Protein AF-0000000085127247 (afdb_homodimer)

pLDDT: mean 85.5, std 17.46, range [18.64, 97.12]

Solvent-accessible surface area (backbone atoms only — not comparable to full-atom values): 29935 Å² total; per-residue (Å²): 136,79,78,70,72,63,56,60,70,33,75,47,56,100,82,68,56,77,74,70,53,93,46,58,59,46,57,40,75,38,57,43,58,79,43,82,44,64,44,71,76,44,63,40,72,33,21,36,39,42,35,21,54,37,44,38,38,37,39,38,41,86,53,26,39,33,55,21,43,30,46,18,22,36,41,37,61,49,62,46,59,30,28,39,36,29,57,38,49,24,30,30,36,40,31,40,32,32,83,79,63,48,80,82,70,86,72,68,69,39,22,27,46,45,47,62,43,56,52,31,48,50,66,64,51,46,75,52,66,82,80,55,51,69,89,38,73,64,22,49,52,52,52,49,48,44,53,50,61,67,65,43,46,78,40,94,41,48,46,63,41,48,80,52,66,49,56,34,53,52,50,50,50,39,70,76,40,58,36,67,77,77,52,65,61,56,51,19,56,74,53,72,42,50,51,67,57,44,53,52,50,42,26,74,56,47,73,33,51,72,67,58,45,50,51,48,50,50,48,54,50,42,52,53,45,43,70,72,64,51,53,64,54,59,48,16,52,63,48,51,38,95,35,44,68,60,37,42,52,51,43,22,71,72,73,71,42,43,67,68,56,53,52,49,71,32,57,52,62,60,72,61,69,73,77,70,126,138,80,78,76,70,68,53,61,66,34,77,48,53,98,80,68,55,78,71,71,51,94,47,56,59,46,57,41,77,41,58,43,60,80,44,81,43,70,43,72,76,45,63,41,72,33,21,36,39,44,34,21,54,37,45,37,39,38,38,39,40,86,51,26,39,33,55,22,43,31,46,18,22,34,40,39,61,49,61,46,56,30,29,41,35,29,58,38,49,24,30,30,36,40,32,39,32,31,85,76,62,48,78,83,70,87,72,67,68,40,22,27,46,45,50,61,44,57,53,32,48,49,65,64,50,46,76,51,67,82,80,54,52,69,90,38,73,65,20,49,52,51,51,50,49,45,54,50,62,67,66,44,47,79,39,94,40,49,48,64,41,46,80,52,67,49,56,34,53,51,51,50,49,38,70,75,39,60,35,66,78,76,52,65,61,58,51,17,56,74,52,72,41,50,51,68,58,45,52,52,50,42,27,73,57,45,74,34,50,73,65,57,43,51,50,50,50,48,48,52,50,42,52,53,44,43,68,71,64,51,53,65,55,59,48,16,51,63,47,54,39,96,36,43,68,58,38,44,52,52,41,22,69,72,72,70,41,44,67,68,57,54,52,50,71,33,57,51,61,60,72,66,72,69,77,71,123

Foldseek 3Di:
DDCLDCCQCPVPPPPDDPLPQPDQKAKAKGKDAFDKHKDAWDFAQFKKKWAWQAFWKWKDFPFFIFIHAFQKIKIAHHPTTMMMMTHTITIDMMMTGHPPLEDDDDDGIFMWGHDPVLRVLSLVLNPPDSNDDCPDPSVVSVSVNRVVVNVTDTDLRIQTAFDDPLSNVLVVVCLVQLQDDDDLCVSCVVSVHHSVVSQVRVCVGGVDGPVLNSLSSLLNQLLRCVSNPDDLQVSCVSNNHPGSVVNQVSNCVNRVHGSVVVNVVRNPPPVPPPPPD/DDCLDPCQCPVPPPPDDPLPQPDQKAKAKGKDAFDKHKDAWDFHQFKKKWAWQAFWKWKDFPFFIFIHAFQKIKIAHHPTTMMMMTHTITIDMMMTGHPPLEDDDDDHIFMWGHDPVLRVLSVVLNPPDSNDDCPDPSVVSVSVNRVVVNVTDTDLRIQTAFDDPLSNVLVVVCLVQLQDDDDLCVSCVVSVHHSVVSQVRVCVGGVDGPVLNSLSSLLNQLLRCVSNPDDLQVSCVSNNHPGSVVNQVSNCVNRVHGSVVVNVVRNPPPVPDPPPD

Nearest PDB structures (foldseek):
  6p7t-assembly1_A  TM=4.214E-01  e=1.821E-11  Vibrio cholerae
  3mkl-assembly2_B  TM=8.102E-01  e=2.144E-05  Escherichia coli K-12
  3mkl-assembly1_A  TM=7.956E-01  e=3.605E-05  Escherichia coli K-12
  2ozj-assembly2_B-3  TM=9.104E-01  e=9.157E-04  Desulfitobacterium hafniense DCB-2
  1sfn-assembly1_A  TM=7.462E-01  e=6.160E-03  Deinococcus radiodurans

Structure (mmCIF, N/CA/C/O backbone):
data_AF-0000000085127247-model_v1
#
loop_
_entity.id
_entity.type
_entity.pdbx_description
1 polymer 'Transcriptional regulator, AraC family'
#
loop_
_atom_site.group_PDB
_atom_site.id
_atom_site.type_symbol
_atom_site.label_atom_id
_atom_site.label_alt_id
_atom_site.label_comp_id
_atom_site.label_asym_id
_atom_site.label_entity_id
_atom_site.label_seq_id
_atom_site.pdbx_PDB_ins_code
_atom_site.Cartn_x
_atom_site.Cartn_y
_atom_site.Cartn_z
_atom_site.occupancy
_atom_site.B_iso_or_equiv
_atom_site.auth_seq_id
_atom_site.auth_comp_id
_atom_site.auth_asym_id
_atom_site.auth_atom_id
_atom_site.pdbx_PDB_model_num
ATOM 1 N N . MET A 1 1 ? -19.25 37.688 -3.561 1 18.72 1 MET A N 1
ATOM 2 C CA . MET A 1 1 ? -19.969 36.719 -2.74 1 18.72 1 MET A CA 1
ATOM 3 C C . MET A 1 1 ? -19.906 35.344 -3.371 1 18.72 1 MET A C 1
ATOM 5 O O . MET A 1 1 ? -20.766 35 -4.188 1 18.72 1 MET A O 1
ATOM 9 N N . ASN A 1 2 ? -18.719 34.938 -3.854 1 20.17 2 ASN A N 1
ATOM 10 C CA . ASN A 1 2 ? -18.344 34 -4.906 1 20.17 2 ASN A CA 1
ATOM 11 C C . ASN A 1 2 ? -18.703 32.562 -4.543 1 20.17 2 ASN A C 1
ATOM 13 O O . ASN A 1 2 ? -18.562 32.156 -3.389 1 20.17 2 ASN A O 1
ATOM 17 N N . ALA A 1 3 ? -19.688 31.984 -5.297 1 23.14 3 ALA A N 1
ATOM 18 C CA . ALA A 1 3 ? -20.422 30.719 -5.312 1 23.14 3 ALA A CA 1
ATOM 19 C C . ALA A 1 3 ? -19.469 29.531 -5.309 1 23.14 3 ALA A C 1
ATOM 21 O O . ALA A 1 3 ? -18.875 29.203 -6.336 1 23.14 3 ALA A O 1
ATOM 22 N N . VAL A 1 4 ? -18.562 29.547 -4.391 1 26.06 4 VAL A N 1
ATOM 23 C CA . VAL A 1 4 ? -17.75 28.359 -4.125 1 26.06 4 VAL A CA 1
ATOM 24 C C . VAL A 1 4 ? -18.609 27.109 -4.223 1 26.06 4 VAL A C 1
ATOM 26 O O . VAL A 1 4 ? -19.531 26.906 -3.426 1 26.06 4 VAL A O 1
ATOM 29 N N . ASP A 1 5 ? -18.797 26.625 -5.453 1 24.94 5 ASP A N 1
ATOM 30 C CA . ASP A 1 5 ? -19.641 25.531 -5.926 1 24.94 5 ASP A CA 1
ATOM 31 C C . ASP A 1 5 ? -19.453 24.281 -5.078 1 24.94 5 ASP A C 1
ATOM 33 O O . ASP A 1 5 ? -18.328 23.953 -4.688 1 24.94 5 ASP A O 1
ATOM 37 N N . SER A 1 6 ? -20.469 23.781 -4.324 1 27.3 6 SER A N 1
ATOM 38 C CA . SER A 1 6 ? -20.938 22.609 -3.6 1 27.3 6 SER A CA 1
ATOM 39 C C . SER A 1 6 ? -20.484 21.312 -4.297 1 27.3 6 SER A C 1
ATOM 41 O O . SER A 1 6 ? -20.891 20.219 -3.896 1 27.3 6 SER A O 1
ATOM 43 N N . ALA A 1 7 ? -19.859 21.5 -5.402 1 30.78 7 ALA A N 1
ATOM 44 C CA . ALA A 1 7 ? -19.766 20.266 -6.18 1 30.78 7 ALA A CA 1
ATOM 45 C C . ALA A 1 7 ? -18.844 19.25 -5.5 1 30.78 7 ALA A C 1
ATOM 47 O O . ALA A 1 7 ? -18.938 18.047 -5.762 1 30.78 7 ALA A O 1
ATOM 48 N N . LEU A 1 8 ? -17.797 19.703 -5.043 1 32.66 8 LEU A N 1
ATOM 49 C CA . LEU A 1 8 ? -16.781 18.766 -4.605 1 32.66 8 LEU A CA 1
ATOM 50 C C . LEU A 1 8 ? -17.266 17.906 -3.439 1 32.66 8 LEU A C 1
ATOM 52 O O . LEU A 1 8 ? -16.938 16.734 -3.332 1 32.66 8 LEU A O 1
ATOM 56 N N . LEU A 1 9 ? -17.797 18.656 -2.293 1 37.88 9 LEU A N 1
ATOM 57 C CA . LEU A 1 9 ? -18.672 17.844 -1.446 1 37.88 9 LEU A CA 1
ATOM 58 C C . LEU A 1 9 ? -19.891 17.359 -2.223 1 37.88 9 LEU A C 1
ATOM 60 O O . LEU A 1 9 ? -20.922 17.047 -1.629 1 37.88 9 LEU A O 1
ATOM 64 N N . LYS A 1 10 ? -19.828 17.734 -3.377 1 36.59 10 LYS A N 1
ATOM 65 C CA . LYS A 1 10 ? -20.906 17.594 -4.348 1 36.59 10 LYS A CA 1
ATOM 66 C C . LYS A 1 10 ? -21.453 16.156 -4.355 1 36.59 10 LYS A C 1
ATOM 68 O O . LYS A 1 10 ? -22.5 15.891 -4.953 1 36.59 10 LYS A O 1
ATOM 73 N N . VAL A 1 11 ? -20.469 15.32 -4.207 1 38.06 11 VAL A N 1
ATOM 74 C CA . VAL A 1 11 ? -21.109 14.023 -4.43 1 38.06 11 VAL A CA 1
ATOM 75 C C . VAL A 1 11 ? -22.109 13.734 -3.305 1 38.06 11 VAL A C 1
ATOM 77 O O . VAL A 1 11 ? -22.734 12.68 -3.285 1 38.06 11 VAL A O 1
ATOM 80 N N . LEU A 1 12 ? -21.688 14.352 -2.145 1 41 12 LEU A N 1
ATOM 81 C CA . LEU A 1 12 ? -22.734 13.969 -1.199 1 41 12 LEU A CA 1
ATOM 82 C C . LEU A 1 12 ? -23.984 14.812 -1.414 1 41 12 LEU A C 1
ATOM 84 O O . LEU A 1 12 ? -23.906 16.031 -1.546 1 41 12 LEU A O 1
ATOM 88 N N . PRO A 1 13 ? -24.922 14.391 -1.908 1 38.97 13 PRO A N 1
ATOM 89 C CA . PRO A 1 13 ? -26.172 15.148 -2 1 38.97 13 PRO A CA 1
ATOM 90 C C . PRO A 1 13 ? -26.375 16.109 -0.825 1 38.97 13 PRO A C 1
ATOM 92 O O . PRO A 1 13 ? -25.797 15.898 0.248 1 38.97 13 PRO A O 1
ATOM 95 N N . GLU A 1 14 ? -26.891 17.375 -0.944 1 46.09 14 GLU A N 1
ATOM 96 C CA . GLU A 1 14 ? -27.297 18.453 -0.035 1 46.09 14 GLU A CA 1
ATOM 97 C C . GLU A 1 14 ? -27.594 17.906 1.359 1 46.09 14 GLU A C 1
ATOM 99 O O . GLU A 1 14 ? -27.312 18.562 2.361 1 46.09 14 GLU A O 1
ATOM 104 N N . ARG A 1 15 ? -28.016 16.609 1.508 1 56.25 15 ARG A N 1
ATOM 105 C CA . ARG A 1 15 ? -28.656 16.109 2.717 1 56.25 15 ARG A CA 1
ATOM 106 C C . ARG A 1 15 ? -27.734 15.188 3.498 1 56.25 15 ARG A C 1
ATOM 108 O O . ARG A 1 15 ? -28.016 14.836 4.645 1 56.25 15 ARG A O 1
ATOM 115 N N . TRP A 1 16 ? -26.453 14.898 3.004 1 67.88 16 TRP A N 1
ATOM 116 C CA . TRP A 1 16 ? -25.688 13.914 3.758 1 67.88 16 TRP A CA 1
ATOM 117 C C . TRP A 1 16 ? -24.656 14.586 4.656 1 67.88 16 TRP A C 1
ATOM 119 O O . TRP A 1 16 ? -23.859 15.406 4.191 1 67.88 16 TRP A O 1
ATOM 129 N N . ASP A 1 17 ? -24.797 14.414 5.984 1 87.94 17 ASP A N 1
ATOM 130 C CA . ASP A 1 17 ? -23.938 14.945 7.031 1 87.94 17 ASP A CA 1
ATOM 131 C C . ASP A 1 17 ? -23.125 13.836 7.691 1 87.94 17 ASP A C 1
ATOM 133 O O . ASP A 1 17 ? -23.672 12.992 8.391 1 87.94 17 ASP A O 1
ATOM 137 N N . PRO A 1 18 ? -21.812 13.828 7.453 1 90.31 18 PRO A N 1
ATOM 138 C CA . PRO A 1 18 ? -20.984 12.781 8.047 1 90.31 18 PRO A CA 1
ATOM 139 C C . PRO A 1 18 ? -21.109 12.719 9.57 1 90.31 18 PRO A C 1
ATOM 141 O O . PRO A 1 18 ? -20.891 11.656 10.164 1 90.31 18 PRO A O 1
ATOM 144 N N . ASP A 1 19 ? -21.469 13.758 10.164 1 93.69 19 ASP A N 1
ATOM 145 C CA . ASP A 1 19 ? -21.578 13.828 11.617 1 93.69 19 ASP A CA 1
ATOM 146 C C . ASP A 1 19 ? -22.719 12.961 12.133 1 93.69 19 ASP A C 1
ATOM 148 O O . ASP A 1 19 ? -22.766 12.625 13.32 1 93.69 19 ASP A O 1
ATOM 152 N N . HIS A 1 20 ? -23.609 12.602 11.242 1 91.62 20 HIS A N 1
ATOM 153 C CA . HIS A 1 20 ? -24.797 11.867 11.68 1 91.62 20 HIS A CA 1
ATOM 154 C C . HIS A 1 20 ? -24.656 10.375 11.383 1 91.62 20 HIS A C 1
ATOM 156 O O . HIS A 1 20 ? -25.516 9.586 11.758 1 91.62 20 HIS A O 1
ATOM 162 N N . VAL A 1 21 ? -23.672 10.016 10.703 1 92.38 21 VAL A N 1
ATOM 163 C CA . VAL A 1 21 ? -23.453 8.602 10.422 1 92.38 21 VAL A CA 1
ATOM 164 C C . VAL A 1 21 ? -23 7.883 11.688 1 92.38 21 VAL A C 1
ATOM 166 O O . VAL A 1 21 ? -22 8.266 12.305 1 92.38 21 VAL A O 1
ATOM 169 N N . ASP A 1 22 ? -23.766 6.875 12.117 1 93.81 22 ASP A N 1
ATOM 170 C CA . ASP A 1 22 ? -23.5 6.172 13.375 1 93.81 22 ASP A CA 1
ATOM 171 C C . ASP A 1 22 ? -22.438 5.086 13.18 1 93.81 22 ASP A C 1
ATOM 173 O O . ASP A 1 22 ? -22.734 3.895 13.281 1 93.81 22 ASP A O 1
ATOM 177 N N . ARG A 1 23 ? -21.281 5.453 12.914 1 95.81 23 ARG A N 1
ATOM 178 C CA . ARG A 1 23 ? -20.094 4.621 12.773 1 95.81 23 ARG A CA 1
ATOM 179 C C . ARG A 1 23 ? -18.875 5.297 13.391 1 95.81 23 ARG A C 1
ATOM 181 O O . ARG A 1 23 ? -18.719 6.52 13.312 1 95.81 23 ARG A O 1
ATOM 188 N N . PRO A 1 24 ? -18.016 4.523 14 1 96.12 24 PRO A N 1
ATOM 189 C CA . PRO A 1 24 ? -16.859 5.125 14.656 1 96.12 24 PRO A CA 1
ATOM 190 C C . PRO A 1 24 ? -15.945 5.867 13.68 1 96.12 24 PRO A C 1
ATOM 192 O O . PRO A 1 24 ? -15.258 6.812 14.07 1 96.12 24 PRO A O 1
ATOM 195 N N . VAL A 1 25 ? -15.938 5.422 12.484 1 96.94 25 VAL A N 1
ATOM 196 C CA . VAL A 1 25 ? -15.078 6.055 11.5 1 96.94 25 VAL A CA 1
ATOM 197 C C . VAL A 1 25 ? -15.664 5.863 10.102 1 96.94 25 VAL A C 1
ATOM 199 O O . VAL A 1 25 ? -16.188 4.797 9.781 1 96.94 25 VAL A O 1
ATOM 202 N N . ILE A 1 26 ? -15.641 6.871 9.258 1 95.5 26 ILE A N 1
ATOM 203 C CA . ILE A 1 26 ? -16.031 6.805 7.855 1 95.5 26 ILE A CA 1
ATOM 204 C C . ILE A 1 26 ? -15.008 7.52 6.988 1 95.5 26 ILE A C 1
ATOM 206 O O . ILE A 1 26 ? -14.32 8.438 7.453 1 95.5 26 ILE A O 1
ATOM 210 N N . VAL A 1 27 ? -14.836 7.098 5.77 1 96.25 27 VAL A N 1
ATOM 211 C CA . VAL A 1 27 ? -13.844 7.625 4.84 1 96.25 27 VAL A CA 1
ATOM 212 C C . VAL A 1 27 ? -14.539 8.125 3.572 1 96.25 27 VAL A C 1
ATOM 214 O O . VAL A 1 27 ? -15.352 7.41 2.98 1 96.25 27 VAL A O 1
ATOM 217 N N . LEU A 1 28 ? -14.227 9.289 3.176 1 92.81 28 LEU A N 1
ATOM 218 C CA . LEU A 1 28 ? -14.75 9.867 1.941 1 92.81 28 LEU A CA 1
ATOM 219 C C . LEU A 1 28 ? -13.617 10.336 1.035 1 92.81 28 LEU A C 1
ATOM 221 O O . LEU A 1 28 ? -12.641 10.922 1.508 1 92.81 28 LEU A O 1
ATOM 225 N N . PRO A 1 29 ? -13.75 10.047 -0.248 1 91 29 PRO A N 1
ATOM 226 C CA . PRO A 1 29 ? -12.758 10.602 -1.176 1 91 29 PRO A CA 1
ATOM 227 C C . PRO A 1 29 ? -12.93 12.102 -1.401 1 91 29 PRO A C 1
ATOM 229 O O . PRO A 1 29 ? -14.039 12.625 -1.249 1 91 29 PRO A O 1
ATOM 232 N N . MET A 1 30 ? -11.891 12.727 -1.652 1 86.25 30 MET A N 1
ATOM 233 C CA . MET A 1 30 ? -11.875 14.148 -1.986 1 86.25 30 MET A CA 1
ATOM 234 C C . MET A 1 30 ? -11.133 14.398 -3.293 1 86.25 30 MET A C 1
ATOM 236 O O . MET A 1 30 ? -10.039 13.859 -3.502 1 86.25 30 MET A O 1
ATOM 240 N N . ARG A 1 31 ? -11.719 15.109 -4.129 1 85.69 31 ARG A N 1
ATOM 241 C CA . ARG A 1 31 ? -11.062 15.5 -5.375 1 85.69 31 ARG A CA 1
ATOM 242 C C . ARG A 1 31 ? -11.445 16.922 -5.762 1 85.69 31 ARG A C 1
ATOM 244 O O . ARG A 1 31 ? -12.602 17.328 -5.613 1 85.69 31 ARG A O 1
ATOM 251 N N . SER A 1 32 ? -10.477 17.625 -6.035 1 78.5 32 SER A N 1
ATOM 252 C CA . SER A 1 32 ? -10.711 18.969 -6.562 1 78.5 32 SER A CA 1
ATOM 253 C C . SER A 1 32 ? -10.156 19.109 -7.977 1 78.5 32 SER A C 1
ATOM 255 O O . SER A 1 32 ? -9.141 18.5 -8.312 1 78.5 32 SER A O 1
ATOM 257 N N . GLY A 1 33 ? -11.023 19.641 -8.812 1 68.12 33 GLY A N 1
ATOM 258 C CA . GLY A 1 33 ? -10.5 19.953 -10.133 1 68.12 33 GLY A CA 1
ATOM 259 C C . GLY A 1 33 ? -9.438 21.047 -10.109 1 68.12 33 GLY A C 1
ATOM 260 O O . GLY A 1 33 ? -9.039 21.5 -9.039 1 68.12 33 GLY A O 1
ATOM 261 N N . PRO A 1 34 ? -9.086 21.281 -11.43 1 64.94 34 PRO A N 1
ATOM 262 C CA . PRO A 1 34 ? -8.117 22.375 -11.531 1 64.94 34 PRO A CA 1
ATOM 263 C C . PRO A 1 34 ? -8.672 23.703 -11.016 1 64.94 34 PRO A C 1
ATOM 265 O O . PRO A 1 34 ? -9.883 23.938 -11.078 1 64.94 34 PRO A O 1
ATOM 268 N N . GLY A 1 35 ? -8.023 24.484 -10.344 1 63.81 35 GLY A N 1
ATOM 269 C CA . GLY A 1 35 ? -8.406 25.766 -9.773 1 63.81 35 GLY A CA 1
ATOM 270 C C . GLY A 1 35 ? -8.375 25.766 -8.258 1 63.81 35 GLY A C 1
ATOM 271 O O . GLY A 1 35 ? -8.039 24.766 -7.633 1 63.81 35 GLY A O 1
ATOM 272 N N . ASP A 1 36 ? -8.68 26.938 -7.734 1 64.81 36 ASP A N 1
ATOM 273 C CA . ASP A 1 36 ? -8.695 27.094 -6.285 1 64.81 36 ASP A CA 1
ATOM 274 C C . ASP A 1 36 ? -10 26.578 -5.691 1 64.81 36 ASP A C 1
ATOM 276 O O . ASP A 1 36 ? -11.086 26.844 -6.219 1 64.81 36 ASP A O 1
ATOM 280 N N . TRP A 1 37 ? -9.789 25.547 -5.004 1 70.19 37 TRP A N 1
ATOM 281 C CA . TRP A 1 37 ? -10.922 25.047 -4.242 1 70.19 37 TRP A CA 1
ATOM 282 C C . TRP A 1 37 ? -10.719 25.266 -2.748 1 70.19 37 TRP A C 1
ATOM 284 O O . TRP A 1 37 ? -9.586 25.312 -2.266 1 70.19 37 TRP A O 1
ATOM 294 N N . GLY A 1 38 ? -11.906 25.688 -2.102 1 77 38 GLY A N 1
ATOM 295 C CA . GLY A 1 38 ? -11.805 25.75 -0.653 1 77 38 GLY A CA 1
ATOM 296 C C . GLY A 1 38 ? -13.148 25.719 0.044 1 77 38 GLY A C 1
ATOM 297 O O . GLY A 1 38 ? -14.195 25.766 -0.61 1 77 38 GLY A O 1
ATOM 298 N N . MET A 1 39 ? -13.062 25.328 1.255 1 81.06 39 MET A N 1
ATOM 299 C CA . MET A 1 39 ? -14.203 25.422 2.158 1 81.06 39 MET A CA 1
ATOM 300 C C . MET A 1 39 ? -13.945 26.438 3.258 1 81.06 39 MET A C 1
ATOM 302 O O . MET A 1 39 ? -12.914 26.391 3.932 1 81.06 39 MET A O 1
ATOM 306 N N . ASN A 1 40 ? -14.938 27.312 3.285 1 88.44 40 ASN A N 1
ATOM 307 C CA . ASN A 1 40 ? -14.812 28.359 4.301 1 88.44 40 ASN A CA 1
ATOM 308 C C . ASN A 1 40 ? -14.867 27.766 5.711 1 88.44 40 ASN A C 1
ATOM 310 O O . ASN A 1 40 ? -15.086 26.578 5.883 1 88.44 40 ASN A O 1
ATOM 314 N N . PHE A 1 41 ? -14.648 28.625 6.613 1 92.19 41 PHE A N 1
ATOM 315 C CA . PHE A 1 41 ? -14.562 28.188 8 1 92.19 41 PHE A CA 1
ATOM 316 C C . PHE A 1 41 ? -15.812 27.438 8.414 1 92.19 41 PHE A C 1
ATOM 318 O O . PHE A 1 41 ? -16.938 27.906 8.203 1 92.19 41 PHE A O 1
ATOM 325 N N . HIS A 1 42 ? -15.695 26.234 8.914 1 92.81 42 HIS A N 1
ATOM 326 C CA . HIS A 1 42 ? -16.734 25.359 9.414 1 92.81 42 HIS A CA 1
ATOM 327 C C . HIS A 1 42 ? -16.188 24.391 10.461 1 92.81 42 HIS A C 1
ATOM 329 O O . HIS A 1 42 ? -14.984 24.375 10.719 1 92.81 42 HIS A O 1
ATOM 335 N N . ALA A 1 43 ? -17.078 23.734 11.148 1 93.31 43 ALA A N 1
ATOM 336 C CA . ALA A 1 43 ? -16.688 22.766 12.164 1 93.31 43 ALA A CA 1
ATOM 337 C C . ALA A 1 43 ? -17.516 21.484 12.047 1 93.31 43 ALA A C 1
ATOM 339 O O . ALA A 1 43 ? -18.594 21.5 11.477 1 93.31 43 ALA A O 1
ATOM 340 N N . HIS A 1 44 ? -16.969 20.453 12.477 1 93.69 44 HIS A N 1
ATOM 341 C CA . HIS A 1 44 ? -17.641 19.172 12.578 1 93.69 44 HIS A CA 1
ATOM 342 C C . HIS A 1 44 ? -17.609 18.625 14.008 1 93.69 44 HIS A C 1
ATOM 344 O O . HIS A 1 44 ? -16.672 18.922 14.766 1 93.69 44 HIS A O 1
ATOM 350 N N . ARG A 1 45 ? -18.703 17.891 14.312 1 95.12 45 ARG A N 1
ATOM 351 C CA . ARG A 1 45 ? -18.688 17.219 15.602 1 95.12 45 ARG A CA 1
ATOM 352 C C . ARG A 1 45 ? -17.594 16.156 15.656 1 95.12 45 ARG A C 1
ATOM 354 O O . ARG A 1 45 ? -16.875 16.047 16.656 1 95.12 45 ARG A O 1
ATOM 361 N N . LYS A 1 46 ? -17.516 15.367 14.633 1 95.5 46 LYS A N 1
ATOM 362 C CA . LYS A 1 46 ? -16.484 14.344 14.531 1 95.5 46 LYS A CA 1
ATOM 363 C C . LYS A 1 46 ? -15.117 14.977 14.242 1 95.5 46 LYS A C 1
ATOM 365 O O . LYS A 1 46 ? -15.039 16.047 13.625 1 95.5 46 LYS A O 1
ATOM 370 N N . SER A 1 47 ? -14.062 14.328 14.766 1 94.56 47 SER A N 1
ATOM 371 C CA . SER A 1 47 ? -12.727 14.703 14.328 1 94.56 47 SER A CA 1
ATOM 372 C C . SER A 1 47 ? -12.492 14.32 12.867 1 94.56 47 SER A C 1
ATOM 374 O O . SER A 1 47 ? -13.203 13.469 12.328 1 94.56 47 SER A O 1
ATOM 376 N N . GLN A 1 48 ? -11.539 15.023 12.312 1 94.19 48 GLN A N 1
ATOM 377 C CA . GLN A 1 48 ? -11.234 14.75 10.914 1 94.19 48 GLN A CA 1
ATOM 378 C C . GLN A 1 48 ? -9.75 14.477 10.719 1 94.19 48 GLN A C 1
ATOM 380 O O . GLN A 1 48 ? -8.906 15.062 11.398 1 94.19 48 GLN A O 1
ATOM 385 N N . LEU A 1 49 ? -9.445 13.547 9.922 1 95.25 49 LEU A N 1
ATOM 386 C CA . LEU A 1 49 ? -8.125 13.391 9.328 1 95.25 49 LEU A CA 1
ATOM 387 C C . LEU A 1 49 ? -8.156 13.688 7.828 1 95.25 49 LEU A C 1
ATOM 389 O O . LEU A 1 49 ? -8.805 12.969 7.062 1 95.25 49 LEU A O 1
ATOM 393 N N . MET A 1 50 ? -7.559 14.758 7.422 1 94.44 50 MET A N 1
ATOM 394 C CA . MET A 1 50 ? -7.473 15.125 6.012 1 94.44 50 MET A CA 1
ATOM 395 C C . MET A 1 50 ? -6.168 14.633 5.398 1 94.44 50 MET A C 1
ATOM 397 O O . MET A 1 50 ? -5.086 15.078 5.789 1 94.44 50 MET A O 1
ATOM 401 N N . VAL A 1 51 ? -6.281 13.758 4.469 1 95.25 51 VAL A N 1
ATOM 402 C CA . VAL A 1 51 ? -5.121 13.109 3.867 1 95.25 51 VAL A CA 1
ATOM 403 C C . VAL A 1 51 ? -4.965 13.562 2.42 1 95.25 51 VAL A C 1
ATOM 405 O O . VAL A 1 51 ? -5.934 13.57 1.656 1 95.25 51 VAL A O 1
ATOM 408 N N . THR A 1 52 ? -3.752 13.898 2.023 1 92.81 52 THR A N 1
ATOM 409 C CA . THR A 1 52 ? -3.498 14.297 0.642 1 92.81 52 THR A CA 1
ATOM 410 C C . THR A 1 52 ? -2.863 13.148 -0.141 1 92.81 52 THR A C 1
ATOM 412 O O . THR A 1 52 ? -1.865 12.57 0.293 1 92.81 52 THR A O 1
ATOM 415 N N . HIS A 1 53 ? -3.504 12.82 -1.192 1 89.81 53 HIS A N 1
ATOM 416 C CA . HIS A 1 53 ? -2.945 11.852 -2.127 1 89.81 53 HIS A CA 1
ATOM 417 C C . HIS A 1 53 ? -2.152 12.539 -3.23 1 89.81 53 HIS A C 1
ATOM 419 O O . HIS A 1 53 ? -1.023 12.148 -3.531 1 89.81 53 HIS A O 1
ATOM 425 N N . ALA A 1 54 ? -2.699 13.5 -3.793 1 86.5 54 ALA A N 1
ATOM 426 C CA . ALA A 1 54 ? -2.059 14.344 -4.797 1 86.5 54 ALA A CA 1
ATOM 427 C C . ALA A 1 54 ? -2.387 15.82 -4.566 1 86.5 54 ALA A C 1
ATOM 429 O O . ALA A 1 54 ? -3.461 16.141 -4.059 1 86.5 54 ALA A O 1
ATOM 430 N N . GLY A 1 55 ? -1.381 16.641 -4.984 1 85.62 55 GLY A N 1
ATOM 431 C CA . GLY A 1 55 ? -1.563 18.078 -4.762 1 85.62 55 GLY A CA 1
ATOM 432 C C . GLY A 1 55 ? -1.186 18.516 -3.361 1 85.62 55 GLY A C 1
ATOM 433 O O . GLY A 1 55 ? -0.358 17.875 -2.707 1 85.62 55 GLY A O 1
ATOM 434 N N . LEU A 1 56 ? -1.715 19.734 -2.998 1 88.06 56 LEU A N 1
ATOM 435 C CA . LEU A 1 56 ? -1.426 20.312 -1.688 1 88.06 56 LEU A CA 1
ATOM 436 C C . LEU A 1 56 ? -2.689 20.875 -1.051 1 88.06 56 LEU A C 1
ATOM 438 O O . LEU A 1 56 ? -3.41 21.656 -1.678 1 88.06 56 LEU A O 1
ATOM 442 N N . ILE A 1 57 ? -2.91 20.438 0.128 1 89 57 ILE A N 1
ATOM 443 C CA . ILE A 1 57 ? -4.051 20.938 0.891 1 89 57 ILE A CA 1
ATOM 444 C C . ILE A 1 57 ? -3.561 21.781 2.061 1 89 57 ILE A C 1
ATOM 446 O O . ILE A 1 57 ? -2.58 21.438 2.723 1 89 57 ILE A O 1
ATOM 450 N N . THR A 1 58 ? -4.203 22.906 2.26 1 88.62 58 THR A N 1
ATOM 451 C CA . THR A 1 58 ? -3.887 23.797 3.377 1 88.62 58 THR A CA 1
ATOM 452 C C . THR A 1 58 ? -5.059 23.875 4.352 1 88.62 58 THR A C 1
ATOM 454 O O . THR A 1 58 ? -6.203 24.062 3.941 1 88.62 58 THR A O 1
ATOM 457 N N . LEU A 1 59 ? -4.68 23.672 5.562 1 91.56 59 LEU A N 1
ATOM 458 C CA . LEU A 1 59 ? -5.66 23.75 6.641 1 91.56 59 LEU A CA 1
ATOM 459 C C . LEU A 1 59 ? -5.352 24.938 7.559 1 91.56 59 LEU A C 1
ATOM 461 O O . LEU A 1 59 ? -4.219 25.094 8.023 1 91.56 59 LEU A O 1
ATOM 465 N N . GLU A 1 60 ? -6.367 25.734 7.773 1 89.25 60 GLU A N 1
ATOM 466 C CA . GLU A 1 60 ? -6.211 26.891 8.664 1 89.25 60 GLU A CA 1
ATOM 467 C C . GLU A 1 60 ? -7.156 26.797 9.852 1 89.25 60 GLU A C 1
ATOM 469 O O . GLU A 1 60 ? -8.344 26.516 9.688 1 89.25 60 GLU A O 1
ATOM 474 N N . THR A 1 61 ? -6.617 26.953 11 1 90.75 61 THR A N 1
ATOM 475 C CA . THR A 1 61 ? -7.371 27.094 12.242 1 90.75 61 THR A CA 1
ATOM 476 C C . THR A 1 61 ? -6.918 28.328 13.008 1 90.75 61 THR A C 1
ATOM 478 O O . THR A 1 61 ? -5.977 29.016 12.594 1 90.75 61 THR A O 1
ATOM 481 N N . ASP A 1 62 ? -7.645 28.625 14.078 1 86.88 62 ASP A N 1
ATOM 482 C CA . ASP A 1 62 ? -7.234 29.75 14.914 1 86.88 62 ASP A CA 1
ATOM 483 C C . ASP A 1 62 ? -5.879 29.484 15.562 1 86.88 62 ASP A C 1
ATOM 485 O O . ASP A 1 62 ? -5.152 30.422 15.898 1 86.88 62 ASP A O 1
ATOM 489 N N . ALA A 1 63 ? -5.539 28.25 15.656 1 87.44 63 ALA A N 1
ATOM 490 C CA . ALA A 1 63 ? -4.32 27.875 16.359 1 87.44 63 ALA A CA 1
ATOM 491 C C . ALA A 1 63 ? -3.127 27.828 15.414 1 87.44 63 ALA A C 1
ATOM 493 O O . ALA A 1 63 ? -1.977 27.797 15.859 1 87.44 63 ALA A O 1
ATOM 494 N N . GLY A 1 64 ? -3.498 27.812 14.109 1 89 64 GLY A N 1
ATOM 495 C CA . GLY A 1 64 ? -2.369 27.75 13.195 1 89 64 GLY A CA 1
ATOM 496 C C . GLY A 1 64 ? -2.734 27.203 11.828 1 89 64 GLY A C 1
ATOM 497 O O . GLY A 1 64 ? -3.914 27.109 11.484 1 89 64 GLY A O 1
ATOM 498 N N . VAL A 1 65 ? -1.641 27.016 11.062 1 88.44 65 VAL A N 1
ATOM 499 C CA . VAL A 1 65 ? -1.799 26.562 9.688 1 88.44 65 VAL A CA 1
ATOM 500 C C . VAL A 1 65 ? -1.045 25.25 9.492 1 88.44 65 VAL A C 1
ATOM 502 O O . VAL A 1 65 ? 0.061 25.078 10.016 1 88.44 65 VAL A O 1
ATOM 505 N N . CYS A 1 66 ? -1.692 24.328 8.789 1 89.06 66 CYS A N 1
ATOM 506 C CA . CYS A 1 66 ? -1.05 23.078 8.398 1 89.06 66 CYS A CA 1
ATOM 507 C C . CYS A 1 66 ? -1.029 22.938 6.879 1 89.06 66 CYS A C 1
ATOM 509 O O . CYS A 1 66 ? -2.037 23.172 6.215 1 89.06 66 CYS A O 1
ATOM 511 N N . VAL A 1 67 ? 0.1 22.641 6.379 1 87 67 VAL A N 1
ATOM 512 C CA . VAL A 1 67 ? 0.236 22.266 4.973 1 87 67 VAL A CA 1
ATOM 513 C C . VAL A 1 67 ? 0.375 20.75 4.844 1 87 67 VAL A C 1
ATOM 515 O O . VAL A 1 67 ? 1.163 20.141 5.559 1 87 67 VAL A O 1
ATOM 518 N N . VAL A 1 68 ? -0.371 20.203 3.938 1 90.12 68 VAL A N 1
ATOM 519 C CA . VAL A 1 68 ? -0.481 18.75 3.836 1 90.12 68 VAL A CA 1
ATOM 520 C C . VAL A 1 68 ? -0.098 18.312 2.428 1 90.12 68 VAL A C 1
ATOM 522 O O . VAL A 1 68 ? -0.966 18.125 1.571 1 90.12 68 VAL A O 1
ATOM 525 N N . PRO A 1 69 ? 1.189 18.109 2.238 1 88.56 69 PRO A N 1
ATOM 526 C CA . PRO A 1 69 ? 1.612 17.547 0.951 1 88.56 69 PRO A CA 1
ATOM 527 C C . PRO A 1 69 ? 1.228 16.078 0.789 1 88.56 69 PRO A C 1
ATOM 529 O O . PRO A 1 69 ? 0.64 15.492 1.697 1 88.56 69 PRO A O 1
ATOM 532 N N . PRO A 1 70 ? 1.516 15.523 -0.402 1 88.44 70 PRO A N 1
ATOM 533 C CA . PRO A 1 70 ? 1.198 14.102 -0.586 1 88.44 70 PRO A CA 1
ATOM 534 C C . PRO A 1 70 ? 1.831 13.211 0.482 1 88.44 70 PRO A C 1
ATOM 536 O O . PRO A 1 70 ? 2.957 13.469 0.916 1 88.44 70 PRO A O 1
ATOM 539 N N . ARG A 1 71 ? 1.021 12.211 0.937 1 89.5 71 ARG A N 1
ATOM 540 C CA . ARG A 1 71 ? 1.421 11.227 1.941 1 89.5 71 ARG A CA 1
ATOM 541 C C . ARG A 1 71 ? 1.526 11.875 3.32 1 89.5 71 ARG A C 1
ATOM 543 O O . ARG A 1 71 ? 2.371 11.484 4.129 1 89.5 71 ARG A O 1
ATOM 550 N N . SER A 1 72 ? 0.866 12.898 3.482 1 92.44 72 SER A N 1
ATOM 551 C CA . SER A 1 72 ? 0.697 13.523 4.789 1 92.44 72 SER A CA 1
ATOM 552 C C . SER A 1 72 ? -0.777 13.734 5.113 1 92.44 72 SER A C 1
ATOM 554 O O . SER A 1 72 ? -1.636 13.617 4.238 1 92.44 72 SER A O 1
ATOM 556 N N . ALA A 1 73 ? -0.963 13.992 6.391 1 94.5 73 ALA A N 1
ATOM 557 C CA . ALA A 1 73 ? -2.33 14.227 6.848 1 94.5 73 ALA A CA 1
ATOM 558 C C . ALA A 1 73 ? -2.363 15.289 7.945 1 94.5 73 ALA A C 1
ATOM 560 O O . ALA A 1 73 ? -1.339 15.586 8.562 1 94.5 73 ALA A O 1
ATOM 561 N N . ALA A 1 74 ? -3.486 15.891 8.094 1 93.5 74 ALA A N 1
ATOM 562 C CA . ALA A 1 74 ? -3.734 16.812 9.203 1 93.5 74 ALA A CA 1
ATOM 563 C C . ALA A 1 74 ? -4.895 16.328 10.07 1 93.5 74 ALA A C 1
ATOM 565 O O . ALA A 1 74 ? -5.977 16.031 9.555 1 93.5 74 ALA A O 1
ATOM 566 N N . TRP A 1 75 ? -4.621 16.234 11.281 1 93.88 75 TRP A N 1
ATOM 567 C CA . TRP A 1 75 ? -5.664 15.898 12.25 1 93.88 75 TRP A CA 1
ATOM 568 C C . TRP A 1 75 ? -6.391 17.156 12.727 1 93.88 75 TRP A C 1
ATOM 570 O O . TRP A 1 75 ? -5.758 18.125 13.133 1 93.88 75 TRP A O 1
ATOM 580 N N . ILE A 1 76 ? -7.668 17.141 12.727 1 92.19 76 ILE A N 1
ATOM 581 C CA . ILE A 1 76 ? -8.523 18.234 13.188 1 92.19 76 ILE A CA 1
ATOM 582 C C . ILE A 1 76 ? -9.438 17.719 14.297 1 92.19 76 ILE A C 1
ATOM 584 O O . ILE A 1 76 ? -10.406 17.016 14.039 1 92.19 76 ILE A O 1
ATOM 588 N N . PRO A 1 77 ? -9.227 18.156 15.547 1 92.25 77 PRO A N 1
ATOM 589 C CA . PRO A 1 77 ? -10.102 17.719 16.625 1 92.25 77 PRO A CA 1
ATOM 590 C C . PRO A 1 77 ? -11.555 18.141 16.422 1 92.25 77 PRO A C 1
ATOM 592 O O . PRO A 1 77 ? -11.82 19.188 15.812 1 92.2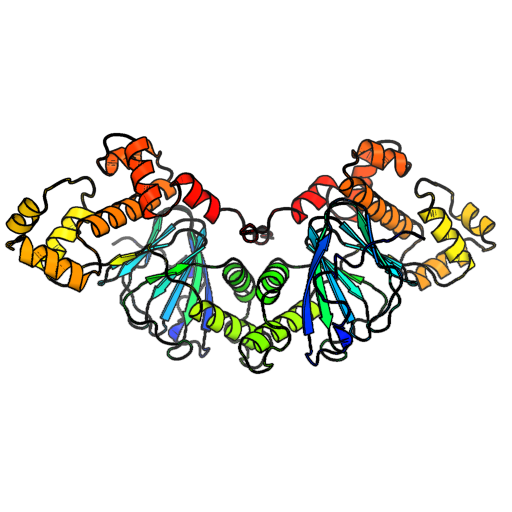5 77 PRO A O 1
ATOM 595 N N . GLY A 1 78 ? -12.484 17.281 16.906 1 92.88 78 GLY A N 1
ATOM 596 C CA . GLY A 1 78 ? -13.898 17.625 16.828 1 92.88 78 GLY A CA 1
ATOM 597 C C . GLY A 1 78 ? -14.211 18.984 17.422 1 92.88 78 GLY A C 1
ATOM 598 O O . GLY A 1 78 ? -13.656 19.359 18.453 1 92.88 78 GLY A O 1
ATOM 599 N N . GLY A 1 79 ? -15.117 19.734 16.672 1 91.88 79 GLY A N 1
ATOM 600 C CA . GLY A 1 79 ? -15.562 21.031 17.156 1 91.88 79 GLY A CA 1
ATOM 601 C C . GLY A 1 79 ? -14.633 22.172 16.75 1 91.88 79 GLY A C 1
ATOM 602 O O . GLY A 1 79 ? -14.953 23.344 16.969 1 91.88 79 GLY A O 1
ATOM 603 N N . THR A 1 80 ? -13.539 21.906 16.156 1 91.88 80 THR A N 1
ATOM 604 C CA . THR A 1 80 ? -12.57 22.922 15.773 1 91.88 80 THR A CA 1
ATOM 605 C C . THR A 1 80 ? -13.008 23.656 14.508 1 91.88 80 THR A C 1
ATOM 607 O O . THR A 1 80 ? -13.281 23.016 13.484 1 91.88 80 THR A O 1
ATOM 610 N N . LEU A 1 81 ? -13.094 24.984 14.641 1 93.5 81 LEU A N 1
ATOM 611 C CA . LEU A 1 81 ? -13.344 25.797 13.453 1 93.5 81 LEU A CA 1
ATOM 612 C C . LEU A 1 81 ? -12.141 25.781 12.523 1 93.5 81 LEU A C 1
ATOM 614 O O . LEU A 1 81 ? -11.008 26.016 12.961 1 93.5 81 LEU A O 1
ATOM 618 N N . HIS A 1 82 ? -12.367 25.406 11.211 1 92.75 82 HIS A N 1
ATOM 619 C CA . HIS A 1 82 ? -11.234 25.312 10.289 1 92.75 82 HIS A CA 1
ATOM 620 C C . HIS A 1 82 ? -11.648 25.656 8.867 1 92.75 82 HIS A C 1
ATOM 622 O O . HIS A 1 82 ? -12.844 25.688 8.547 1 92.75 82 HIS A O 1
ATOM 628 N N . ARG A 1 83 ? -10.711 26.047 8.102 1 92.44 83 ARG A N 1
ATOM 629 C CA . ARG A 1 83 ? -10.844 26.297 6.676 1 92.44 83 ARG A CA 1
ATOM 630 C C . ARG A 1 83 ? -9.844 25.484 5.871 1 92.44 83 ARG A C 1
ATOM 632 O O . ARG A 1 83 ? -8.695 25.297 6.293 1 92.44 83 ARG A O 1
ATOM 639 N N . VAL A 1 84 ? -10.352 24.922 4.766 1 90.56 84 VAL A N 1
ATOM 640 C CA . VAL A 1 84 ? -9.508 24.109 3.906 1 90.56 84 VAL A CA 1
ATOM 641 C C . VAL A 1 84 ? -9.422 24.734 2.516 1 90.56 84 VAL A C 1
ATOM 643 O O . VAL A 1 84 ? -10.414 25.234 1.993 1 90.56 84 VAL A O 1
ATOM 646 N N . SER A 1 85 ? -8.266 24.719 2.002 1 87.31 85 SER A N 1
ATOM 647 C CA . SER A 1 85 ? -8.062 25.172 0.628 1 87.31 85 SER A CA 1
ATOM 648 C C . SER A 1 85 ? -7.02 24.312 -0.087 1 87.31 85 SER A C 1
ATOM 650 O O . SER A 1 85 ? -6.262 23.594 0.556 1 87.31 85 SER A O 1
ATOM 652 N N . CYS A 1 86 ? -7.137 24.219 -1.374 1 84.81 86 CYS A N 1
ATOM 653 C CA . CYS A 1 86 ? -6.117 23.531 -2.166 1 84.81 86 CYS A CA 1
ATOM 654 C C . CYS A 1 86 ? -5.723 24.359 -3.381 1 84.81 86 CYS A C 1
ATOM 656 O O . CYS A 1 86 ? -6.516 25.172 -3.865 1 84.81 86 CYS A O 1
ATOM 658 N N . SER A 1 87 ? -4.465 24.266 -3.646 1 73.12 87 SER A N 1
ATOM 659 C CA . SER A 1 87 ? -3.957 24.906 -4.852 1 73.12 87 SER A CA 1
ATOM 660 C C . SER A 1 87 ? -3.846 23.922 -6.008 1 73.12 87 SER A C 1
ATOM 662 O O . SER A 1 87 ? -3.086 22.953 -5.93 1 73.12 87 SER A O 1
ATOM 664 N N . GLY A 1 88 ? -4.609 24.188 -7.031 1 72.88 88 GLY A N 1
ATOM 665 C CA . GLY A 1 88 ? -4.59 23.297 -8.172 1 72.88 88 GLY A CA 1
ATOM 666 C C . GLY A 1 88 ? -5.359 22 -7.934 1 72.88 88 GLY A C 1
ATOM 667 O O . GLY A 1 88 ? -6.23 21.953 -7.062 1 72.88 88 GLY A O 1
ATOM 668 N N . ALA A 1 89 ? -5.066 21.016 -8.805 1 79.56 89 ALA A N 1
ATOM 669 C CA . ALA A 1 89 ? -5.742 19.719 -8.68 1 79.56 89 ALA A CA 1
ATOM 670 C C . ALA A 1 89 ? -5.215 18.938 -7.484 1 79.56 89 ALA A C 1
ATOM 672 O O . ALA A 1 89 ? -4.004 18.797 -7.309 1 79.56 89 ALA A O 1
ATOM 673 N N . ALA A 1 90 ? -6.09 18.703 -6.566 1 86.38 90 ALA A N 1
ATOM 674 C CA . ALA A 1 90 ? -5.727 17.922 -5.379 1 86.38 90 ALA A CA 1
ATOM 675 C C . ALA A 1 90 ? -6.691 16.766 -5.16 1 86.38 90 ALA A C 1
ATOM 677 O O . ALA A 1 90 ? -7.844 16.812 -5.598 1 86.38 90 ALA A O 1
ATOM 678 N N . SER A 1 91 ? -6.203 15.711 -4.664 1 90.38 91 SER A N 1
ATOM 679 C CA . SER A 1 91 ? -7.016 14.547 -4.309 1 90.38 91 SER A CA 1
ATOM 680 C C . SER A 1 91 ? -6.551 13.93 -2.994 1 90.38 91 SER A C 1
ATOM 682 O O . SER A 1 91 ? -5.406 14.125 -2.58 1 90.38 91 SER A O 1
ATOM 684 N N . GLY A 1 92 ? -7.477 13.25 -2.363 1 93 92 GLY A N 1
ATOM 685 C CA . GLY A 1 92 ? -7.18 12.555 -1.125 1 93 92 GLY A CA 1
ATOM 686 C C . GLY A 1 92 ? -8.414 11.992 -0.442 1 93 92 GLY A C 1
ATOM 687 O O . GLY A 1 92 ? -9.352 11.562 -1.108 1 93 92 GLY A O 1
ATOM 688 N N . TYR A 1 93 ? -8.289 11.953 0.865 1 94.62 93 TYR A N 1
ATOM 689 C CA . TYR A 1 93 ? -9.375 11.406 1.666 1 94.62 93 TYR A CA 1
ATOM 690 C C . TYR A 1 93 ? -9.656 12.289 2.877 1 94.62 93 TYR A C 1
ATOM 692 O O . TYR A 1 93 ? -8.758 12.953 3.395 1 94.62 93 TYR A O 1
ATOM 700 N N . VAL A 1 94 ? -10.859 12.352 3.25 1 95.06 94 VAL A N 1
ATOM 701 C CA . VAL A 1 94 ? -11.227 12.867 4.562 1 95.06 94 VAL A CA 1
ATOM 702 C C . VAL A 1 94 ? -11.797 11.742 5.426 1 95.06 94 VAL A C 1
ATOM 704 O O . VAL A 1 94 ? -12.742 11.062 5.023 1 95.06 94 VAL A O 1
ATOM 707 N N . VAL A 1 95 ? -11.227 11.562 6.531 1 96.25 95 VAL A N 1
ATOM 708 C CA . VAL A 1 95 ? -11.664 10.555 7.492 1 96.25 95 VAL A CA 1
ATOM 709 C C . VAL A 1 95 ? -12.375 11.234 8.664 1 96.25 95 VAL A C 1
ATOM 711 O O . VAL A 1 95 ? -11.82 12.125 9.305 1 96.25 95 VAL A O 1
ATOM 714 N N . PHE A 1 96 ? -13.594 10.867 8.859 1 96.25 96 PHE A N 1
ATOM 715 C CA . PHE A 1 96 ? -14.336 11.352 10.016 1 96.25 96 PHE A CA 1
ATOM 716 C C . PHE A 1 96 ? -14.305 10.328 11.148 1 96.25 96 PHE A C 1
ATOM 718 O O . PHE A 1 96 ? -14.641 9.156 10.945 1 96.25 96 PHE A O 1
ATOM 725 N N . VAL A 1 97 ? -13.938 10.766 12.312 1 96.31 97 VAL A N 1
ATOM 726 C CA . VAL A 1 97 ? -13.719 9.852 13.438 1 96.31 97 VAL A CA 1
ATOM 727 C C . VAL A 1 97 ? -14.594 10.273 14.617 1 96.31 97 VAL A C 1
ATOM 729 O O . VAL A 1 97 ? -14.508 11.406 15.086 1 96.31 97 VAL A O 1
ATOM 732 N N . GLU A 1 98 ? -15.406 9.344 15.047 1 95.88 98 GLU A N 1
ATOM 733 C CA . GLU A 1 98 ? -16.25 9.578 16.203 1 95.88 98 GLU A CA 1
ATOM 734 C C . GLU A 1 98 ? -15.414 9.82 17.469 1 95.88 98 GLU A C 1
ATOM 736 O O . GLU A 1 98 ? -14.367 9.195 17.641 1 95.88 98 GLU A O 1
ATOM 741 N N . ALA A 1 99 ? -15.961 10.719 18.312 1 91.25 99 ALA A N 1
ATOM 742 C CA . ALA A 1 99 ? -15.289 10.961 19.594 1 91.25 99 ALA A CA 1
ATOM 743 C C . ALA A 1 99 ? -15.117 9.664 20.375 1 91.25 99 ALA A C 1
ATOM 745 O O . ALA A 1 99 ? -16.031 8.852 20.469 1 91.25 99 ALA A O 1
ATOM 746 N N . GLY A 1 100 ? -13.914 9.414 20.859 1 90.75 100 GLY A N 1
ATOM 747 C CA . GLY A 1 100 ? -13.664 8.242 21.672 1 90.75 100 GLY A CA 1
ATOM 748 C C . GLY A 1 100 ? -13.148 7.059 20.875 1 90.75 100 GLY A C 1
ATOM 749 O O . GLY A 1 100 ? -12.664 6.082 21.453 1 90.75 100 GLY A O 1
ATOM 750 N N . ALA A 1 101 ? -13.312 7.113 19.578 1 92.44 101 ALA A N 1
ATOM 751 C CA . ALA A 1 101 ? -12.836 6.004 18.766 1 92.44 101 ALA A CA 1
ATOM 752 C C . ALA A 1 101 ? -11.312 5.938 18.766 1 92.44 101 ALA A C 1
ATOM 754 O O . ALA A 1 101 ? -10.727 4.871 18.562 1 92.44 101 ALA A O 1
ATOM 755 N N . VAL A 1 102 ? -10.656 7.066 18.922 1 88.38 102 VAL A N 1
ATOM 756 C CA . VAL A 1 102 ? -9.211 7.137 19.109 1 88.38 102 VAL A CA 1
ATOM 757 C C . VAL A 1 102 ? -8.891 7.98 20.344 1 88.38 102 VAL A C 1
ATOM 759 O O . VAL A 1 102 ? -9.703 8.812 20.766 1 88.38 102 VAL A O 1
ATOM 762 N N . ARG A 1 103 ? -7.746 7.645 20.781 1 84.75 103 ARG A N 1
ATOM 763 C CA . ARG A 1 103 ? -7.324 8.477 21.906 1 84.75 103 ARG A CA 1
ATOM 764 C C . ARG A 1 103 ? -7.09 9.922 21.469 1 84.75 103 ARG A C 1
ATOM 766 O O . ARG A 1 103 ? -6.5 10.156 20.406 1 84.75 103 ARG A O 1
ATOM 773 N N . PRO A 1 104 ? -7.586 10.758 22.281 1 73.44 104 PRO A N 1
ATOM 774 C CA . PRO A 1 104 ? -7.418 12.164 21.922 1 73.44 104 PRO A CA 1
ATOM 775 C C . PRO A 1 104 ? -5.949 12.578 21.828 1 73.44 104 PRO A C 1
ATOM 777 O O . PRO A 1 104 ? -5.121 12.117 22.609 1 73.44 104 PRO A O 1
ATOM 780 N N . VAL A 1 105 ? -5.594 13.102 20.703 1 68 105 VAL A N 1
ATOM 781 C CA . VAL A 1 105 ? -4.281 13.727 20.594 1 68 105 VAL A CA 1
ATOM 782 C C . VAL A 1 105 ? -4.359 15.18 21.047 1 68 105 VAL A C 1
ATOM 784 O O . VAL A 1 105 ? -5.145 15.969 20.5 1 68 105 VAL A O 1
ATOM 787 N N . PRO A 1 106 ? -3.639 15.383 22.172 1 62.75 106 PRO A N 1
ATOM 788 C CA . PRO A 1 106 ? -3.727 16.75 22.672 1 62.75 106 PRO A CA 1
ATOM 789 C C . PRO A 1 106 ? -3.152 17.781 21.703 1 62.75 106 PRO A C 1
ATOM 791 O O . PRO A 1 106 ? -2.215 17.469 20.953 1 62.75 106 PRO A O 1
ATOM 794 N N . GLY A 1 107 ? -3.85 18.953 21.641 1 64.88 107 GLY A N 1
ATOM 795 C CA . GLY A 1 107 ? -3.297 20.094 20.906 1 64.88 107 GLY A CA 1
ATOM 796 C C . GLY A 1 107 ? -4.066 20.422 19.641 1 64.88 107 GLY A C 1
ATOM 797 O O . GLY A 1 107 ? -5.043 19.75 19.312 1 64.88 107 GLY A O 1
ATOM 798 N N . PRO A 1 108 ? -3.625 21.469 19.141 1 69.81 108 PRO A N 1
ATOM 799 C CA . PRO A 1 108 ? -4.262 21.922 17.906 1 69.81 108 PRO A CA 1
ATOM 800 C C . PRO A 1 108 ? -4.043 20.969 16.734 1 69.81 108 PRO A C 1
ATOM 802 O O . PRO A 1 108 ? -3.447 19.906 16.906 1 69.81 108 PRO A O 1
ATOM 805 N N . CYS A 1 109 ? -4.465 21.406 15.578 1 76.5 109 CYS A N 1
ATOM 806 C CA . CYS A 1 109 ? -4.246 20.656 14.352 1 76.5 109 CYS A CA 1
ATOM 807 C C . CYS A 1 109 ? -2.775 20.297 14.188 1 76.5 109 CYS A C 1
ATOM 809 O O . CYS A 1 109 ? -1.896 21.094 14.508 1 76.5 109 CYS A O 1
ATOM 811 N N . HIS A 1 110 ? -2.545 19.062 13.906 1 83.38 110 HIS A N 1
ATOM 812 C CA . HIS A 1 110 ? -1.167 18.641 13.688 1 83.38 110 HIS A CA 1
ATOM 813 C C . HIS A 1 110 ? -1.051 17.766 12.438 1 83.38 110 HIS A C 1
ATOM 815 O O . HIS A 1 110 ? -2 17.062 12.078 1 83.38 110 HIS A O 1
ATOM 821 N N . ALA A 1 111 ? 0.031 17.906 11.844 1 89.12 111 ALA A N 1
ATOM 822 C CA . ALA A 1 111 ? 0.323 17.109 10.656 1 89.12 111 ALA A CA 1
ATOM 823 C C . ALA A 1 111 ? 0.838 15.727 11.031 1 89.12 111 ALA A C 1
ATOM 825 O O . ALA A 1 111 ? 1.572 15.578 12.016 1 89.12 111 ALA A O 1
ATOM 826 N N . LEU A 1 112 ? 0.412 14.758 10.273 1 92 112 LEU A N 1
ATOM 827 C CA . LEU A 1 112 ? 0.818 13.367 10.492 1 92 112 LEU A CA 1
ATOM 828 C C . LEU A 1 112 ? 1.413 12.773 9.227 1 92 112 LEU A C 1
ATOM 830 O O . LEU A 1 112 ? 1.014 13.133 8.117 1 92 112 LEU A O 1
ATOM 834 N N . ALA A 1 113 ? 2.338 11.898 9.516 1 91.38 113 ALA A N 1
ATOM 835 C CA . ALA A 1 113 ? 2.857 11.117 8.398 1 91.38 113 ALA A CA 1
ATOM 836 C C . ALA A 1 113 ? 1.887 10.008 8.008 1 91.38 113 ALA A C 1
ATOM 838 O O . ALA A 1 113 ? 1.303 9.352 8.875 1 91.38 113 ALA A O 1
ATOM 839 N N . VAL A 1 114 ? 1.745 9.867 6.746 1 94.56 114 VAL A N 1
ATOM 840 C CA . VAL A 1 114 ? 0.928 8.773 6.227 1 94.56 114 VAL A CA 1
ATOM 841 C C . VAL A 1 114 ? 1.829 7.668 5.691 1 94.56 114 VAL A C 1
ATOM 843 O O . VAL A 1 114 ? 2.467 7.828 4.645 1 94.56 114 VAL A O 1
ATOM 846 N N . SER A 1 115 ? 1.847 6.559 6.406 1 92.88 115 SER A N 1
ATOM 847 C CA . SER A 1 115 ? 2.656 5.426 5.969 1 92.88 115 SER A CA 1
ATOM 848 C C . SER A 1 115 ? 2.105 4.812 4.684 1 92.88 115 SER A C 1
ATOM 850 O O . SER A 1 115 ? 0.935 5.008 4.352 1 92.88 115 SER A O 1
ATOM 852 N N . PRO A 1 116 ? 2.982 4.031 4.004 1 91.25 116 PRO A N 1
ATOM 853 C CA . PRO A 1 116 ? 2.475 3.324 2.824 1 91.25 116 PRO A CA 1
ATOM 854 C C . PRO A 1 116 ? 1.291 2.416 3.146 1 91.25 116 PRO A C 1
ATOM 856 O O . PRO A 1 116 ? 0.349 2.32 2.355 1 91.25 116 PRO A O 1
ATOM 859 N N . PHE A 1 117 ? 1.342 1.842 4.281 1 95.12 117 PHE A N 1
ATOM 860 C CA . PHE A 1 117 ? 0.245 0.96 4.664 1 95.12 117 PHE A CA 1
ATOM 861 C C . PHE A 1 117 ? -1.032 1.756 4.902 1 95.12 117 PHE A C 1
ATOM 863 O O . PHE A 1 117 ? -2.107 1.366 4.438 1 95.12 117 PHE A O 1
ATOM 870 N N . LEU A 1 118 ? -0.927 2.809 5.609 1 95.94 118 LEU A N 1
ATOM 871 C CA . LEU A 1 118 ? -2.1 3.641 5.859 1 95.94 118 LEU A CA 1
ATOM 872 C C . LEU A 1 118 ? -2.688 4.156 4.551 1 95.94 118 LEU A C 1
ATOM 874 O O . LEU A 1 118 ? -3.91 4.18 4.383 1 95.94 118 LEU A O 1
ATOM 878 N N . SER A 1 119 ? -1.872 4.551 3.66 1 95 119 SER A N 1
ATOM 879 C CA . SER A 1 119 ? -2.326 5.016 2.355 1 95 119 SER A CA 1
ATOM 880 C C . SER A 1 119 ? -3.09 3.926 1.613 1 95 119 SER A C 1
ATOM 882 O O . SER A 1 119 ? -4.188 4.164 1.105 1 95 119 SER A O 1
ATOM 884 N N . ALA A 1 120 ? -2.535 2.711 1.583 1 94.88 120 ALA A N 1
ATOM 885 C CA . ALA A 1 120 ? -3.186 1.587 0.914 1 94.88 120 ALA A CA 1
ATOM 886 C C . ALA A 1 120 ? -4.504 1.23 1.597 1 94.88 120 ALA A C 1
ATOM 888 O O . ALA A 1 120 ? -5.469 0.849 0.933 1 94.88 120 ALA A O 1
ATOM 889 N N . LEU A 1 121 ? -4.473 1.298 2.893 1 96.81 121 LEU A N 1
ATOM 890 C CA . LEU A 1 121 ? -5.672 1.014 3.668 1 96.81 121 LEU A CA 1
ATOM 891 C C . LEU A 1 121 ? -6.789 1.99 3.316 1 96.81 121 LEU A C 1
ATOM 893 O O . LEU A 1 121 ? -7.938 1.582 3.115 1 96.81 121 LEU A O 1
ATOM 897 N N . LEU A 1 122 ? -6.441 3.236 3.184 1 96.25 122 LEU A N 1
ATOM 898 C CA . LEU A 1 122 ? -7.426 4.246 2.818 1 96.25 122 LEU A CA 1
ATOM 899 C C . LEU A 1 122 ? -7.984 3.982 1.424 1 96.25 122 LEU A C 1
ATOM 901 O O . LEU A 1 122 ? -9.188 4.113 1.197 1 96.25 122 LEU A O 1
ATOM 905 N N . ASP A 1 123 ? -7.168 3.598 0.525 1 94.5 123 ASP A N 1
ATOM 906 C CA . ASP A 1 123 ? -7.605 3.244 -0.82 1 94.5 123 ASP A CA 1
ATOM 907 C C . ASP A 1 123 ? -8.562 2.051 -0.79 1 94.5 123 ASP A C 1
ATOM 909 O O . ASP A 1 123 ? -9.531 2.006 -1.551 1 94.5 123 ASP A O 1
ATOM 913 N N . ARG A 1 124 ? -8.281 1.112 0.053 1 95.31 124 ARG A N 1
ATOM 914 C CA . ARG A 1 124 ? -9.07 -0.111 0.16 1 95.31 124 ARG A CA 1
ATOM 915 C C . ARG A 1 124 ? -10.438 0.171 0.77 1 95.31 124 ARG A C 1
ATOM 917 O O . ARG A 1 124 ? -11.445 -0.412 0.354 1 95.31 124 ARG A O 1
ATOM 924 N N . VAL A 1 125 ? -10.516 1.078 1.751 1 94.81 125 VAL A N 1
ATOM 925 C CA . VAL A 1 125 ? -11.734 1.205 2.535 1 94.81 125 VAL A CA 1
ATOM 926 C C . VAL A 1 125 ? -12.625 2.295 1.935 1 94.81 125 VAL A C 1
ATOM 928 O O . VAL A 1 125 ? -13.805 2.4 2.275 1 94.81 125 VAL A O 1
ATOM 931 N N . GLN A 1 126 ? -12.094 3.148 1.051 1 87.56 126 GLN A N 1
ATOM 932 C CA . GLN A 1 126 ? -12.859 4.266 0.514 1 87.56 126 GLN A CA 1
ATOM 933 C C . GLN A 1 126 ? -14.078 3.775 -0.266 1 87.56 126 GLN A C 1
ATOM 935 O O . GLN A 1 126 ? -15.07 4.488 -0.387 1 87.56 126 GLN A O 1
ATOM 940 N N . GLY A 1 127 ? -14.039 2.57 -0.713 1 82.75 127 GLY A N 1
ATOM 941 C CA . GLY A 1 127 ? -15.141 2.023 -1.483 1 82.75 127 GLY A CA 1
ATOM 942 C C . GLY A 1 127 ? -16.156 1.276 -0.632 1 82.75 127 GLY A C 1
ATOM 943 O O . GLY A 1 127 ? -17.203 0.858 -1.127 1 82.75 127 GLY A O 1
ATOM 944 N N . LEU A 1 128 ? -15.914 1.119 0.585 1 90.12 128 LEU A N 1
ATOM 945 C CA . LEU A 1 128 ? -16.812 0.383 1.464 1 90.12 128 LEU A CA 1
ATOM 946 C C . LEU A 1 128 ? -18.062 1.206 1.777 1 90.12 128 LEU A C 1
ATOM 948 O O . LEU A 1 128 ? -18 2.438 1.808 1 90.12 128 LEU A O 1
ATOM 952 N N . PRO A 1 129 ? -19.172 0.511 2.033 1 90.19 129 PRO A N 1
ATOM 953 C CA . PRO A 1 129 ? -20.375 1.233 2.439 1 90.19 129 PRO A CA 1
ATOM 954 C C . PRO A 1 129 ? -20.203 1.989 3.756 1 90.19 129 PRO A C 1
ATOM 956 O O . PRO A 1 129 ? -19.5 1.512 4.656 1 90.19 129 PRO A O 1
ATOM 959 N N . GLN A 1 130 ? -20.875 3.123 3.877 1 87.94 130 GLN A N 1
ATOM 960 C CA . GLN A 1 130 ? -20.75 3.947 5.074 1 87.94 130 GLN A CA 1
ATOM 961 C C . GLN A 1 130 ? -21.484 3.311 6.254 1 87.94 130 GLN A C 1
ATOM 963 O O . GLN A 1 130 ? -21.188 3.619 7.41 1 87.94 130 GLN A O 1
ATOM 968 N N . ASP A 1 131 ? -22.406 2.502 5.918 1 92.06 131 ASP A N 1
ATOM 969 C CA . ASP A 1 131 ? -23.156 1.831 6.969 1 92.06 131 ASP A CA 1
ATOM 970 C C . ASP A 1 131 ? -22.656 0.407 7.188 1 92.06 131 ASP A C 1
ATOM 972 O O . ASP A 1 131 ? -23.438 -0.505 7.449 1 92.06 131 ASP A O 1
ATOM 976 N N . TYR A 1 132 ? -21.375 0.266 7.078 1 94.12 132 TYR A N 1
ATOM 977 C CA . TYR A 1 132 ? -20.781 -1.051 7.277 1 94.12 132 TYR A CA 1
ATOM 978 C C . TYR A 1 132 ? -21.172 -1.624 8.633 1 94.12 132 TYR A C 1
ATOM 980 O O . TYR A 1 132 ? -21.469 -0.877 9.57 1 94.12 132 TYR A O 1
ATOM 988 N N . GLU A 1 133 ? -21.156 -2.975 8.727 1 94.81 133 GLU A N 1
ATOM 989 C CA . GLU A 1 133 ? -21.406 -3.654 9.992 1 94.81 133 GLU A CA 1
ATOM 990 C C . GLU A 1 133 ? -20.141 -3.725 10.844 1 94.81 133 GLU A C 1
ATOM 992 O O . GLU A 1 133 ? -19.141 -4.309 10.43 1 94.81 133 GLU A O 1
ATOM 997 N N . PRO A 1 134 ? -20.172 -3.256 12.062 1 91.81 134 PRO A N 1
ATOM 998 C CA . PRO A 1 134 ? -18.953 -3.154 12.883 1 91.81 134 PRO A CA 1
ATOM 999 C C . PRO A 1 134 ? -18.312 -4.512 13.156 1 91.81 134 PRO A C 1
ATOM 1001 O O . PRO A 1 134 ? -17.078 -4.609 13.25 1 91.81 134 PRO A O 1
ATOM 1004 N N . ASP A 1 135 ? -19.062 -5.578 13.195 1 91.25 135 ASP A N 1
ATOM 1005 C CA . ASP A 1 135 ? -18.516 -6.891 13.547 1 91.25 135 ASP A CA 1
ATOM 1006 C C . ASP A 1 135 ? -18.219 -7.715 12.297 1 91.25 135 ASP A C 1
ATOM 1008 O O . ASP A 1 135 ? -18 -8.922 12.383 1 91.25 135 ASP A O 1
ATOM 1012 N N . SER A 1 136 ? -18.219 -7.07 11.195 1 92.56 136 SER A N 1
ATOM 1013 C CA . SER A 1 136 ? -17.922 -7.707 9.914 1 92.56 136 SER A CA 1
ATOM 1014 C C . SER A 1 136 ? -16.469 -7.531 9.523 1 92.56 136 SER A C 1
ATOM 1016 O O . SER A 1 136 ? -15.688 -6.926 10.266 1 92.56 136 SER A O 1
ATOM 1018 N N . GLY A 1 137 ? -16.125 -8.125 8.422 1 92.88 137 GLY A N 1
ATOM 1019 C CA . GLY A 1 137 ? -14.797 -7.883 7.859 1 92.88 137 GLY A CA 1
ATOM 1020 C C . GLY A 1 137 ? -14.523 -6.422 7.57 1 92.88 137 GLY A C 1
ATOM 1021 O O . GLY A 1 137 ? -13.43 -5.922 7.836 1 92.88 137 GLY A O 1
ATOM 1022 N N . ASP A 1 138 ? -15.555 -5.773 7.105 1 94.62 138 ASP A N 1
ATOM 1023 C CA . ASP A 1 138 ? -15.43 -4.34 6.855 1 94.62 138 ASP A CA 1
ATOM 1024 C C . ASP A 1 138 ? -15.195 -3.578 8.156 1 94.62 138 ASP A C 1
ATOM 1026 O O . ASP A 1 138 ? -14.383 -2.652 8.203 1 94.62 138 ASP A O 1
ATOM 1030 N N . GLY A 1 139 ? -15.953 -4.004 9.188 1 95.19 139 GLY A N 1
ATOM 1031 C CA . GLY A 1 139 ? -15.742 -3.391 10.492 1 95.19 139 GLY A CA 1
ATOM 1032 C C . GLY A 1 139 ? -14.336 -3.586 11.023 1 95.19 139 GLY A C 1
ATOM 1033 O O . GLY A 1 139 ? -13.758 -2.674 11.617 1 95.19 139 GLY A O 1
ATOM 1034 N N . ARG A 1 140 ? -13.781 -4.727 10.812 1 95.19 140 ARG A N 1
ATOM 1035 C CA . ARG A 1 140 ? -12.414 -5.027 11.227 1 95.19 140 ARG A CA 1
ATOM 1036 C C . ARG A 1 140 ? -11.414 -4.125 10.508 1 95.19 140 ARG A C 1
ATOM 1038 O O . ARG A 1 140 ? -10.477 -3.613 11.133 1 95.19 140 ARG A O 1
ATOM 1045 N N . LEU A 1 141 ? -11.617 -3.936 9.219 1 96 141 LEU A N 1
ATOM 1046 C CA . LEU A 1 141 ? -10.781 -3.039 8.438 1 96 141 LEU A CA 1
ATOM 1047 C C . LEU A 1 141 ? -10.812 -1.625 9.008 1 96 141 LEU A C 1
ATOM 1049 O O . LEU A 1 141 ? -9.766 -0.976 9.125 1 96 141 LEU A O 1
ATOM 1053 N N . MET A 1 142 ? -11.984 -1.219 9.367 1 96.56 142 MET A N 1
ATOM 1054 C CA . MET A 1 142 ? -12.148 0.131 9.898 1 96.56 142 MET A CA 1
ATOM 1055 C C . MET A 1 142 ? -11.484 0.263 11.258 1 96.56 142 MET A C 1
ATOM 1057 O O . MET A 1 142 ? -10.945 1.319 11.594 1 96.56 142 MET A O 1
ATOM 1061 N N . GLN A 1 143 ? -11.531 -0.777 12.039 1 95.94 143 GLN A N 1
ATOM 1062 C CA . GLN A 1 143 ? -10.82 -0.756 13.32 1 95.94 143 GLN A CA 1
ATOM 1063 C C . GLN A 1 143 ? -9.312 -0.67 13.109 1 95.94 143 GLN A C 1
ATOM 1065 O O . GLN A 1 143 ? -8.617 0.021 13.852 1 95.94 143 GLN A O 1
ATOM 1070 N N . VAL A 1 144 ? -8.797 -1.378 12.133 1 97 144 VAL A N 1
ATOM 1071 C CA . VAL A 1 144 ? -7.379 -1.282 11.789 1 97 144 VAL A CA 1
ATOM 1072 C C . VAL A 1 144 ? -7.039 0.152 11.391 1 97 144 VAL A C 1
ATOM 1074 O O . VAL A 1 144 ? -5.98 0.669 11.75 1 97 144 VAL A O 1
ATOM 1077 N N . LEU A 1 145 ? -7.922 0.779 10.617 1 96.75 145 LEU A N 1
ATOM 1078 C CA . LEU A 1 145 ? -7.73 2.176 10.242 1 96.75 145 LEU A CA 1
ATOM 1079 C C . LEU A 1 145 ? -7.566 3.053 11.477 1 96.75 145 LEU A C 1
ATOM 1081 O O . LEU A 1 145 ? -6.633 3.859 11.555 1 96.75 145 LEU A O 1
ATOM 1085 N N . LEU A 1 146 ? -8.406 2.877 12.438 1 96.31 146 LEU A N 1
ATOM 1086 C CA . LEU A 1 146 ? -8.336 3.646 13.672 1 96.31 146 LEU A CA 1
ATOM 1087 C C . LEU A 1 146 ? -7.02 3.385 14.398 1 96.31 146 LEU A C 1
ATOM 1089 O O . LEU A 1 146 ? -6.387 4.316 14.898 1 96.31 146 LEU A O 1
ATOM 1093 N N . ASP A 1 147 ? -6.609 2.115 14.422 1 94.94 147 ASP A N 1
ATOM 1094 C CA . ASP A 1 147 ? -5.34 1.763 15.055 1 94.94 147 ASP A CA 1
ATOM 1095 C C . ASP A 1 147 ? -4.172 2.48 14.375 1 94.94 147 ASP A C 1
ATOM 1097 O O . ASP A 1 147 ? -3.275 2.992 15.047 1 94.94 147 ASP A O 1
ATOM 1101 N N . GLU A 1 148 ? -4.191 2.5 13.07 1 95.12 148 GLU A N 1
ATOM 1102 C CA . GLU A 1 148 ? -3.098 3.092 12.305 1 95.12 148 GLU A CA 1
ATOM 1103 C C . GLU A 1 148 ? -3.07 4.609 12.461 1 95.12 148 GLU A C 1
ATOM 1105 O O . GLU A 1 148 ? -1.997 5.215 12.508 1 95.12 148 GLU A O 1
ATOM 1110 N N . ILE A 1 149 ? -4.25 5.238 12.477 1 94.56 149 ILE A N 1
ATOM 1111 C CA . ILE A 1 149 ? -4.332 6.676 12.703 1 94.56 149 ILE A CA 1
ATOM 1112 C C . ILE A 1 149 ? -3.746 7.016 14.078 1 94.56 149 ILE A C 1
ATOM 1114 O O . ILE A 1 149 ? -2.973 7.965 14.211 1 94.56 149 ILE A O 1
ATOM 1118 N N . GLN A 1 150 ? -4.059 6.211 15 1 92.69 150 GLN A N 1
ATOM 1119 C CA . GLN A 1 150 ? -3.578 6.418 16.359 1 92.69 150 GLN A CA 1
ATOM 1120 C C . GLN A 1 150 ? -2.062 6.262 16.438 1 92.69 150 GLN A C 1
ATOM 1122 O O . GLN A 1 150 ? -1.404 6.93 17.234 1 92.69 150 GLN A O 1
ATOM 1127 N N . ALA A 1 151 ? -1.53 5.422 15.609 1 91.44 151 ALA A N 1
ATOM 1128 C CA . ALA A 1 151 ? -0.104 5.109 15.648 1 91.44 151 ALA A CA 1
ATOM 1129 C C . ALA A 1 151 ? 0.692 6.07 14.773 1 91.44 151 ALA A C 1
ATOM 1131 O O . ALA A 1 151 ? 1.925 6.09 14.82 1 91.44 151 ALA A O 1
ATOM 1132 N N . ALA A 1 152 ? 0.054 6.883 13.922 1 92.5 152 ALA A N 1
ATOM 1133 C CA . ALA A 1 152 ? 0.731 7.77 12.977 1 92.5 152 ALA A CA 1
ATOM 1134 C C . ALA A 1 152 ? 1.61 8.781 13.703 1 92.5 152 ALA A C 1
ATOM 1136 O O . ALA A 1 152 ? 1.224 9.312 14.75 1 92.5 152 ALA A O 1
ATOM 1137 N N . GLN A 1 153 ? 2.715 9.047 13.117 1 89.44 153 GLN A N 1
ATOM 1138 C CA . GLN A 1 153 ? 3.691 9.922 13.75 1 89.44 153 GLN A CA 1
ATOM 1139 C C . GLN A 1 153 ? 3.494 11.367 13.312 1 89.44 153 GLN A C 1
ATOM 1141 O O . GLN A 1 153 ? 3.205 11.641 12.141 1 89.44 153 GLN A O 1
ATOM 1146 N N . PRO A 1 154 ? 3.703 12.312 14.227 1 87.69 154 PRO A N 1
ATOM 1147 C CA . PRO A 1 154 ? 3.611 13.727 13.859 1 87.69 154 PRO A CA 1
ATOM 1148 C C . PRO A 1 154 ? 4.691 14.148 12.867 1 87.69 154 PRO A C 1
ATOM 1150 O O . PRO A 1 154 ? 5.797 13.594 12.883 1 87.69 154 PRO A O 1
ATOM 1153 N N . GLU A 1 155 ? 4.289 15.016 12.023 1 86.06 155 GLU A N 1
ATOM 1154 C CA . GLU A 1 155 ? 5.223 15.641 11.086 1 86.06 155 GLU A CA 1
ATOM 1155 C C . GLU A 1 155 ? 5.344 17.141 11.344 1 86.06 155 GLU A C 1
ATOM 1157 O O . GLU A 1 155 ? 4.391 17.781 11.789 1 86.06 155 GLU A O 1
ATOM 1162 N N . GLY A 1 156 ? 6.465 17.688 11.141 1 80.19 156 GLY A N 1
ATOM 1163 C CA . GLY A 1 156 ? 6.738 19.094 11.383 1 80.19 156 GLY A CA 1
ATOM 1164 C C . GLY A 1 156 ? 6.223 20 10.281 1 80.19 156 GLY A C 1
ATOM 1165 O O . GLY A 1 156 ? 6.926 20.906 9.844 1 80.19 156 GLY A O 1
ATOM 1166 N N . LEU A 1 157 ? 5.051 19.812 9.805 1 87.19 157 LEU A N 1
ATOM 1167 C CA . LEU A 1 157 ? 4.48 20.625 8.734 1 87.19 157 LEU A CA 1
ATOM 1168 C C . LEU A 1 157 ? 3.285 21.422 9.227 1 87.19 157 LEU A C 1
ATOM 1170 O O . LEU A 1 157 ? 2.258 21.5 8.555 1 87.19 157 LEU A O 1
ATOM 1174 N N . HIS A 1 158 ? 3.447 21.859 10.398 1 88.75 158 HIS A N 1
ATOM 1175 C CA . HIS A 1 158 ? 2.471 22.703 11.078 1 88.75 158 HIS A CA 1
ATOM 1176 C C . HIS A 1 158 ? 3.113 24 11.586 1 88.75 158 HIS A C 1
ATOM 1178 O O . HIS A 1 158 ? 4.238 23.984 12.086 1 88.75 158 HIS A O 1
ATOM 1184 N N . LEU A 1 159 ? 2.42 25.109 11.359 1 91.19 159 LEU A N 1
ATOM 1185 C CA . LEU A 1 159 ? 2.848 26.422 11.844 1 91.19 159 LEU A CA 1
ATOM 1186 C C . LEU A 1 159 ? 1.926 26.906 12.953 1 91.19 159 LEU A C 1
ATOM 1188 O O . LEU A 1 159 ? 0.855 27.453 12.68 1 91.19 159 LEU A O 1
ATOM 1192 N N . PRO A 1 160 ? 2.4 26.797 14.164 1 91.81 160 PRO A N 1
ATOM 1193 C CA . PRO A 1 160 ? 1.554 27.266 15.266 1 91.81 160 PRO A CA 1
ATOM 1194 C C . PRO A 1 160 ? 1.474 28.781 15.344 1 91.81 160 PRO A C 1
ATOM 1196 O O . PRO A 1 160 ? 2.471 29.469 15.102 1 91.81 160 PRO A O 1
ATOM 1199 N N . LEU A 1 161 ? 0.399 29.281 15.617 1 92 161 LEU A N 1
ATOM 1200 C CA . LEU A 1 161 ? 0.22 30.719 15.836 1 92 161 LEU A CA 1
ATOM 1201 C C . LEU A 1 161 ? 0.052 31.031 17.312 1 92 161 LEU A C 1
ATOM 1203 O O . LEU A 1 161 ? -0.599 30.266 18.047 1 92 161 LEU A O 1
ATOM 1207 N N . PRO A 1 162 ? 0.671 32.125 17.766 1 93.5 162 PRO A N 1
ATOM 1208 C CA . PRO A 1 162 ? 0.532 32.5 19.172 1 93.5 162 PRO A CA 1
ATOM 1209 C C . PRO A 1 162 ? -0.854 33.031 19.5 1 93.5 162 PRO A C 1
ATOM 1211 O O . PRO A 1 162 ? -1.578 33.469 18.609 1 93.5 162 PRO A O 1
ATOM 1214 N N . HIS A 1 163 ? -1.107 33.031 20.812 1 92.19 163 HIS A N 1
ATOM 1215 C CA . HIS A 1 163 ? -2.389 33.531 21.281 1 92.19 163 HIS A CA 1
ATOM 1216 C C . HIS A 1 163 ? -2.281 35 21.656 1 92.19 163 HIS A C 1
ATOM 1218 O O . HIS A 1 163 ? -3.25 35.75 21.531 1 92.19 163 HIS A O 1
ATOM 1224 N N . ASP A 1 164 ? -1.141 35.406 22.141 1 95.94 164 ASP A N 1
ATOM 1225 C CA . ASP A 1 164 ? -0.935 36.781 22.531 1 95.94 164 ASP A CA 1
ATOM 1226 C C . ASP A 1 164 ? -1.153 37.719 21.344 1 95.94 164 ASP A C 1
ATOM 1228 O O . ASP A 1 164 ? -0.593 37.5 20.266 1 95.94 164 ASP A O 1
ATOM 1232 N N . ARG A 1 165 ? -1.901 38.75 21.562 1 95 165 ARG A N 1
ATOM 1233 C CA . ARG A 1 165 ? -2.312 39.625 20.5 1 95 165 ARG A CA 1
ATOM 1234 C C . ARG A 1 165 ? -1.105 40.312 19.859 1 95 165 ARG A C 1
ATOM 1236 O O . ARG A 1 165 ? -1.078 40.531 18.641 1 95 165 ARG A O 1
ATOM 1243 N N . ARG A 1 166 ? -0.242 40.719 20.656 1 95.94 166 ARG A N 1
ATOM 1244 C CA . ARG A 1 166 ? 0.951 41.375 20.141 1 95.94 166 ARG A CA 1
ATOM 1245 C C . ARG A 1 166 ? 1.783 40.438 19.297 1 95.94 166 ARG A C 1
ATOM 1247 O O . ARG A 1 166 ? 2.215 40.781 18.188 1 95.94 166 ARG A O 1
ATOM 1254 N N . LEU A 1 167 ? 1.948 39.25 19.766 1 96.12 167 LEU A N 1
ATOM 1255 C CA . LEU A 1 167 ? 2.684 38.25 19.016 1 96.12 167 LEU A CA 1
ATOM 1256 C C . LEU A 1 167 ? 1.952 37.906 17.719 1 96.12 167 LEU A C 1
ATOM 1258 O O . LEU A 1 167 ? 2.584 37.656 16.688 1 96.12 167 LEU A O 1
ATOM 1262 N N . ARG A 1 168 ? 0.669 37.812 17.766 1 94.94 168 ARG A N 1
ATOM 1263 C CA . ARG A 1 168 ? -0.138 37.531 16.594 1 94.94 168 ARG A CA 1
ATOM 1264 C C . ARG A 1 168 ? 0.05 38.594 15.516 1 94.94 168 ARG A C 1
ATOM 1266 O O . ARG A 1 168 ? 0.088 38.281 14.328 1 94.94 168 ARG A O 1
ATOM 1273 N N . ARG A 1 169 ? 0.117 39.781 15.906 1 93.56 169 ARG A N 1
ATOM 1274 C CA . ARG A 1 169 ? 0.385 40.875 14.953 1 93.56 169 ARG A CA 1
ATOM 1275 C C . ARG A 1 169 ? 1.706 40.625 14.227 1 93.56 169 ARG A C 1
ATOM 1277 O O . ARG A 1 169 ? 1.793 40.812 13.008 1 93.56 169 ARG A O 1
ATOM 1284 N N . MET A 1 170 ? 2.637 40.281 14.977 1 94.38 170 MET A N 1
ATOM 1285 C CA . MET A 1 170 ? 3.955 40 14.414 1 94.38 170 MET A CA 1
ATOM 1286 C C . MET A 1 170 ? 3.893 38.844 13.438 1 94.38 170 MET A C 1
ATOM 1288 O O . MET A 1 170 ? 4.371 38.938 12.305 1 94.38 170 MET A O 1
ATOM 1292 N N . THR A 1 171 ? 3.275 37.781 13.875 1 94.12 171 THR A N 1
ATOM 1293 C CA . THR A 1 171 ? 3.236 36.594 13.039 1 94.12 171 THR A CA 1
ATOM 1294 C C . THR A 1 171 ? 2.395 36.812 11.789 1 94.12 171 THR A C 1
ATOM 1296 O O . THR A 1 171 ? 2.719 36.312 10.711 1 94.12 171 THR A O 1
ATOM 1299 N N . ASN A 1 172 ? 1.374 37.531 11.914 1 91.56 172 ASN A N 1
ATOM 1300 C CA . ASN A 1 172 ? 0.574 37.875 10.75 1 91.56 172 ASN A CA 1
ATOM 1301 C C . ASN A 1 172 ? 1.395 38.656 9.727 1 91.56 172 ASN A C 1
ATOM 1303 O O . ASN A 1 172 ? 1.313 38.406 8.523 1 91.56 172 ASN A O 1
ATOM 1307 N N . ALA A 1 173 ? 2.094 39.562 10.211 1 91.75 173 ALA A N 1
ATOM 1308 C CA . ALA A 1 173 ? 2.947 40.375 9.344 1 91.75 173 ALA A CA 1
ATOM 1309 C C . ALA A 1 173 ? 3.967 39.5 8.617 1 91.75 173 ALA A C 1
ATOM 1311 O O . ALA A 1 173 ? 4.203 39.656 7.418 1 91.75 173 ALA A O 1
ATOM 1312 N N . LEU A 1 174 ? 4.551 38.625 9.312 1 92.5 174 LEU A N 1
ATOM 1313 C CA . LEU A 1 174 ? 5.559 37.75 8.742 1 92.5 174 LEU A CA 1
ATOM 1314 C C . LEU A 1 174 ? 4.934 36.812 7.723 1 92.5 174 LEU A C 1
ATOM 1316 O O . LEU A 1 174 ? 5.566 36.469 6.719 1 92.5 174 LEU A O 1
ATOM 1320 N N . CYS A 1 175 ? 3.742 36.344 7.969 1 91.44 175 CYS A N 1
ATOM 1321 C CA . CYS A 1 175 ? 3.041 35.469 7.023 1 91.44 175 CYS A CA 1
ATOM 1322 C C . CYS A 1 175 ? 2.719 36.219 5.738 1 91.44 175 CYS A C 1
ATOM 1324 O O . CYS A 1 175 ? 2.789 35.656 4.648 1 91.44 175 CYS A O 1
ATOM 1326 N N . GLU A 1 176 ? 2.408 37.438 5.883 1 89.81 176 GLU A N 1
ATOM 1327 C CA . GLU A 1 176 ? 2.084 38.25 4.73 1 89.81 176 GLU A CA 1
ATOM 1328 C C . GLU A 1 176 ? 3.332 38.594 3.918 1 89.81 176 GLU A C 1
ATOM 1330 O O . GLU A 1 176 ? 3.268 38.75 2.695 1 89.81 176 GLU A O 1
ATOM 1335 N N . GLN A 1 177 ? 4.371 38.75 4.652 1 93.5 177 GLN A N 1
ATOM 1336 C CA . GLN A 1 177 ? 5.648 39.094 4.039 1 93.5 177 GLN A CA 1
ATOM 1337 C C . GLN A 1 177 ? 6.773 38.219 4.574 1 93.5 177 GLN A C 1
ATOM 1339 O O . GLN A 1 177 ? 7.625 38.688 5.332 1 93.5 177 GLN A O 1
ATOM 1344 N N . PRO A 1 178 ? 6.863 37.094 4.043 1 93.31 178 PRO A N 1
ATOM 1345 C CA . PRO A 1 178 ? 7.816 36.125 4.609 1 93.31 178 PRO A CA 1
ATOM 1346 C C . PRO A 1 178 ? 9.273 36.5 4.328 1 93.31 178 PRO A C 1
ATOM 1348 O O . PRO A 1 178 ? 10.188 35.969 4.965 1 93.31 178 PRO A O 1
ATOM 1351 N N . GLN A 1 179 ? 9.484 37.375 3.439 1 93.81 179 GLN A N 1
ATOM 1352 C CA . GLN A 1 179 ? 10.836 37.781 3.059 1 93.81 179 GLN A CA 1
ATOM 1353 C C . GLN A 1 179 ? 11.422 38.781 4.047 1 93.81 179 GLN A C 1
ATOM 1355 O O . GLN A 1 179 ? 12.609 39.094 4.004 1 93.81 179 GLN A O 1
ATOM 1360 N N . LEU A 1 180 ? 10.641 39.281 4.902 1 89.88 180 LEU A N 1
ATOM 1361 C CA . LEU A 1 180 ? 11.102 40.312 5.844 1 89.88 180 LEU A CA 1
ATOM 1362 C C . LEU A 1 180 ? 12.219 39.75 6.727 1 89.88 180 LEU A C 1
ATOM 1364 O O . LEU A 1 180 ? 12.109 38.656 7.277 1 89.88 180 LEU A O 1
ATOM 1368 N N . GLN A 1 181 ? 13.32 40.469 6.883 1 86.31 181 GLN A N 1
ATOM 1369 C CA . GLN A 1 181 ? 14.477 40.062 7.664 1 86.31 181 GLN A CA 1
ATOM 1370 C C . GLN A 1 181 ? 14.68 40.969 8.875 1 86.31 181 GLN A C 1
ATOM 1372 O O . GLN A 1 181 ? 15.789 41.094 9.391 1 86.31 181 GLN A O 1
ATOM 1377 N N . ALA A 1 182 ? 13.719 41.375 9.477 1 83.94 182 ALA A N 1
ATOM 1378 C CA . ALA A 1 182 ? 13.859 42.25 10.625 1 83.94 182 ALA A CA 1
ATOM 1379 C C . ALA A 1 182 ? 14.5 41.531 11.805 1 83.94 182 ALA A C 1
ATOM 1381 O O . ALA A 1 182 ? 14.297 40.312 11.984 1 83.94 182 ALA A O 1
ATOM 1382 N N . ARG A 1 183 ? 15.312 42.281 12.641 1 86.81 183 ARG A N 1
ATOM 1383 C CA . ARG A 1 183 ? 15.922 41.75 13.859 1 86.81 183 ARG A CA 1
ATOM 1384 C C . ARG A 1 183 ? 14.883 41.562 14.961 1 86.81 183 ARG A C 1
ATOM 1386 O O . ARG A 1 183 ? 13.867 42.281 14.984 1 86.81 183 ARG A O 1
ATOM 1393 N N . LEU A 1 184 ? 15.148 40.719 15.758 1 89.81 184 LEU A N 1
ATOM 1394 C CA . LEU A 1 184 ? 14.242 40.406 16.859 1 89.81 184 LEU A CA 1
ATOM 1395 C C . LEU A 1 184 ? 13.961 41.656 17.688 1 89.81 184 LEU A C 1
ATOM 1397 O O . LEU A 1 184 ? 12.82 41.906 18.094 1 89.81 184 LEU A O 1
ATOM 1401 N N . ALA A 1 185 ? 14.992 42.438 17.906 1 92.44 185 ALA A N 1
ATOM 1402 C CA . ALA A 1 185 ? 14.844 43.656 18.688 1 92.44 185 ALA A CA 1
ATOM 1403 C C . ALA A 1 185 ? 13.883 44.625 18 1 92.44 185 ALA A C 1
ATOM 1405 O O . ALA A 1 185 ? 13.078 45.312 18.672 1 92.44 185 ALA A O 1
ATOM 1406 N N . ASP A 1 186 ? 14.008 44.719 16.75 1 93.12 186 ASP A N 1
ATOM 1407 C CA . ASP A 1 186 ? 13.133 45.562 15.977 1 93.12 186 ASP A CA 1
ATOM 1408 C C . ASP A 1 186 ? 11.68 45.094 16.062 1 93.12 186 ASP A C 1
ATOM 1410 O O . ASP A 1 186 ? 10.766 45.906 16.203 1 93.12 186 ASP A O 1
ATOM 1414 N N . TRP A 1 187 ? 11.453 43.844 15.945 1 91.44 187 TRP A N 1
ATOM 1415 C CA . TRP A 1 187 ? 10.109 43.281 16.062 1 91.44 187 TRP A CA 1
ATOM 1416 C C . TRP A 1 187 ? 9.523 43.562 17.438 1 91.44 187 TRP A C 1
ATOM 1418 O O . TRP A 1 187 ? 8.359 43.969 17.562 1 91.44 187 TRP A O 1
ATOM 1428 N N . ALA A 1 188 ? 10.32 43.281 18.469 1 95.19 188 ALA A N 1
ATOM 1429 C CA . ALA A 1 188 ? 9.867 43.531 19.828 1 95.19 188 ALA A CA 1
ATOM 1430 C C . ALA A 1 188 ? 9.375 44.969 20 1 95.19 188 ALA A C 1
ATOM 1432 O O . ALA A 1 188 ? 8.305 45.188 20.562 1 95.19 188 ALA A O 1
ATOM 1433 N N . GLN A 1 189 ? 10.172 45.844 19.5 1 94.5 189 GLN A N 1
ATOM 1434 C CA . GLN A 1 189 ? 9.812 47.281 19.578 1 94.5 189 GLN A CA 1
ATOM 1435 C C . GLN A 1 189 ? 8.508 47.531 18.844 1 94.5 189 GLN A C 1
ATOM 1437 O O . GLN A 1 189 ? 7.641 48.25 19.344 1 94.5 189 GLN A O 1
ATOM 1442 N N . ARG A 1 190 ? 8.328 46.969 17.75 1 93.06 190 ARG A N 1
ATOM 1443 C CA . ARG A 1 190 ? 7.168 47.188 16.891 1 93.06 190 ARG A CA 1
ATOM 1444 C C . ARG A 1 190 ? 5.887 46.719 17.562 1 93.06 190 ARG A C 1
ATOM 1446 O O . ARG A 1 190 ? 4.816 47.281 17.359 1 93.06 190 ARG A O 1
ATOM 1453 N N . ILE A 1 191 ? 6.027 45.719 18.375 1 94.25 191 ILE A N 1
ATOM 1454 C CA . ILE A 1 191 ? 4.812 45.156 18.953 1 94.25 191 ILE A CA 1
ATOM 1455 C C . ILE A 1 191 ? 4.715 45.562 20.422 1 94.25 191 ILE A C 1
ATOM 1457 O O . ILE A 1 191 ? 3.855 45.062 21.141 1 94.25 191 ILE A O 1
ATOM 1461 N N . GLY A 1 192 ? 5.676 46.312 20.891 1 95.31 192 GLY A N 1
ATOM 1462 C CA . GLY A 1 192 ? 5.605 46.906 22.219 1 95.31 192 GLY A CA 1
ATOM 1463 C C . GLY A 1 192 ? 6.02 45.938 23.312 1 95.31 192 GLY A C 1
ATOM 1464 O O . GLY A 1 192 ? 5.395 45.875 24.375 1 95.31 192 GLY A O 1
ATOM 1465 N N . MET A 1 193 ? 7.012 45.156 23.047 1 96.12 193 MET A N 1
ATOM 1466 C CA . MET A 1 193 ? 7.547 44.219 24.031 1 96.12 193 MET A CA 1
ATOM 1467 C C . MET A 1 193 ? 9.062 44.375 24.156 1 96.12 193 MET A C 1
ATOM 1469 O O . MET A 1 193 ? 9.703 44.938 23.297 1 96.12 193 MET A O 1
ATOM 1473 N N . SER A 1 194 ? 9.555 43.906 25.297 1 96.25 194 SER A N 1
ATOM 1474 C CA . SER A 1 194 ? 11 43.688 25.344 1 96.25 194 SER A CA 1
ATOM 1475 C C . SER A 1 194 ? 11.406 42.438 24.578 1 96.25 194 SER A C 1
ATOM 1477 O O . SER A 1 194 ? 10.602 41.531 24.422 1 96.25 194 SER A O 1
ATOM 1479 N N . GLU A 1 195 ? 12.594 42.469 24.109 1 95.62 195 GLU A N 1
ATOM 1480 C CA . GLU A 1 195 ? 13.094 41.312 23.391 1 95.62 195 GLU A CA 1
ATOM 1481 C C . GLU A 1 195 ? 13.031 40.062 24.25 1 95.62 195 GLU A C 1
ATOM 1483 O O . GLU A 1 195 ? 12.672 38.969 23.781 1 95.62 195 GLU A O 1
ATOM 1488 N N . ARG A 1 196 ? 13.367 40.188 25.5 1 96.19 196 ARG A N 1
ATOM 1489 C CA . ARG A 1 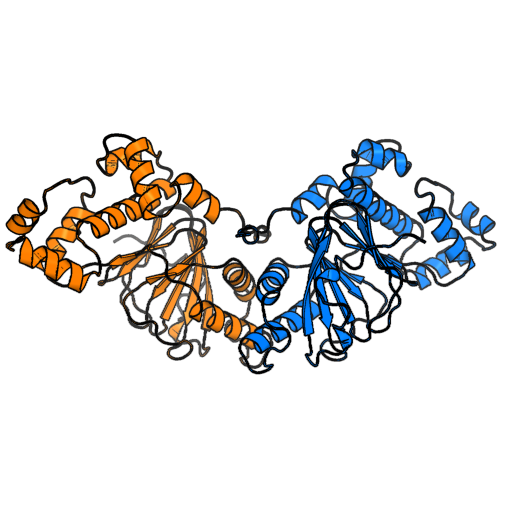196 ? 13.359 39.062 26.422 1 96.19 196 ARG A CA 1
ATOM 1490 C C . ARG A 1 196 ? 11.945 38.531 26.609 1 96.19 196 ARG A C 1
ATOM 1492 O O . ARG A 1 196 ? 11.734 37.312 26.531 1 96.19 196 ARG A O 1
ATOM 1499 N N . SER A 1 197 ? 11.008 39.406 26.828 1 96.38 197 SER A N 1
ATOM 1500 C CA . SER A 1 197 ? 9.617 39 27.016 1 96.38 197 SER A CA 1
ATOM 1501 C C . SER A 1 197 ? 9.047 38.375 25.75 1 96.38 197 SER A C 1
ATOM 1503 O O . SER A 1 197 ? 8.312 37.375 25.828 1 96.38 197 SER A O 1
ATOM 1505 N N . MET A 1 198 ? 9.344 38.938 24.625 1 96.56 198 MET A N 1
ATOM 1506 C CA . MET A 1 198 ? 8.859 38.406 23.344 1 96.56 198 MET A CA 1
ATOM 1507 C C . MET A 1 198 ? 9.359 37 23.109 1 96.56 198 MET A C 1
ATOM 1509 O O . MET A 1 198 ? 8.578 36.094 22.797 1 96.56 198 MET A O 1
ATOM 1513 N N . THR A 1 199 ? 10.633 36.812 23.297 1 96.19 199 THR A N 1
ATOM 1514 C CA . THR A 1 199 ? 11.258 35.531 23.047 1 96.19 199 THR A CA 1
ATOM 1515 C C . THR A 1 199 ? 10.695 34.469 23.984 1 96.19 199 THR A C 1
ATOM 1517 O O . THR A 1 199 ? 10.383 33.344 23.562 1 96.19 199 THR A O 1
ATOM 1520 N N . ARG A 1 200 ? 10.562 34.812 25.203 1 96.81 200 ARG A N 1
ATOM 1521 C CA . ARG A 1 200 ? 10.062 33.875 26.203 1 96.81 200 ARG A CA 1
ATOM 1522 C C . ARG A 1 200 ? 8.609 33.5 25.922 1 96.81 200 ARG A C 1
ATOM 1524 O O . ARG A 1 200 ? 8.266 32.312 25.906 1 96.81 200 ARG A O 1
ATOM 1531 N N . LEU A 1 201 ? 7.805 34.438 25.688 1 96.88 201 LEU A N 1
ATOM 1532 C CA . LEU A 1 201 ? 6.379 34.219 25.469 1 96.88 201 LEU A CA 1
ATOM 1533 C C . LEU A 1 201 ? 6.141 33.469 24.156 1 96.88 201 LEU A C 1
ATOM 1535 O O . LEU A 1 201 ? 5.254 32.625 24.078 1 96.88 201 LEU A O 1
ATOM 1539 N N . PHE A 1 202 ? 6.914 33.844 23.188 1 97.12 202 PHE A N 1
ATOM 1540 C CA . PHE A 1 202 ? 6.781 33.188 21.891 1 97.12 202 PHE A CA 1
ATOM 1541 C C . PHE A 1 202 ? 7.066 31.703 22 1 97.12 202 PHE A C 1
ATOM 1543 O O . PHE A 1 202 ? 6.297 30.875 21.5 1 97.12 202 PHE A O 1
ATOM 1550 N N . LEU A 1 203 ? 8.102 31.344 22.625 1 96.69 203 LEU A N 1
ATOM 1551 C CA . LEU A 1 203 ? 8.469 29.953 22.844 1 96.69 203 LEU A CA 1
ATOM 1552 C C . LEU A 1 203 ? 7.41 29.219 23.656 1 96.69 203 LEU A C 1
ATOM 1554 O O . LEU A 1 203 ? 7.035 28.094 23.344 1 96.69 203 LEU A O 1
ATOM 1558 N N . ALA A 1 204 ? 6.914 29.828 24.656 1 96 204 ALA A N 1
ATOM 1559 C CA . ALA A 1 204 ? 5.91 29.234 25.531 1 96 204 ALA A CA 1
ATOM 1560 C C . ALA A 1 204 ? 4.621 28.922 24.781 1 96 204 ALA A C 1
ATOM 1562 O O . ALA A 1 204 ? 3.986 27.891 25 1 96 204 ALA A O 1
ATOM 1563 N N . GLU A 1 205 ? 4.297 29.797 23.812 1 93.81 205 GLU A N 1
ATOM 1564 C CA . GLU A 1 205 ? 2.992 29.688 23.172 1 93.81 205 GLU A CA 1
ATOM 1565 C C . GLU A 1 205 ? 3.074 28.828 21.906 1 93.81 205 GLU A C 1
ATOM 1567 O O . GLU A 1 205 ? 2.096 28.188 21.516 1 93.81 205 GLU A O 1
ATOM 1572 N N . THR A 1 206 ? 4.234 28.859 21.266 1 92.38 206 THR A N 1
ATOM 1573 C CA . THR A 1 206 ? 4.297 28.188 19.969 1 92.38 206 THR A CA 1
ATOM 1574 C C . THR A 1 206 ? 5.172 26.938 20.062 1 92.38 206 THR A C 1
ATOM 1576 O O . THR A 1 206 ? 5.125 26.078 19.172 1 92.38 206 THR A O 1
ATOM 1579 N N . GLY A 1 207 ? 5.988 26.859 21.047 1 92.12 207 GLY A N 1
ATOM 1580 C CA . GLY A 1 207 ? 6.934 25.766 21.188 1 92.12 207 GLY A CA 1
ATOM 1581 C C . GLY A 1 207 ? 8.172 25.922 20.328 1 92.12 207 GLY A C 1
ATOM 1582 O O . GLY A 1 207 ? 9.062 25.078 20.344 1 92.12 207 GLY A O 1
ATOM 1583 N N . LEU A 1 208 ? 8.234 27.047 19.625 1 93.88 208 LEU A N 1
ATOM 1584 C CA . LEU A 1 208 ? 9.352 27.328 18.75 1 93.88 208 LEU A CA 1
ATOM 1585 C C . LEU A 1 208 ? 9.961 28.688 19.062 1 93.88 208 LEU A C 1
ATOM 1587 O O . LEU A 1 208 ? 9.266 29.594 19.531 1 93.88 208 LEU A O 1
ATOM 1591 N N . THR A 1 209 ? 11.312 28.766 18.859 1 95.44 209 THR A N 1
ATOM 1592 C CA . THR A 1 209 ? 11.891 30.109 18.859 1 95.44 209 THR A CA 1
ATOM 1593 C C . THR A 1 209 ? 11.414 30.891 17.625 1 95.44 209 THR A C 1
ATOM 1595 O O . THR A 1 209 ? 10.914 30.297 16.672 1 95.44 209 THR A O 1
ATOM 1598 N N . VAL A 1 210 ? 11.594 32.188 17.656 1 94.5 210 VAL A N 1
ATOM 1599 C CA . VAL A 1 210 ? 11.172 33.031 16.547 1 94.5 210 VAL A CA 1
ATOM 1600 C C . VAL A 1 210 ? 11.891 32.562 15.266 1 94.5 210 VAL A C 1
ATOM 1602 O O . VAL A 1 210 ? 11.273 32.469 14.203 1 94.5 210 VAL A O 1
ATOM 1605 N N . ASN A 1 211 ? 13.117 32.25 15.383 1 92.88 211 ASN A N 1
ATOM 1606 C CA . ASN A 1 211 ? 13.891 31.828 14.219 1 92.88 211 ASN A CA 1
ATOM 1607 C C . ASN A 1 211 ? 13.406 30.484 13.688 1 92.88 211 ASN A C 1
ATOM 1609 O O . ASN A 1 211 ? 13.289 30.297 12.469 1 92.88 211 ASN A O 1
ATOM 1613 N N . GLN A 1 212 ? 13.195 29.594 14.57 1 93.38 212 GLN A N 1
ATOM 1614 C CA . GLN A 1 212 ? 12.656 28.297 14.164 1 93.38 212 GLN A CA 1
ATOM 1615 C C . GLN A 1 212 ? 11.305 28.438 13.477 1 93.38 212 GLN A C 1
ATOM 1617 O O . GLN A 1 212 ? 11.031 27.781 12.469 1 93.38 212 GLN A O 1
ATOM 1622 N N . TRP A 1 213 ? 10.531 29.25 14.055 1 94.56 213 TRP A N 1
ATOM 1623 C CA . TRP A 1 213 ? 9.203 29.531 13.516 1 94.56 213 TRP A CA 1
ATOM 1624 C C . TRP A 1 213 ? 9.289 30.109 12.117 1 94.56 213 TRP A C 1
ATOM 1626 O O . TRP A 1 213 ? 8.57 29.688 11.211 1 94.56 213 TRP A O 1
ATOM 1636 N N . ARG A 1 214 ? 10.117 31.031 11.961 1 93.56 214 ARG A N 1
ATOM 1637 C CA . ARG A 1 214 ? 10.312 31.672 10.664 1 93.56 214 ARG A CA 1
ATOM 1638 C C . ARG A 1 214 ? 10.766 30.656 9.617 1 93.56 214 ARG A C 1
ATOM 1640 O O . ARG A 1 214 ? 10.32 30.688 8.469 1 93.56 214 ARG A O 1
ATOM 1647 N N . ARG A 1 215 ? 11.648 29.844 10 1 93.25 215 ARG A N 1
ATOM 1648 C CA . ARG A 1 215 ? 12.094 28.797 9.086 1 93.25 215 ARG A CA 1
ATOM 1649 C C . ARG A 1 215 ? 10.938 27.891 8.672 1 93.25 215 ARG A C 1
ATOM 1651 O O . ARG A 1 215 ? 10.805 27.531 7.5 1 93.25 215 ARG A O 1
ATOM 1658 N N . GLN A 1 216 ? 10.188 27.578 9.648 1 93.12 216 GLN A N 1
ATOM 1659 C CA . GLN A 1 216 ? 9.023 26.75 9.375 1 93.12 216 GLN A CA 1
ATOM 1660 C C . GLN A 1 216 ? 8.062 27.438 8.414 1 93.12 216 GLN A C 1
ATOM 1662 O O . GLN A 1 216 ? 7.523 26.812 7.5 1 93.12 216 GLN A O 1
ATOM 1667 N N . LEU A 1 217 ? 7.852 28.625 8.625 1 94.06 217 LEU A N 1
ATOM 1668 C CA . LEU A 1 217 ? 7.039 29.438 7.727 1 94.06 217 LEU A CA 1
ATOM 1669 C C . LEU A 1 217 ? 7.582 29.375 6.301 1 94.06 217 LEU A C 1
ATOM 1671 O O . LEU A 1 217 ? 6.824 29.172 5.352 1 94.06 217 LEU A O 1
ATOM 1675 N N . HIS A 1 218 ? 8.844 29.516 6.195 1 95.12 218 HIS A N 1
ATOM 1676 C CA . HIS A 1 218 ? 9.469 29.5 4.879 1 95.12 218 HIS A CA 1
ATOM 1677 C C . HIS A 1 218 ? 9.312 28.141 4.211 1 95.12 218 HIS A C 1
ATOM 1679 O O . HIS A 1 218 ? 9.062 28.062 3.004 1 95.12 218 HIS A O 1
ATOM 1685 N N . VAL A 1 219 ? 9.445 27.156 4.992 1 93.12 219 VAL A N 1
ATOM 1686 C CA . VAL A 1 219 ? 9.281 25.812 4.461 1 93.12 219 VAL A CA 1
ATOM 1687 C C . VAL A 1 219 ? 7.863 25.625 3.918 1 93.12 219 VAL A C 1
ATOM 1689 O O . VAL A 1 219 ? 7.68 25.188 2.783 1 93.12 219 VAL A O 1
ATOM 1692 N N . LEU A 1 220 ? 6.934 25.938 4.68 1 91.12 220 LEU A N 1
ATOM 1693 C CA . LEU A 1 220 ? 5.539 25.766 4.293 1 91.12 220 LEU A CA 1
ATOM 1694 C C . LEU A 1 220 ? 5.199 26.609 3.072 1 91.12 220 LEU A C 1
ATOM 1696 O O . LEU A 1 220 ? 4.547 26.141 2.143 1 91.12 220 LEU A O 1
ATOM 1700 N N . THR A 1 221 ? 5.656 27.797 3.094 1 91.75 221 THR A N 1
ATOM 1701 C CA . THR A 1 221 ? 5.426 28.703 1.97 1 91.75 221 THR A CA 1
ATOM 1702 C C . THR A 1 221 ? 6.09 28.172 0.704 1 91.75 221 THR A C 1
ATOM 1704 O O . THR A 1 221 ? 5.5 28.219 -0.378 1 91.75 221 THR A O 1
ATOM 1707 N N . ALA A 1 222 ? 7.238 27.688 0.87 1 93.06 222 ALA A N 1
ATOM 1708 C CA . ALA A 1 222 ? 7.969 27.125 -0.26 1 93.06 222 ALA A CA 1
ATOM 1709 C C . ALA A 1 222 ? 7.215 25.938 -0.859 1 93.06 222 ALA A C 1
ATOM 1711 O O . ALA A 1 222 ? 7.07 25.844 -2.08 1 93.06 222 ALA A O 1
ATOM 1712 N N . LEU A 1 223 ? 6.766 25.109 0.006 1 88.44 223 LEU A N 1
ATOM 1713 C CA . LEU A 1 223 ? 6.043 23.922 -0.458 1 88.44 223 LEU A CA 1
ATOM 1714 C C . LEU A 1 223 ? 4.789 24.328 -1.232 1 88.44 223 LEU A C 1
ATOM 1716 O O . LEU A 1 223 ? 4.473 23.734 -2.26 1 88.44 223 LEU A O 1
ATOM 1720 N N . GLN A 1 224 ? 4.164 25.281 -0.754 1 86.5 224 GLN A N 1
ATOM 1721 C CA . GLN A 1 224 ? 2.979 25.797 -1.438 1 86.5 224 GLN A CA 1
ATOM 1722 C C . GLN A 1 224 ? 3.332 26.328 -2.822 1 86.5 224 GLN A C 1
ATOM 1724 O O . GLN A 1 224 ? 2.707 25.969 -3.816 1 86.5 224 GLN A O 1
ATOM 1729 N N . LYS A 1 225 ? 4.285 27.109 -2.904 1 89.19 225 LYS A N 1
ATOM 1730 C CA . LYS A 1 225 ? 4.68 27.75 -4.156 1 89.19 225 LYS A CA 1
ATOM 1731 C C . LYS A 1 225 ? 5.219 26.719 -5.152 1 89.19 225 LYS A C 1
ATOM 1733 O O . LYS A 1 225 ? 4.918 26.797 -6.344 1 89.19 225 LYS A O 1
ATOM 1738 N N . LEU A 1 226 ? 5.945 25.812 -4.648 1 88.44 226 LEU A N 1
ATOM 1739 C CA . LEU A 1 226 ? 6.484 24.766 -5.512 1 88.44 226 LEU A CA 1
ATOM 1740 C C . LEU A 1 226 ? 5.367 23.906 -6.078 1 88.44 226 LEU A C 1
ATOM 1742 O O . LEU A 1 226 ? 5.43 23.484 -7.238 1 88.44 226 LEU A O 1
ATOM 1746 N N . SER A 1 227 ? 4.414 23.625 -5.273 1 82.56 227 SER A N 1
ATOM 1747 C CA . SER A 1 227 ? 3.279 22.812 -5.707 1 82.56 227 SER A CA 1
ATOM 1748 C C . SER A 1 227 ? 2.48 23.516 -6.797 1 82.56 227 SER A C 1
ATOM 1750 O O . SER A 1 227 ? 1.802 22.859 -7.594 1 82.56 227 SER A O 1
ATOM 1752 N N . GLU A 1 228 ? 2.559 24.766 -6.781 1 81.75 228 GLU A N 1
ATOM 1753 C CA . GLU A 1 228 ? 1.897 25.578 -7.801 1 81.75 228 GLU A CA 1
ATOM 1754 C C . GLU A 1 228 ? 2.725 25.641 -9.086 1 81.75 228 GLU A C 1
ATOM 1756 O O . GLU A 1 228 ? 2.318 26.266 -10.062 1 81.75 228 GLU A O 1
ATOM 1761 N N . GLY A 1 229 ? 3.916 25.031 -9 1 85 229 GLY A N 1
ATOM 1762 C CA . GLY A 1 229 ? 4.723 24.906 -10.203 1 85 229 GLY A CA 1
ATOM 1763 C C . GLY A 1 229 ? 5.801 25.969 -10.312 1 85 229 GLY A C 1
ATOM 1764 O O . GLY A 1 229 ? 6.469 26.078 -11.344 1 85 229 GLY A O 1
ATOM 1765 N N . LEU A 1 230 ? 6 26.766 -9.336 1 90.12 230 LEU A N 1
ATOM 1766 C CA . LEU A 1 230 ? 7.012 27.812 -9.391 1 90.12 230 LEU A CA 1
ATOM 1767 C C . LEU A 1 230 ? 8.414 27.219 -9.352 1 90.12 230 LEU A C 1
ATOM 1769 O O . LEU A 1 230 ? 8.633 26.172 -8.727 1 90.12 230 LEU A O 1
ATOM 1773 N N . ARG A 1 231 ? 9.352 27.906 -9.992 1 94.06 231 ARG A N 1
ATOM 1774 C CA . ARG A 1 231 ? 10.75 27.484 -10 1 94.06 231 ARG A CA 1
ATOM 1775 C C . ARG A 1 231 ? 11.414 27.75 -8.648 1 94.06 231 ARG A C 1
ATOM 1777 O O . ARG A 1 231 ? 11.031 28.688 -7.945 1 94.06 231 ARG A O 1
ATOM 1784 N N . ILE A 1 232 ? 12.391 27.062 -8.32 1 95.25 232 ILE A N 1
ATOM 1785 C CA . ILE A 1 232 ? 13.102 27.141 -7.051 1 95.25 232 ILE A CA 1
ATOM 1786 C C . ILE A 1 232 ? 13.648 28.547 -6.852 1 95.25 232 ILE A C 1
ATOM 1788 O O . ILE A 1 232 ? 13.602 29.094 -5.746 1 95.25 232 ILE A O 1
ATOM 1792 N N . GLN A 1 233 ? 14.18 29.141 -7.914 1 95.62 233 GLN A N 1
ATOM 1793 C CA . GLN A 1 233 ? 14.742 30.484 -7.824 1 95.62 233 GLN A CA 1
ATOM 1794 C C . GLN A 1 233 ? 13.664 31.5 -7.461 1 95.62 233 GLN A C 1
ATOM 1796 O O . GLN A 1 233 ? 13.906 32.406 -6.656 1 95.62 233 GLN A O 1
ATOM 1801 N N . THR A 1 234 ? 12.57 31.422 -8.07 1 96.38 234 THR A N 1
ATOM 1802 C CA . THR A 1 234 ? 11.453 32.312 -7.789 1 96.38 234 THR A CA 1
ATOM 1803 C C . THR A 1 234 ? 11.031 32.188 -6.324 1 96.38 234 THR A C 1
ATOM 1805 O O . THR A 1 234 ? 10.75 33.219 -5.676 1 96.38 234 THR A O 1
ATOM 1808 N N . VAL A 1 235 ? 10.992 31 -5.852 1 96.12 235 VAL A N 1
ATOM 1809 C CA . VAL A 1 235 ? 10.633 30.75 -4.465 1 96.12 235 VAL A CA 1
ATOM 1810 C C . VAL A 1 235 ? 11.672 31.359 -3.533 1 96.12 235 VAL A C 1
ATOM 1812 O O . VAL A 1 235 ? 11.328 32.031 -2.557 1 96.12 235 VAL A O 1
ATOM 1815 N N . ALA A 1 236 ? 12.914 31.141 -3.852 1 96.88 236 ALA A N 1
ATOM 1816 C CA . ALA A 1 236 ? 14 31.703 -3.061 1 96.88 236 ALA A CA 1
ATOM 1817 C C . ALA A 1 236 ? 13.875 33.219 -2.975 1 96.88 236 ALA A C 1
ATOM 1819 O O . ALA A 1 236 ? 13.969 33.812 -1.888 1 96.88 236 ALA A O 1
ATOM 1820 N N . ASP A 1 237 ? 13.594 33.844 -4.094 1 95.81 237 ASP A N 1
ATOM 1821 C CA . ASP A 1 237 ? 13.445 35.281 -4.168 1 95.81 237 ASP A CA 1
ATOM 1822 C C . ASP A 1 237 ? 12.25 35.75 -3.33 1 95.81 237 ASP A C 1
ATOM 1824 O O . ASP A 1 237 ? 12.359 36.719 -2.59 1 95.81 237 ASP A O 1
ATOM 1828 N N . ALA A 1 238 ? 11.227 35.062 -3.447 1 94.62 238 ALA A N 1
ATOM 1829 C CA . ALA A 1 238 ? 9.992 35.438 -2.748 1 94.62 238 ALA A CA 1
ATOM 1830 C C . ALA A 1 238 ? 10.18 35.344 -1.236 1 94.62 238 ALA A C 1
ATOM 1832 O O . ALA A 1 238 ? 9.508 36.062 -0.481 1 94.62 238 ALA A O 1
ATOM 1833 N N . LEU A 1 239 ? 11.039 34.531 -0.835 1 96 239 LEU A N 1
ATOM 1834 C CA . LEU A 1 239 ? 11.258 34.312 0.592 1 96 239 LEU A CA 1
ATOM 1835 C C . LEU A 1 239 ? 12.43 35.156 1.093 1 96 239 LEU A C 1
ATOM 1837 O O . LEU A 1 239 ? 12.734 35.125 2.289 1 96 239 LEU A O 1
ATOM 1841 N N . GLY A 1 240 ? 13.109 35.812 0.216 1 95.25 240 GLY A N 1
ATOM 1842 C CA . GLY A 1 240 ? 14.117 36.781 0.593 1 95.25 240 GLY A CA 1
ATOM 1843 C C . GLY A 1 240 ? 15.516 36.188 0.678 1 95.25 240 GLY A C 1
ATOM 1844 O O . GLY A 1 240 ? 16.375 36.75 1.354 1 95.25 240 GLY A O 1
ATOM 1845 N N . TYR A 1 241 ? 15.711 35.125 0.048 1 95.81 241 TYR A N 1
ATOM 1846 C CA . TYR A 1 241 ? 17.047 34.562 0.047 1 95.81 241 TYR A CA 1
ATOM 1847 C C . TYR A 1 241 ? 17.891 35.156 -1.068 1 95.81 241 TYR A C 1
ATOM 1849 O O . TYR A 1 241 ? 17.375 35.5 -2.131 1 95.81 241 TYR A O 1
ATOM 1857 N N . GLU A 1 242 ? 19.203 35.094 -0.83 1 93.62 242 GLU A N 1
ATOM 1858 C CA . GLU A 1 242 ? 20.125 35.719 -1.777 1 93.62 242 GLU A CA 1
ATOM 1859 C C . GLU A 1 242 ? 20.297 34.844 -3.02 1 93.62 242 GLU A C 1
ATOM 1861 O O . GLU A 1 242 ? 20.656 35.344 -4.086 1 93.62 242 GLU A O 1
ATOM 1866 N N . SER A 1 243 ? 20.125 33.531 -2.816 1 95.38 243 SER A N 1
ATOM 1867 C CA . SER A 1 243 ? 20.297 32.625 -3.924 1 95.38 243 SER A CA 1
ATOM 1868 C C . SER A 1 243 ? 19.5 31.328 -3.705 1 95.38 243 SER A C 1
ATOM 1870 O O . SER A 1 243 ? 19.094 31.031 -2.578 1 95.38 243 SER A O 1
ATOM 1872 N N . ALA A 1 244 ? 19.328 30.641 -4.82 1 95.44 244 ALA A N 1
ATOM 1873 C CA . ALA A 1 244 ? 18.641 29.359 -4.762 1 95.44 244 ALA A CA 1
ATOM 1874 C C . ALA A 1 244 ? 19.406 28.359 -3.896 1 95.44 244 ALA A C 1
ATOM 1876 O O . ALA A 1 244 ? 18.828 27.656 -3.07 1 95.44 244 ALA A O 1
ATOM 1877 N N . PRO A 1 245 ? 20.688 28.312 -4.02 1 95.19 245 PRO A N 1
ATOM 1878 C CA . PRO A 1 245 ? 21.438 27.391 -3.16 1 95.19 245 PRO A CA 1
ATOM 1879 C C . PRO A 1 245 ? 21.266 27.703 -1.674 1 95.19 245 PRO A C 1
ATOM 1881 O O . PRO A 1 245 ? 21.172 26.781 -0.857 1 95.19 245 PRO A O 1
ATOM 1884 N N . ALA A 1 246 ? 21.234 28.953 -1.338 1 95.12 246 ALA A N 1
ATOM 1885 C CA . ALA A 1 246 ? 21.031 29.344 0.057 1 95.12 246 ALA A CA 1
ATOM 1886 C C . ALA A 1 246 ? 19.688 28.844 0.577 1 95.12 246 ALA A C 1
ATOM 1888 O O . ALA A 1 246 ? 19.594 28.328 1.696 1 95.12 246 ALA A O 1
ATOM 1889 N N . PHE A 1 247 ? 18.734 29.016 -0.224 1 96.19 247 PHE A N 1
ATOM 1890 C CA . PHE A 1 247 ? 17.406 28.531 0.125 1 96.19 247 PHE A CA 1
ATOM 1891 C C . PHE A 1 247 ? 17.391 27.016 0.28 1 96.19 247 PHE A C 1
ATOM 1893 O O . PHE A 1 247 ? 16.844 26.484 1.252 1 96.19 247 PHE A O 1
ATOM 1900 N N . VAL A 1 248 ? 17.953 26.312 -0.641 1 96 248 VAL A N 1
ATOM 1901 C CA . VAL A 1 248 ? 17.969 24.859 -0.636 1 96 248 VAL A CA 1
ATOM 1902 C C . VAL A 1 248 ? 18.688 24.344 0.614 1 96 248 VAL A C 1
ATOM 1904 O O . VAL A 1 248 ? 18.266 23.375 1.233 1 96 248 VAL A O 1
ATOM 1907 N N . THR A 1 249 ? 19.719 24.984 0.956 1 95.44 249 THR A N 1
ATOM 1908 C CA . THR A 1 249 ? 20.469 24.625 2.158 1 95.44 249 THR A CA 1
ATOM 1909 C C . THR A 1 249 ? 19.594 24.75 3.398 1 95.44 249 THR A C 1
ATOM 1911 O O . THR A 1 249 ? 19.547 23.844 4.23 1 95.44 249 THR A O 1
ATOM 1914 N N . MET A 1 250 ? 18.906 25.812 3.512 1 93.94 250 MET A N 1
ATOM 1915 C CA . MET A 1 250 ? 18 26.016 4.637 1 93.94 250 MET A CA 1
ATOM 1916 C C . MET A 1 250 ? 16.922 24.938 4.672 1 93.94 250 MET A C 1
ATOM 1918 O O . MET A 1 250 ? 16.625 24.375 5.73 1 93.94 250 MET A O 1
ATOM 1922 N N . PHE A 1 251 ? 16.344 24.734 3.52 1 94.69 251 PHE A N 1
ATOM 1923 C CA . PHE A 1 251 ? 15.273 23.734 3.408 1 94.69 251 PHE A CA 1
ATOM 1924 C C . PHE A 1 251 ? 15.758 22.359 3.855 1 94.69 251 PHE A C 1
ATOM 1926 O O . PHE A 1 251 ? 15.094 21.688 4.641 1 94.69 251 PHE A O 1
ATOM 1933 N N . ARG A 1 252 ? 16.859 22 3.455 1 93.31 252 ARG A N 1
ATOM 1934 C CA . ARG A 1 252 ? 17.453 20.703 3.814 1 93.31 252 ARG A CA 1
ATOM 1935 C C . ARG A 1 252 ? 17.688 20.625 5.32 1 93.31 252 ARG A C 1
ATOM 1937 O O . ARG A 1 252 ? 17.469 19.578 5.926 1 93.31 252 ARG A O 1
ATOM 1944 N N . LYS A 1 253 ? 18.141 21.609 5.812 1 90.56 253 LYS A N 1
ATOM 1945 C CA . LYS A 1 253 ? 18.375 21.641 7.25 1 90.56 253 LYS A CA 1
ATOM 1946 C C . LYS A 1 253 ? 17.078 21.484 8.031 1 90.56 253 LYS A C 1
ATOM 1948 O O . LYS A 1 253 ? 17.047 20.812 9.07 1 90.56 253 LYS A O 1
ATOM 1953 N N . ALA A 1 254 ? 16.125 22.016 7.508 1 87.69 254 ALA A N 1
ATOM 1954 C CA . ALA A 1 254 ? 14.836 22.062 8.211 1 87.69 254 ALA A CA 1
ATOM 1955 C C . ALA A 1 254 ? 14.102 20.734 8.062 1 87.69 254 ALA A C 1
ATOM 1957 O O . ALA A 1 254 ? 13.492 20.234 9.023 1 87.69 254 ALA A O 1
ATOM 1958 N N . VAL A 1 255 ? 14.125 20.156 6.887 1 87 255 VAL A N 1
ATOM 1959 C CA . VAL A 1 255 ? 13.242 19.016 6.621 1 87 255 VAL A CA 1
ATOM 1960 C C . VAL A 1 255 ? 14.07 17.766 6.336 1 87 255 VAL A C 1
ATOM 1962 O O . VAL A 1 255 ? 13.539 16.656 6.305 1 87 255 VAL A O 1
ATOM 1965 N N . GLY A 1 256 ? 15.305 17.875 6.043 1 87.56 256 GLY A N 1
ATOM 1966 C CA . GLY A 1 256 ? 16.203 16.75 5.906 1 87.56 256 GLY A CA 1
ATOM 1967 C C . GLY A 1 256 ? 16.516 16.406 4.461 1 87.56 256 GLY A C 1
ATOM 1968 O O . GLY A 1 256 ? 17.406 15.594 4.188 1 87.56 256 GLY A O 1
ATOM 1969 N N . THR A 1 257 ? 15.812 16.969 3.592 1 89.38 257 THR A N 1
ATOM 1970 C CA . THR A 1 257 ? 16.047 16.734 2.172 1 89.38 257 THR A CA 1
ATOM 1971 C C . THR A 1 257 ? 15.766 17.984 1.357 1 89.38 257 THR A C 1
ATOM 1973 O O . THR A 1 257 ? 15.25 18.984 1.889 1 89.38 257 THR A O 1
ATOM 1976 N N . SER A 1 258 ? 16.188 17.938 0.061 1 91.38 258 SER A N 1
ATOM 1977 C CA . SER A 1 258 ? 15.93 19.094 -0.806 1 91.38 258 SER A CA 1
ATOM 1978 C C . SER A 1 258 ? 14.453 19.203 -1.142 1 91.38 258 SER A C 1
ATOM 1980 O O . SER A 1 258 ? 13.711 18.219 -1.057 1 91.38 258 SER A O 1
ATOM 1982 N N . PRO A 1 259 ? 14.031 20.391 -1.548 1 88.44 259 PRO A N 1
ATOM 1983 C CA . PRO A 1 259 ? 12.617 20.594 -1.858 1 88.44 259 PRO A CA 1
ATOM 1984 C C . PRO A 1 259 ? 12.117 19.656 -2.963 1 88.44 259 PRO A C 1
ATOM 1986 O O . PRO A 1 259 ? 11.078 19.016 -2.812 1 88.44 259 PRO A O 1
ATOM 1989 N N . ARG A 1 260 ? 12.82 19.562 -3.973 1 83.19 260 ARG A N 1
ATOM 1990 C CA . ARG A 1 260 ? 12.414 18.734 -5.094 1 83.19 260 ARG A CA 1
ATOM 1991 C C . ARG A 1 260 ? 12.344 17.266 -4.684 1 83.19 260 ARG A C 1
ATOM 1993 O O . ARG A 1 260 ? 11.391 16.562 -5.027 1 83.19 260 ARG A O 1
ATOM 2000 N N . ARG A 1 261 ? 13.266 16.844 -4.035 1 85.44 261 ARG A N 1
ATOM 2001 C CA . ARG A 1 261 ? 13.297 15.469 -3.566 1 85.44 261 ARG A CA 1
ATOM 2002 C C . ARG A 1 261 ? 12.156 15.195 -2.59 1 85.44 261 ARG A C 1
ATOM 2004 O O . ARG A 1 261 ? 11.555 14.117 -2.615 1 85.44 261 ARG A O 1
ATOM 2011 N N . PHE A 1 262 ? 11.953 16.156 -1.76 1 85.94 262 PHE A N 1
ATOM 2012 C CA . PHE A 1 262 ? 10.883 16.047 -0.778 1 85.94 262 PHE A CA 1
ATOM 2013 C C . PHE A 1 262 ? 9.547 15.797 -1.463 1 85.94 262 PHE A C 1
ATOM 2015 O O . PHE A 1 262 ? 8.812 14.867 -1.096 1 85.94 262 PHE A O 1
ATOM 2022 N N . LEU A 1 263 ? 9.297 16.531 -2.465 1 82.44 263 LEU A N 1
ATOM 2023 C CA . LEU A 1 263 ? 8.023 16.406 -3.174 1 82.44 263 LEU A CA 1
ATOM 2024 C C . LEU A 1 263 ? 8.008 15.18 -4.066 1 82.44 263 LEU A C 1
ATOM 2026 O O . LEU A 1 263 ? 6.988 14.5 -4.18 1 82.44 263 LEU A O 1
ATOM 2030 N N . ALA A 1 264 ? 9.117 14.82 -4.621 1 80.19 264 ALA A N 1
ATOM 2031 C CA . ALA A 1 264 ? 9.227 13.648 -5.492 1 80.19 264 ALA A CA 1
ATOM 2032 C C . ALA A 1 264 ? 8.969 12.359 -4.715 1 80.19 264 ALA A C 1
ATOM 2034 O O . ALA A 1 264 ? 8.281 11.461 -5.203 1 80.19 264 ALA A O 1
ATOM 2035 N N . LEU A 1 265 ? 9.461 12.297 -3.584 1 77.19 265 LEU A N 1
ATOM 2036 C CA . LEU A 1 265 ? 9.328 11.109 -2.74 1 77.19 265 LEU A CA 1
ATOM 2037 C C . LEU A 1 265 ? 7.879 10.906 -2.314 1 77.19 265 LEU A C 1
ATOM 2039 O O . LEU A 1 265 ? 7.449 9.781 -2.062 1 77.19 265 LEU A O 1
ATOM 2043 N N . ARG A 1 266 ? 7.199 11.961 -2.352 1 79.81 266 ARG A N 1
ATOM 2044 C CA . ARG A 1 266 ? 5.832 11.898 -1.843 1 79.81 266 ARG A CA 1
ATOM 2045 C C . ARG A 1 266 ? 4.828 11.75 -2.982 1 79.81 266 ARG A C 1
ATOM 2047 O O . ARG A 1 26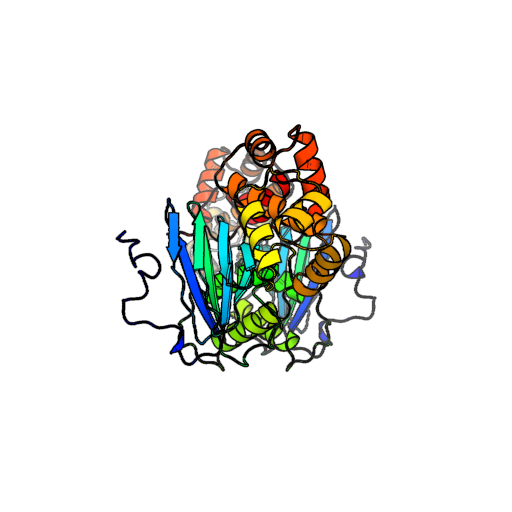6 ? 3.674 11.383 -2.758 1 79.81 266 ARG A O 1
ATOM 2054 N N . SER A 1 267 ? 5.219 12.109 -4.176 1 70.31 267 SER A N 1
ATOM 2055 C CA . SER A 1 267 ? 4.328 12.039 -5.332 1 70.31 267 SER A CA 1
ATOM 2056 C C . SER A 1 267 ? 4.484 10.711 -6.066 1 70.31 267 SER A C 1
ATOM 2058 O O . SER A 1 267 ? 3.762 10.43 -7.023 1 70.31 267 SER A O 1
ATOM 2060 N N . ALA A 1 268 ? 5.379 10 -5.738 1 59.66 268 ALA A N 1
ATOM 2061 C CA . ALA A 1 268 ? 5.578 8.742 -6.441 1 59.66 268 ALA A CA 1
ATOM 2062 C C . ALA A 1 268 ? 4.352 7.84 -6.32 1 59.66 268 ALA A C 1
ATOM 2064 O O . ALA A 1 268 ? 3.76 7.727 -5.242 1 59.66 268 ALA A O 1
ATOM 2065 N N . PRO A 1 269 ? 3.658 7.656 -7.605 1 53.34 269 PRO A N 1
ATOM 2066 C CA . PRO A 1 269 ? 2.449 6.832 -7.578 1 53.34 269 PRO A CA 1
ATOM 2067 C C . PRO A 1 269 ? 2.6 5.594 -6.699 1 53.34 269 PRO A C 1
ATOM 2069 O O . PRO A 1 269 ? 3.684 5.012 -6.625 1 53.34 269 PRO A O 1
ATOM 2072 N N . VAL A 1 270 ? 1.749 5.586 -5.691 1 48.25 270 VAL A N 1
ATOM 2073 C CA . VAL A 1 270 ? 1.613 4.23 -5.172 1 48.25 270 VAL A CA 1
ATOM 2074 C C . VAL A 1 270 ? 1.158 3.291 -6.289 1 48.25 270 VAL A C 1
ATOM 2076 O O . VAL A 1 270 ? 0.357 3.676 -7.145 1 48.25 270 VAL A O 1
ATOM 2079 N N . ALA A 1 271 ? 1.901 2.541 -6.879 1 41 271 ALA A N 1
ATOM 2080 C CA . ALA A 1 271 ? 1.622 1.769 -8.086 1 41 271 ALA A CA 1
ATOM 2081 C C . ALA A 1 271 ? 0.132 1.466 -8.211 1 41 271 ALA A C 1
ATOM 2083 O O . ALA A 1 271 ? -0.33 1.01 -9.266 1 41 271 ALA A O 1
ATOM 2084 N N . GLY A 1 272 ? -0.776 1.349 -7.23 1 38.38 272 GLY A N 1
ATOM 2085 C CA . GLY A 1 272 ? -2.049 0.668 -7.414 1 38.38 272 GLY A CA 1
ATOM 2086 C C . GLY A 1 272 ? -3.123 1.562 -8.008 1 38.38 272 GLY A C 1
ATOM 2087 O O . GLY A 1 272 ? -4.25 1.119 -8.227 1 38.38 272 GLY A O 1
ATOM 2088 N N . GLY A 1 273 ? -3.164 2.887 -7.805 1 35.88 273 GLY A N 1
ATOM 2089 C CA . GLY A 1 273 ? -4.5 3.465 -7.836 1 35.88 273 GLY A CA 1
ATOM 2090 C C . GLY A 1 273 ? -5.078 3.557 -9.234 1 35.88 273 GLY A C 1
ATOM 2091 O O . GLY A 1 273 ? -6.188 4.066 -9.422 1 35.88 273 GLY A O 1
ATOM 2092 N N . GLY A 1 274 ? -4.297 3.729 -10.266 1 30.48 274 GLY A N 1
ATOM 2093 C CA . GLY A 1 274 ? -4.953 4.375 -11.391 1 30.48 274 GLY A CA 1
ATOM 2094 C C . GLY A 1 274 ? -5.898 3.453 -12.141 1 30.48 274 GLY A C 1
ATOM 2095 O O . GLY A 1 274 ? -6.234 3.709 -13.297 1 30.48 274 GLY A O 1
ATOM 2096 N N . ALA A 1 275 ? -6.152 2.203 -11.844 1 29.23 275 ALA A N 1
ATOM 2097 C CA . ALA A 1 275 ? -7.07 1.701 -12.859 1 29.23 275 ALA A CA 1
ATOM 2098 C C . ALA A 1 275 ? -8.406 2.441 -12.805 1 29.23 275 ALA A C 1
ATOM 2100 O O . ALA A 1 275 ? -9.227 2.195 -11.922 1 29.23 275 ALA A O 1
ATOM 2101 N N . GLY A 1 276 ? -8.5 3.725 -12.875 1 23.47 276 GLY A N 1
ATOM 2102 C CA . GLY A 1 276 ? -9.789 4.25 -13.297 1 23.47 276 GLY A CA 1
ATOM 2103 C C . GLY A 1 276 ? -10.359 3.537 -14.508 1 23.47 276 GLY A C 1
ATOM 2104 O O . GLY A 1 276 ? -9.719 3.475 -15.555 1 23.47 276 GLY A O 1
ATOM 2105 N N . LEU A 1 277 ? -11.102 2.414 -14.398 1 21.89 277 LEU A N 1
ATOM 2106 C CA . LEU A 1 277 ? -12.109 2.273 -15.445 1 21.89 277 LEU A CA 1
ATOM 2107 C C . LEU A 1 277 ? -12.953 3.539 -15.562 1 21.89 277 LEU A C 1
ATOM 2109 O O . LEU A 1 277 ? -13.227 4.203 -14.555 1 21.89 277 LEU A O 1
ATOM 2113 N N . MET B 1 1 ? 26.312 -33.781 -4.293 1 18.64 1 MET B N 1
ATOM 2114 C CA . MET B 1 1 ? 25.484 -33.844 -3.094 1 18.64 1 MET B CA 1
ATOM 2115 C C . MET B 1 1 ? 25.328 -32.438 -2.484 1 18.64 1 MET B C 1
ATOM 2117 O O . MET B 1 1 ? 26.203 -31.984 -1.759 1 18.64 1 MET B O 1
ATOM 2121 N N . ASN B 1 2 ? 24.938 -31.453 -3.215 1 19.94 2 ASN B N 1
ATOM 2122 C CA . ASN B 1 2 ? 25.203 -30.016 -3.314 1 19.94 2 ASN B CA 1
ATOM 2123 C C . ASN B 1 2 ? 24.516 -29.234 -2.199 1 19.94 2 ASN B C 1
ATOM 2125 O O . ASN B 1 2 ? 23.375 -29.531 -1.852 1 19.94 2 ASN B O 1
ATOM 2129 N N . ALA B 1 3 ? 25.406 -28.594 -1.248 1 22.67 3 ALA B N 1
ATOM 2130 C CA . ALA B 1 3 ? 25.219 -27.828 -0.021 1 22.67 3 ALA B CA 1
ATOM 2131 C C . ALA B 1 3 ? 24.266 -26.656 -0.249 1 22.67 3 ALA B C 1
ATOM 2133 O O . ALA B 1 3 ? 24.688 -25.578 -0.667 1 22.67 3 ALA B O 1
ATOM 2134 N N . VAL B 1 4 ? 23.328 -26.875 -1.07 1 26.38 4 VAL B N 1
ATOM 2135 C CA . VAL B 1 4 ? 22.297 -25.844 -1.119 1 26.38 4 VAL B CA 1
ATOM 2136 C C . VAL B 1 4 ? 21.969 -25.375 0.295 1 26.38 4 VAL B C 1
ATOM 2138 O O . VAL B 1 4 ? 21.453 -26.141 1.111 1 26.38 4 VAL B O 1
ATOM 2141 N N . ASP B 1 5 ? 22.703 -24.469 0.834 1 25.47 5 ASP B N 1
ATOM 2142 C CA . ASP B 1 5 ? 22.875 -23.906 2.168 1 25.47 5 ASP B CA 1
ATOM 2143 C C . ASP B 1 5 ? 21.562 -23.359 2.707 1 25.47 5 ASP B C 1
ATOM 2145 O O . ASP B 1 5 ? 20.75 -22.812 1.952 1 25.47 5 ASP B O 1
ATOM 2149 N N . SER B 1 6 ? 21.016 -23.891 3.85 1 28.28 6 SER B N 1
ATOM 2150 C CA . SER B 1 6 ? 20.078 -23.625 4.934 1 28.28 6 SER B CA 1
ATOM 2151 C C . SER B 1 6 ? 19.984 -22.141 5.25 1 28.28 6 SER B C 1
ATOM 2153 O O . SER B 1 6 ? 19.344 -21.75 6.227 1 28.28 6 SER B O 1
ATOM 2155 N N . ALA B 1 7 ? 20.797 -21.438 4.574 1 29.47 7 ALA B N 1
ATOM 2156 C CA . ALA B 1 7 ? 20.922 -20.078 5.105 1 29.47 7 ALA B CA 1
ATOM 2157 C C . ALA B 1 7 ? 19.625 -19.297 4.949 1 29.47 7 ALA B C 1
ATOM 2159 O O . ALA B 1 7 ? 19.391 -18.328 5.672 1 29.47 7 ALA B O 1
ATOM 2160 N N . LEU B 1 8 ? 19.016 -19.375 3.838 1 34.03 8 LEU B N 1
ATOM 2161 C CA . LEU B 1 8 ? 17.938 -18.438 3.543 1 34.03 8 LEU B CA 1
ATOM 2162 C C . LEU B 1 8 ? 16.812 -18.594 4.547 1 34.03 8 LEU B C 1
ATOM 2164 O O . LEU B 1 8 ? 16.141 -17.609 4.895 1 34.03 8 LEU B O 1
ATOM 2168 N N . LEU B 1 9 ? 16.297 -19.953 4.766 1 34.94 9 LEU B N 1
ATOM 2169 C CA . LEU B 1 9 ? 15.578 -20.016 6.031 1 34.94 9 LEU B CA 1
ATOM 2170 C C . LEU B 1 9 ? 16.5 -19.688 7.199 1 34.94 9 LEU B C 1
ATOM 2172 O O . LEU B 1 9 ? 16.359 -20.25 8.289 1 34.94 9 LEU B O 1
ATOM 2176 N N . LYS B 1 10 ? 17.656 -19.328 6.789 1 37.38 10 LYS B N 1
ATOM 2177 C CA . LYS B 1 10 ? 18.766 -19.094 7.707 1 37.38 10 LYS B CA 1
ATOM 2178 C C . LYS B 1 10 ? 18.297 -18.375 8.969 1 37.38 10 LYS B C 1
ATOM 2180 O O . LYS B 1 10 ? 19.031 -18.312 9.961 1 37.38 10 LYS B O 1
ATOM 2185 N N . VAL B 1 11 ? 17.469 -17.438 8.672 1 37.72 11 VAL B N 1
ATOM 2186 C CA . VAL B 1 11 ? 17.344 -16.719 9.938 1 37.72 11 VAL B CA 1
ATOM 2187 C C . VAL B 1 11 ? 16.641 -17.609 10.961 1 37.72 11 VAL B C 1
ATOM 2189 O O . VAL B 1 11 ? 16.406 -17.188 12.094 1 37.72 11 VAL B O 1
ATOM 2192 N N . LEU B 1 12 ? 15.766 -18.531 10.273 1 41.34 12 LEU B N 1
ATOM 2193 C CA . LEU B 1 12 ? 15.203 -19.234 11.422 1 41.34 12 LEU B CA 1
ATOM 2194 C C . LEU B 1 12 ? 16.188 -20.281 11.945 1 41.34 12 LEU B C 1
ATOM 2196 O O . LEU B 1 12 ? 16.75 -21.047 11.164 1 41.34 12 LEU B O 1
ATOM 2200 N N . PRO B 1 13 ? 16.781 -20.109 12.922 1 38.53 13 PRO B N 1
ATOM 2201 C CA . PRO B 1 13 ? 17.609 -21.156 13.516 1 38.53 13 PRO B CA 1
ATOM 2202 C C . PRO B 1 13 ? 17.062 -22.562 13.258 1 38.53 13 PRO B C 1
ATOM 2204 O O . PRO B 1 13 ? 15.859 -22.719 13.023 1 38.53 13 PRO B O 1
ATOM 2207 N N . GLU B 1 14 ? 17.812 -23.609 12.945 1 46.47 14 GLU B N 1
ATOM 2208 C CA . GLU B 1 14 ? 17.609 -25.047 12.797 1 46.47 14 GLU B CA 1
ATOM 2209 C C . GLU B 1 14 ? 16.328 -25.5 13.5 1 46.47 14 GLU B C 1
ATOM 2211 O O . GLU B 1 14 ? 15.641 -26.406 13.023 1 46.47 14 GLU B O 1
ATOM 2216 N N . ARG B 1 15 ? 15.852 -24.828 14.547 1 55.56 15 ARG B N 1
ATOM 2217 C CA . ARG B 1 15 ? 14.883 -25.359 15.5 1 55.56 15 ARG B CA 1
ATOM 2218 C C . ARG B 1 15 ? 13.516 -24.719 15.305 1 55.56 15 ARG B C 1
ATOM 2220 O O . ARG B 1 15 ? 12.516 -25.203 15.844 1 55.56 15 ARG B O 1
ATOM 2227 N N . TRP B 1 16 ? 13.352 -23.719 14.367 1 68.75 16 TRP B N 1
ATOM 2228 C CA . TRP B 1 16 ? 12.039 -23.094 14.344 1 68.75 16 TRP B CA 1
ATOM 2229 C C . TRP B 1 16 ? 11.188 -23.625 13.203 1 68.75 16 TRP B C 1
ATOM 2231 O O . TRP B 1 16 ? 11.633 -23.656 12.047 1 68.75 16 TRP B O 1
ATOM 2241 N N . ASP B 1 17 ? 10.055 -24.297 13.562 1 88.06 17 ASP B N 1
ATOM 2242 C CA . ASP B 1 17 ? 9.094 -24.891 12.648 1 88.06 17 ASP B CA 1
ATOM 2243 C C . ASP B 1 17 ? 7.789 -24.094 12.625 1 88.06 17 ASP B C 1
ATOM 2245 O O . ASP B 1 17 ? 7.051 -24.078 13.617 1 88.06 17 ASP B O 1
ATOM 2249 N N . PRO B 1 18 ? 7.512 -23.422 11.531 1 90.44 18 PRO B N 1
ATOM 2250 C CA . PRO B 1 18 ? 6.281 -22.625 11.453 1 90.44 18 PRO B CA 1
ATOM 2251 C C . PRO B 1 18 ? 5.031 -23.453 11.742 1 90.44 18 PRO B C 1
ATOM 2253 O O . PRO B 1 18 ? 4.016 -22.906 12.188 1 90.44 18 PRO B O 1
ATOM 2256 N N . ASP B 1 19 ? 5.094 -24.688 11.531 1 93.75 19 ASP B N 1
ATOM 2257 C CA . ASP B 1 19 ? 3.943 -25.562 11.711 1 93.75 19 ASP B CA 1
ATOM 2258 C C . ASP B 1 19 ? 3.568 -25.688 13.188 1 93.75 19 ASP B C 1
ATOM 2260 O O . ASP B 1 19 ? 2.455 -26.094 13.516 1 93.75 19 ASP B O 1
ATOM 2264 N N . HIS B 1 20 ? 4.48 -25.312 14.047 1 91.81 20 HIS B N 1
ATOM 2265 C CA . HIS B 1 20 ? 4.242 -25.5 15.477 1 91.81 20 HIS B CA 1
ATOM 2266 C C . HIS B 1 20 ? 3.828 -24.188 16.141 1 91.81 20 HIS B C 1
ATOM 2268 O O . HIS B 1 20 ? 3.506 -24.156 17.328 1 91.81 20 HIS B O 1
ATOM 2274 N N . VAL B 1 21 ? 3.893 -23.156 15.453 1 92.31 21 VAL B N 1
ATOM 2275 C CA . VAL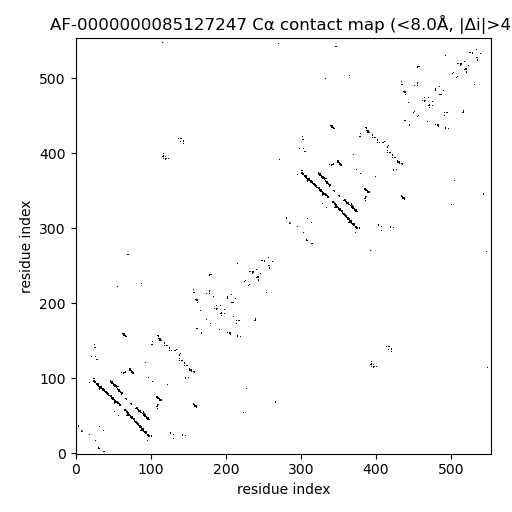 B 1 21 ? 3.467 -21.875 16.016 1 92.31 21 VAL B CA 1
ATOM 2276 C C . VAL B 1 21 ? 1.946 -21.844 16.141 1 92.31 21 VAL B C 1
ATOM 2278 O O . VAL B 1 21 ? 1.229 -22.031 15.156 1 92.31 21 VAL B O 1
ATOM 2281 N N . ASP B 1 22 ? 1.448 -21.641 17.375 1 93.81 22 ASP B N 1
ATOM 2282 C CA . ASP B 1 22 ? 0.015 -21.688 17.641 1 93.81 22 ASP B CA 1
ATOM 2283 C C . ASP B 1 22 ? -0.652 -20.359 17.328 1 93.81 22 ASP B C 1
ATOM 2285 O O . ASP B 1 22 ? -1.119 -19.656 18.219 1 93.81 22 ASP B O 1
ATOM 2289 N N . ARG B 1 23 ? -0.694 -20.016 16.109 1 95.75 23 ARG B N 1
ATOM 2290 C CA . ARG B 1 23 ? -1.349 -18.828 15.555 1 95.75 23 ARG B CA 1
ATOM 2291 C C . ARG B 1 23 ? -2.029 -19.156 14.227 1 95.75 23 ARG B C 1
ATOM 2293 O O . ARG B 1 23 ? -1.513 -19.953 13.438 1 95.75 23 ARG B O 1
ATOM 2300 N N . PRO B 1 24 ? -3.15 -18.562 14 1 96.06 24 PRO B N 1
ATOM 2301 C CA . PRO B 1 24 ? -3.873 -18.875 12.766 1 96.06 24 PRO B CA 1
ATOM 2302 C C . PRO B 1 24 ? -3.08 -18.516 11.508 1 96.06 24 PRO B C 1
ATOM 2304 O O . PRO B 1 24 ? -3.27 -19.141 10.461 1 96.06 24 PRO B O 1
ATOM 2307 N N . VAL B 1 25 ? -2.273 -17.531 11.625 1 96.94 25 VAL B N 1
ATOM 2308 C CA . VAL B 1 25 ? -1.497 -17.109 10.469 1 96.94 25 VAL B CA 1
ATOM 2309 C C . VAL B 1 25 ? -0.195 -16.453 10.93 1 96.94 25 VAL B C 1
ATOM 2311 O O . VAL B 1 25 ? -0.177 -15.719 11.914 1 96.94 25 VAL B O 1
ATOM 2314 N N . ILE B 1 26 ? 0.919 -16.734 10.281 1 95.5 26 ILE B N 1
ATOM 2315 C CA . ILE B 1 26 ? 2.209 -16.094 10.516 1 95.5 26 ILE B CA 1
ATOM 2316 C C . ILE B 1 26 ? 2.857 -15.734 9.188 1 95.5 26 ILE B C 1
ATOM 2318 O O . ILE B 1 26 ? 2.596 -16.375 8.164 1 95.5 26 ILE B O 1
ATOM 2322 N N . VAL B 1 27 ? 3.637 -14.695 9.164 1 96.25 27 VAL B N 1
ATOM 2323 C CA . VAL B 1 27 ? 4.273 -14.172 7.957 1 96.25 27 VAL B CA 1
ATOM 2324 C C . VAL B 1 27 ? 5.789 -14.141 8.148 1 96.25 27 VAL B C 1
ATOM 2326 O O . VAL B 1 27 ? 6.285 -13.633 9.156 1 96.25 27 VAL B O 1
ATOM 2329 N N . LEU B 1 28 ? 6.496 -14.648 7.207 1 92.81 28 LEU B N 1
ATOM 2330 C CA . LEU B 1 28 ? 7.953 -14.617 7.219 1 92.81 28 LEU B CA 1
ATOM 2331 C C . LEU B 1 28 ? 8.492 -14.008 5.93 1 92.81 28 LEU B C 1
ATOM 2333 O O . LEU B 1 28 ? 7.988 -14.297 4.844 1 92.81 28 LEU B O 1
ATOM 2337 N N . PRO B 1 29 ? 9.492 -13.156 6.078 1 91 29 PRO B N 1
ATOM 2338 C CA . PRO B 1 29 ? 10.141 -12.656 4.863 1 91 29 PRO B CA 1
ATOM 2339 C C . PRO B 1 29 ? 11.016 -13.703 4.18 1 91 29 PRO B C 1
ATOM 2341 O O . PRO B 1 29 ? 11.508 -14.625 4.836 1 91 29 PRO B O 1
ATOM 2344 N N . MET B 1 30 ? 11.102 -13.602 2.924 1 86.31 30 MET B N 1
ATOM 2345 C CA . MET B 1 30 ? 11.969 -14.461 2.115 1 86.31 30 MET B CA 1
ATOM 2346 C C . MET B 1 30 ? 12.891 -13.625 1.237 1 86.31 30 MET B C 1
ATOM 2348 O O . MET B 1 30 ? 12.453 -12.664 0.598 1 86.31 30 MET B O 1
ATOM 2352 N N . ARG B 1 31 ? 14.094 -13.938 1.281 1 85.88 31 ARG B N 1
ATOM 2353 C CA . ARG B 1 31 ? 15.062 -13.289 0.403 1 85.88 31 ARG B CA 1
ATOM 2354 C C . ARG B 1 31 ? 16.109 -14.281 -0.084 1 85.88 31 ARG B C 1
ATOM 2356 O O . ARG B 1 31 ? 16.578 -15.125 0.685 1 85.88 31 ARG B O 1
ATOM 2363 N N . SER B 1 32 ? 16.266 -14.266 -1.298 1 78.88 32 SER B N 1
ATOM 2364 C CA . SER B 1 32 ? 17.344 -15.062 -1.88 1 78.88 32 SER B CA 1
ATOM 2365 C C . SER B 1 32 ? 18.391 -14.18 -2.553 1 78.88 32 SER B C 1
ATOM 2367 O O . SER B 1 32 ? 18.047 -13.133 -3.113 1 78.88 32 SER B O 1
ATOM 2369 N N . GLY B 1 33 ? 19.609 -14.469 -2.184 1 68 33 GLY B N 1
ATOM 2370 C CA . GLY B 1 33 ? 20.656 -13.781 -2.918 1 68 33 GLY B CA 1
ATOM 2371 C C . GLY B 1 33 ? 20.703 -14.148 -4.387 1 68 33 GLY B C 1
ATOM 2372 O O . GLY B 1 33 ? 19.844 -14.891 -4.871 1 68 33 GLY B O 1
ATOM 2373 N N . PRO B 1 34 ? 21.781 -13.477 -4.949 1 65.25 34 PRO B N 1
ATOM 2374 C CA . PRO B 1 34 ? 21.953 -13.828 -6.359 1 65.25 34 PRO B CA 1
ATOM 2375 C C . PRO B 1 34 ? 22.281 -15.312 -6.562 1 65.25 34 PRO B C 1
ATOM 2377 O O . PRO B 1 34 ? 22.844 -15.953 -5.676 1 65.25 34 PRO B O 1
ATOM 2380 N N . GLY B 1 35 ? 21.812 -15.969 -7.477 1 64.5 35 GLY B N 1
ATOM 2381 C CA . GLY B 1 35 ? 22 -17.375 -7.797 1 64.5 35 GLY B CA 1
ATOM 2382 C C . GLY B 1 35 ? 20.719 -18.188 -7.68 1 64.5 35 GLY B C 1
ATOM 2383 O O . GLY B 1 35 ? 19.656 -17.641 -7.375 1 64.5 35 GLY B O 1
ATOM 2384 N N . ASP B 1 36 ? 20.875 -19.453 -7.996 1 65.12 36 ASP B N 1
ATOM 2385 C CA . ASP B 1 36 ? 19.75 -20.359 -7.93 1 65.12 36 ASP B CA 1
ATOM 2386 C C . ASP B 1 36 ? 19.5 -20.828 -6.496 1 65.12 36 ASP B C 1
ATOM 2388 O O . ASP B 1 36 ? 20.438 -21.188 -5.781 1 65.12 36 ASP B O 1
ATOM 2392 N N . TRP B 1 37 ? 18.422 -20.375 -6.07 1 70.06 37 TRP B N 1
ATOM 2393 C CA . TRP B 1 37 ? 17.984 -20.875 -4.77 1 70.06 37 TRP B CA 1
ATOM 2394 C C . TRP B 1 37 ? 16.75 -21.766 -4.914 1 70.06 37 TRP B C 1
ATOM 2396 O O . TRP B 1 37 ? 15.953 -21.594 -5.844 1 70.06 37 TRP B O 1
ATOM 2406 N N . GLY B 1 38 ? 16.812 -22.906 -4.082 1 77.06 38 GLY B N 1
ATOM 2407 C CA . GLY B 1 38 ? 15.586 -23.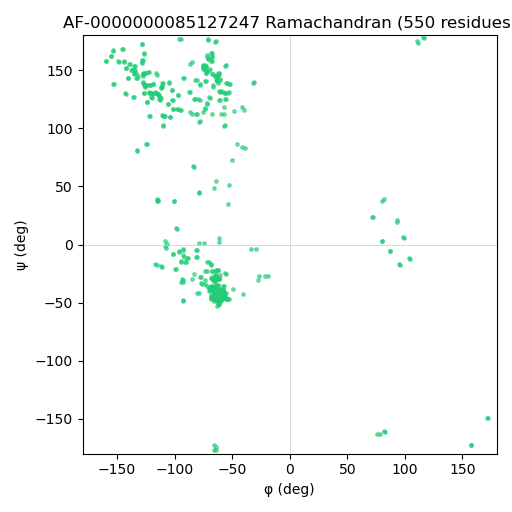688 -4.066 1 77.06 38 GLY B CA 1
ATOM 2408 C C . GLY B 1 38 ? 15.477 -24.594 -2.854 1 77.06 38 GLY B C 1
ATOM 2409 O O . GLY B 1 38 ? 16.422 -24.703 -2.062 1 77.06 38 GLY B O 1
ATOM 2410 N N . MET B 1 39 ? 14.273 -24.922 -2.588 1 81 39 MET B N 1
ATOM 2411 C CA . MET B 1 39 ? 13.961 -25.953 -1.594 1 81 39 MET B CA 1
ATOM 2412 C C . MET B 1 39 ? 13.375 -27.203 -2.258 1 81 39 MET B C 1
ATOM 2414 O O . MET B 1 39 ? 12.43 -27.094 -3.035 1 81 39 MET B O 1
ATOM 2418 N N . ASN B 1 40 ? 14.078 -28.266 -1.896 1 88.5 40 ASN B N 1
ATOM 2419 C CA . ASN B 1 40 ? 13.609 -29.516 -2.463 1 88.5 40 ASN B CA 1
ATOM 2420 C C . ASN B 1 40 ? 12.203 -29.875 -1.978 1 88.5 40 ASN B C 1
ATOM 2422 O O . ASN B 1 40 ? 11.648 -29.172 -1.135 1 88.5 40 ASN B O 1
ATOM 2426 N N . PHE B 1 41 ? 11.727 -30.906 -2.525 1 92.25 41 PHE B N 1
ATOM 2427 C CA . PHE B 1 41 ? 10.352 -31.297 -2.234 1 92.25 41 PHE B CA 1
ATOM 2428 C C . PHE B 1 41 ? 10.148 -31.469 -0.734 1 92.25 41 PHE B C 1
ATOM 2430 O O . PHE B 1 41 ? 10.922 -32.156 -0.073 1 92.25 41 PHE B O 1
ATOM 2437 N N . HIS B 1 42 ? 9.195 -30.812 -0.146 1 92.94 42 HIS B N 1
ATOM 2438 C CA . HIS B 1 42 ? 8.789 -30.859 1.252 1 92.94 42 HIS B CA 1
ATOM 2439 C C . HIS B 1 42 ? 7.32 -30.484 1.41 1 92.94 42 HIS B C 1
ATOM 2441 O O . HIS B 1 42 ? 6.66 -30.125 0.435 1 92.94 42 HIS B O 1
ATOM 2447 N N . ALA B 1 43 ? 6.781 -30.75 2.58 1 93.56 43 ALA B N 1
ATOM 2448 C CA . ALA B 1 43 ? 5.391 -30.406 2.869 1 93.56 43 ALA B CA 1
ATOM 2449 C C . ALA B 1 43 ? 5.258 -29.75 4.234 1 93.56 43 ALA B C 1
ATOM 2451 O O . ALA B 1 43 ? 6.133 -29.891 5.09 1 93.56 43 ALA B O 1
ATOM 2452 N N . HIS B 1 44 ? 4.285 -28.984 4.379 1 93.75 44 HIS B N 1
ATOM 2453 C CA . HIS B 1 44 ? 3.916 -28.375 5.648 1 93.75 44 HIS B CA 1
ATOM 2454 C C . HIS B 1 44 ? 2.49 -28.734 6.043 1 93.75 44 HIS B C 1
ATOM 2456 O O . HIS B 1 44 ? 1.645 -28.984 5.18 1 93.75 44 HIS B O 1
ATOM 2462 N N . ARG B 1 45 ? 2.322 -28.812 7.391 1 95.19 45 ARG B N 1
ATOM 2463 C CA . ARG B 1 45 ? 0.959 -29.016 7.875 1 95.19 45 ARG B CA 1
ATOM 2464 C C . ARG B 1 45 ? 0.08 -27.812 7.531 1 95.19 45 ARG B C 1
ATOM 2466 O O . ARG B 1 45 ? -1.058 -27.984 7.09 1 95.19 45 ARG B O 1
ATOM 2473 N N . LYS B 1 46 ? 0.578 -26.641 7.793 1 95.56 46 LYS B N 1
ATOM 2474 C CA . LYS B 1 46 ? -0.132 -25.406 7.461 1 95.56 46 LYS B CA 1
ATOM 2475 C C . LYS B 1 46 ? -0.123 -25.156 5.957 1 95.56 46 LYS B C 1
ATOM 2477 O O . LYS B 1 46 ? 0.802 -25.578 5.258 1 95.56 46 LYS B O 1
ATOM 2482 N N . SER B 1 47 ? -1.203 -24.531 5.473 1 94.56 47 SER B N 1
ATOM 2483 C CA . SER B 1 47 ? -1.163 -24.016 4.105 1 94.56 47 SER B CA 1
ATOM 2484 C C . SER B 1 47 ? -0.183 -22.859 3.98 1 94.56 47 SER B C 1
ATOM 2486 O O . SER B 1 47 ? 0.18 -22.234 4.977 1 94.56 47 SER B O 1
ATOM 2488 N N . GLN B 1 48 ? 0.224 -22.688 2.742 1 94.25 48 GLN B N 1
ATOM 2489 C CA . GLN B 1 48 ? 1.173 -21.609 2.506 1 94.25 48 GLN B CA 1
ATOM 2490 C C . GLN B 1 48 ? 0.687 -20.688 1.39 1 94.25 48 GLN B C 1
ATOM 2492 O O . GLN B 1 48 ? 0.055 -21.141 0.433 1 94.25 48 GLN B O 1
ATOM 2497 N N . LEU B 1 49 ? 0.872 -19.453 1.556 1 95.31 49 LEU B N 1
ATOM 2498 C CA . LEU B 1 49 ? 0.828 -18.469 0.475 1 95.31 49 LEU B CA 1
ATOM 2499 C C . LEU B 1 49 ? 2.217 -17.906 0.202 1 95.31 49 LEU B C 1
ATOM 2501 O O . LEU B 1 49 ? 2.791 -17.219 1.055 1 95.31 49 LEU B O 1
ATOM 2505 N N . MET B 1 50 ? 2.781 -18.203 -0.902 1 94.44 50 MET B N 1
ATOM 2506 C CA . MET B 1 50 ? 4.082 -17.688 -1.308 1 94.44 50 MET B CA 1
ATOM 2507 C C . MET B 1 50 ? 3.922 -16.453 -2.193 1 94.44 50 MET B C 1
ATOM 2509 O O . MET B 1 50 ? 3.389 -16.547 -3.301 1 94.44 50 MET B O 1
ATOM 2513 N N . VAL B 1 51 ? 4.379 -15.359 -1.722 1 95.25 51 VAL B N 1
ATOM 2514 C CA . VAL B 1 51 ? 4.195 -14.086 -2.402 1 95.25 51 VAL B CA 1
ATOM 2515 C C . VAL B 1 51 ? 5.539 -13.578 -2.918 1 95.25 51 VAL B C 1
ATOM 2517 O O . VAL B 1 51 ? 6.531 -13.57 -2.184 1 95.25 51 VAL B O 1
ATOM 2520 N N . THR B 1 52 ? 5.578 -13.102 -4.145 1 92.88 52 THR B N 1
ATOM 2521 C CA . THR B 1 52 ? 6.805 -12.547 -4.703 1 92.88 52 THR B CA 1
ATOM 2522 C C . THR B 1 52 ? 6.762 -11.023 -4.684 1 92.88 52 THR B C 1
ATOM 2524 O O . THR B 1 52 ? 5.801 -10.414 -5.16 1 92.88 52 THR B O 1
ATOM 2527 N N . HIS B 1 53 ? 7.723 -10.484 -4.082 1 90.06 53 HIS B N 1
ATOM 2528 C CA . HIS B 1 53 ? 7.906 -9.039 -4.109 1 90.06 53 HIS B CA 1
ATOM 2529 C C . HIS B 1 53 ? 8.828 -8.617 -5.25 1 90.06 53 HIS B C 1
ATOM 2531 O O . HIS B 1 53 ? 8.508 -7.699 -6.008 1 90.06 53 HIS B O 1
ATOM 2537 N N . ALA B 1 54 ? 9.898 -9.234 -5.371 1 86.69 54 ALA B N 1
ATOM 2538 C CA . ALA B 1 54 ? 10.852 -9.055 -6.461 1 86.69 54 ALA B CA 1
ATOM 2539 C C . ALA B 1 54 ? 11.375 -10.398 -6.961 1 86.69 54 ALA B C 1
ATOM 2541 O O . ALA B 1 54 ? 11.477 -11.359 -6.191 1 86.69 54 ALA B O 1
ATOM 2542 N N . GLY B 1 55 ? 11.703 -10.367 -8.281 1 85.81 55 GLY B N 1
ATOM 2543 C CA . GLY B 1 55 ? 12.172 -11.609 -8.883 1 85.81 55 GLY B CA 1
ATOM 2544 C C . GLY B 1 55 ? 11.047 -12.539 -9.297 1 85.81 55 GLY B C 1
ATOM 2545 O O . GLY B 1 55 ? 9.938 -12.078 -9.586 1 85.81 55 GLY B O 1
ATOM 2546 N N . LEU B 1 56 ? 11.438 -13.836 -9.469 1 88.19 56 LEU B N 1
ATOM 2547 C CA . LEU B 1 56 ? 10.469 -14.844 -9.898 1 88.19 56 LEU B CA 1
ATOM 2548 C C . LEU B 1 56 ? 10.625 -16.125 -9.086 1 88.19 56 LEU B C 1
ATOM 2550 O O . LEU B 1 56 ? 11.727 -16.656 -8.977 1 88.19 56 LEU B O 1
ATOM 2554 N N . ILE B 1 57 ? 9.547 -16.531 -8.555 1 89.12 57 ILE B N 1
ATOM 2555 C CA . ILE B 1 57 ? 9.523 -17.781 -7.793 1 89.12 57 ILE B CA 1
ATOM 2556 C C . ILE B 1 57 ? 8.719 -18.828 -8.547 1 89.12 57 ILE B C 1
ATOM 2558 O O . ILE B 1 57 ? 7.664 -18.531 -9.117 1 89.12 57 ILE B O 1
ATOM 2562 N N . THR B 1 58 ? 9.242 -20.031 -8.586 1 88.75 58 THR B N 1
ATOM 2563 C CA . THR B 1 58 ? 8.562 -21.156 -9.227 1 88.75 58 THR B CA 1
ATOM 2564 C C . THR B 1 58 ? 8.195 -22.219 -8.195 1 88.75 58 THR B C 1
ATOM 2566 O O . THR B 1 58 ? 9.031 -22.609 -7.379 1 88.75 58 THR B O 1
ATOM 2569 N N . LEU B 1 59 ? 6.969 -22.578 -8.297 1 91.56 59 LEU B N 1
ATOM 2570 C CA . LEU B 1 59 ? 6.453 -23.625 -7.422 1 91.56 59 LEU B CA 1
ATOM 2571 C C . LEU B 1 59 ? 6.059 -24.859 -8.227 1 91.56 59 LEU B C 1
ATOM 2573 O O . LEU B 1 59 ? 5.328 -24.766 -9.211 1 91.56 59 LEU B O 1
ATOM 2577 N N . GLU B 1 60 ? 6.562 -25.984 -7.785 1 89.38 60 GLU B N 1
ATOM 2578 C CA . GLU B 1 60 ? 6.23 -27.25 -8.445 1 89.38 60 GLU B CA 1
ATOM 2579 C C . GLU B 1 60 ? 5.535 -28.203 -7.492 1 89.38 60 GLU B C 1
ATOM 2581 O O . GLU B 1 60 ? 5.98 -28.391 -6.355 1 89.38 60 GLU B O 1
ATOM 2586 N N . THR B 1 61 ? 4.457 -28.703 -7.922 1 90.75 61 THR B N 1
ATOM 2587 C CA . THR B 1 61 ? 3.748 -29.781 -7.25 1 90.75 61 THR B CA 1
ATOM 2588 C C . THR B 1 61 ? 3.449 -30.922 -8.219 1 90.75 61 THR B C 1
ATOM 2590 O O . THR B 1 61 ? 3.738 -30.812 -9.414 1 90.75 61 THR B O 1
ATOM 2593 N N . ASP B 1 62 ? 2.934 -32.031 -7.664 1 86.81 62 ASP B N 1
ATOM 2594 C CA . ASP B 1 62 ? 2.549 -33.125 -8.531 1 86.81 62 ASP B CA 1
ATOM 2595 C C . ASP B 1 62 ? 1.408 -32.719 -9.461 1 86.81 62 ASP B C 1
ATOM 2597 O O . ASP B 1 62 ? 1.257 -33.281 -10.547 1 86.81 62 ASP B O 1
ATOM 2601 N N . ALA B 1 63 ? 0.695 -31.734 -9.07 1 87.5 63 ALA B N 1
ATOM 2602 C CA . ALA B 1 63 ? -0.492 -31.328 -9.82 1 87.5 63 ALA B CA 1
ATOM 2603 C C . ALA B 1 63 ? -0.144 -30.297 -10.883 1 87.5 63 ALA B C 1
ATOM 2605 O O . ALA B 1 63 ? -0.939 -30.031 -11.789 1 87.5 63 ALA B O 1
ATOM 2606 N N . GLY B 1 64 ? 1.088 -29.734 -10.695 1 89.06 64 GLY B N 1
ATOM 2607 C CA . GLY B 1 64 ? 1.426 -28.734 -11.703 1 89.06 64 GLY B CA 1
ATOM 2608 C C . GLY B 1 64 ? 2.475 -27.75 -11.234 1 89.06 64 GLY B C 1
ATOM 2609 O O . GLY B 1 64 ? 3.141 -27.969 -10.219 1 89.06 64 GLY B O 1
ATOM 2610 N N . VAL B 1 65 ? 2.646 -26.75 -12.109 1 88.62 6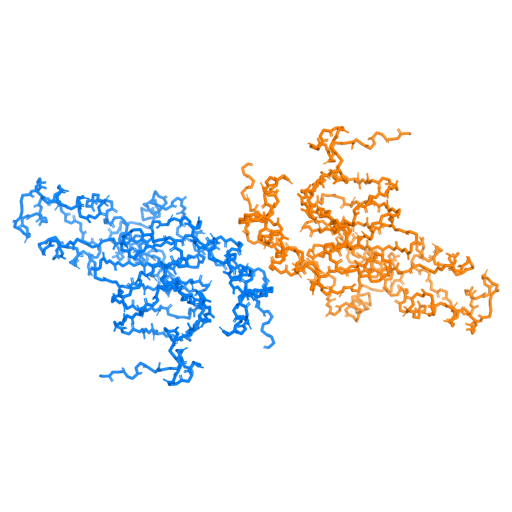5 VAL B N 1
ATOM 2611 C CA . VAL B 1 65 ? 3.664 -25.734 -11.867 1 88.62 65 VAL B CA 1
ATOM 2612 C C . VAL B 1 65 ? 3.016 -24.359 -11.805 1 88.62 65 VAL B C 1
ATOM 2614 O O . VAL B 1 65 ? 2.113 -24.062 -12.594 1 88.62 65 VAL B O 1
ATOM 2617 N N . CYS B 1 66 ? 3.463 -23.578 -10.844 1 89.06 66 CYS B N 1
ATOM 2618 C CA . CYS B 1 66 ? 3.043 -22.172 -10.75 1 89.06 66 CYS B CA 1
ATOM 2619 C C . CYS B 1 66 ? 4.242 -21.234 -10.828 1 89.06 66 CYS B C 1
ATOM 2621 O O . CYS B 1 66 ? 5.262 -21.469 -10.18 1 89.06 66 CYS B O 1
ATOM 2623 N N . VAL B 1 67 ? 4.133 -20.281 -11.664 1 87.12 67 VAL B N 1
ATOM 2624 C CA . VAL B 1 67 ? 5.109 -19.203 -11.719 1 87.12 67 VAL B CA 1
ATOM 2625 C C . VAL B 1 67 ? 4.547 -17.969 -11.031 1 87.12 67 VAL B C 1
ATOM 2627 O O . VAL B 1 67 ? 3.414 -17.547 -11.305 1 87.12 67 VAL B O 1
ATOM 2630 N N . VAL B 1 68 ? 5.34 -17.375 -10.203 1 90.25 68 VAL B N 1
ATOM 2631 C CA . VAL B 1 68 ? 4.867 -16.297 -9.336 1 90.25 68 VAL B CA 1
ATOM 2632 C C . VAL B 1 68 ? 5.727 -15.062 -9.547 1 90.25 68 VAL B C 1
ATOM 2634 O O . VAL B 1 68 ? 6.684 -14.828 -8.805 1 90.25 68 VAL B O 1
ATOM 2637 N N . PRO B 1 69 ? 5.344 -14.273 -10.539 1 88.62 69 PRO B N 1
ATOM 2638 C CA . PRO B 1 69 ? 6.039 -13 -10.711 1 88.62 69 PRO B CA 1
ATOM 2639 C C . PRO B 1 69 ? 5.707 -11.992 -9.609 1 88.62 69 PRO B C 1
ATOM 2641 O O . PRO B 1 69 ? 4.91 -12.281 -8.719 1 88.62 69 PRO B O 1
ATOM 2644 N N . PRO B 1 70 ? 6.363 -10.82 -9.656 1 88.56 70 PRO B N 1
ATOM 2645 C CA . PRO B 1 70 ? 6.043 -9.812 -8.648 1 88.56 70 PRO B CA 1
ATOM 2646 C C . PRO B 1 70 ? 4.555 -9.469 -8.602 1 88.56 70 PRO B C 1
ATOM 2648 O O . PRO B 1 70 ? 3.895 -9.438 -9.641 1 88.56 70 PRO B O 1
ATOM 2651 N N . ARG B 1 71 ? 4.043 -9.32 -7.336 1 89.81 71 ARG B N 1
ATOM 2652 C CA . ARG B 1 71 ? 2.654 -8.977 -7.051 1 89.81 71 ARG B CA 1
ATOM 2653 C C . ARG B 1 71 ? 1.729 -10.148 -7.352 1 89.81 71 ARG B C 1
ATOM 2655 O O . ARG B 1 71 ? 0.587 -9.953 -7.773 1 89.81 71 ARG B O 1
ATOM 2662 N N . SER B 1 72 ? 2.264 -11.242 -7.332 1 92.56 72 SER B N 1
ATOM 2663 C CA . SER B 1 72 ? 1.494 -12.484 -7.406 1 92.56 72 SER B CA 1
ATOM 2664 C C . SER B 1 72 ? 1.84 -13.422 -6.254 1 92.56 72 SER B C 1
ATOM 2666 O O . SER B 1 72 ? 2.836 -13.211 -5.559 1 92.56 72 SER B O 1
ATOM 2668 N N . ALA B 1 73 ? 0.945 -14.375 -6.113 1 94.5 73 ALA B N 1
ATOM 2669 C CA . ALA B 1 73 ? 1.152 -15.359 -5.055 1 94.5 73 ALA B CA 1
ATOM 2670 C C . ALA B 1 73 ? 0.684 -16.75 -5.492 1 94.5 73 ALA B C 1
ATOM 2672 O O . ALA B 1 73 ? -0.082 -16.875 -6.449 1 94.5 73 ALA B O 1
ATOM 2673 N N . ALA B 1 74 ? 1.205 -17.719 -4.852 1 93.44 74 ALA B N 1
ATOM 2674 C CA . ALA B 1 74 ? 0.747 -19.094 -5.035 1 93.44 74 ALA B CA 1
ATOM 2675 C C . ALA B 1 74 ? 0.242 -19.688 -3.723 1 93.44 74 ALA B C 1
ATOM 2677 O O . ALA B 1 74 ? 0.939 -19.641 -2.707 1 93.44 74 ALA B O 1
ATOM 2678 N N . TRP B 1 75 ? -0.904 -20.172 -3.793 1 93.94 75 TRP B N 1
ATOM 2679 C CA . TRP B 1 75 ? -1.476 -20.875 -2.645 1 93.94 75 TRP B CA 1
ATOM 2680 C C . TRP B 1 75 ? -1.101 -22.359 -2.664 1 93.94 75 TRP B C 1
ATOM 2682 O O . TRP B 1 75 ? -1.265 -23.031 -3.684 1 93.94 75 TRP B O 1
ATOM 2692 N N . ILE B 1 76 ? -0.637 -22.875 -1.589 1 92.12 76 ILE B N 1
ATOM 2693 C CA . ILE B 1 76 ? -0.269 -24.281 -1.414 1 92.12 76 ILE B CA 1
ATOM 2694 C C . ILE B 1 76 ? -1.078 -24.875 -0.271 1 92.12 76 ILE B C 1
ATOM 2696 O O . ILE B 1 76 ? -0.806 -24.609 0.902 1 92.12 76 ILE B O 1
ATOM 2700 N N . PRO B 1 77 ? -2.014 -25.781 -0.563 1 92.25 77 PRO B N 1
ATOM 2701 C CA . PRO B 1 77 ? -2.787 -26.406 0.514 1 92.25 77 PRO B CA 1
ATOM 2702 C C . PRO B 1 77 ? -1.912 -27.203 1.486 1 92.25 77 PRO B C 1
ATOM 2704 O O . PRO B 1 77 ? -0.881 -27.75 1.09 1 92.25 77 PRO B O 1
ATOM 2707 N N . GLY B 1 78 ? -2.33 -27.203 2.768 1 92.88 78 GLY B N 1
ATOM 2708 C CA . GLY B 1 78 ? -1.62 -28 3.754 1 92.88 78 GLY B CA 1
ATOM 2709 C C . GLY B 1 78 ? -1.448 -29.453 3.342 1 92.88 78 GLY B C 1
ATOM 2710 O O . GLY B 1 78 ? -2.361 -30.047 2.773 1 92.88 78 GLY B O 1
ATOM 2711 N N . GLY B 1 79 ? -0.185 -29.969 3.621 1 91.88 79 GLY B N 1
ATOM 2712 C CA . GLY B 1 79 ? 0.1 -31.359 3.336 1 91.88 79 GLY B CA 1
ATOM 2713 C C . GLY B 1 79 ? 0.572 -31.594 1.913 1 91.88 79 GLY B C 1
ATOM 2714 O O . GLY B 1 79 ? 0.99 -32.688 1.566 1 91.88 79 GLY B O 1
ATOM 2715 N N . THR B 1 80 ? 0.577 -30.625 1.09 1 91.94 80 THR B N 1
ATOM 2716 C CA . THR B 1 80 ? 0.964 -30.781 -0.31 1 91.94 80 THR B CA 1
ATOM 2717 C C . THR B 1 80 ? 2.482 -30.812 -0.45 1 91.94 80 THR B C 1
ATOM 2719 O O . THR B 1 80 ? 3.176 -29.906 0.024 1 91.94 80 THR B O 1
ATOM 2722 N N . LEU B 1 81 ? 2.947 -31.891 -1.092 1 93.5 81 LEU B N 1
ATOM 2723 C CA . LEU B 1 81 ? 4.363 -31.953 -1.431 1 93.5 81 LEU B CA 1
ATOM 2724 C C . LEU B 1 81 ? 4.703 -30.953 -2.523 1 93.5 81 LEU B C 1
ATOM 2726 O O . LEU B 1 81 ? 4.023 -30.891 -3.553 1 93.5 81 LEU B O 1
ATOM 2730 N N . HIS B 1 82 ? 5.738 -30.078 -2.258 1 92.75 82 HIS B N 1
ATOM 2731 C CA . HIS B 1 82 ? 6.055 -29.047 -3.24 1 92.75 82 HIS B CA 1
ATOM 2732 C C . HIS B 1 82 ? 7.539 -28.703 -3.215 1 92.75 82 HIS B C 1
ATOM 2734 O O . HIS B 1 82 ? 8.242 -29.031 -2.26 1 92.75 82 HIS B O 1
ATOM 2740 N N . ARG B 1 83 ? 7.996 -28.172 -4.289 1 92.44 83 ARG B N 1
ATOM 2741 C CA . ARG B 1 83 ? 9.352 -27.641 -4.449 1 92.44 83 ARG B CA 1
ATOM 2742 C C . ARG B 1 83 ? 9.32 -26.203 -4.922 1 92.44 83 ARG B C 1
ATOM 2744 O O . ARG B 1 83 ? 8.484 -25.828 -5.746 1 92.44 83 ARG B O 1
ATOM 2751 N N . VAL B 1 84 ? 10.203 -25.406 -4.309 1 90.69 84 VAL B N 1
ATOM 2752 C CA . VAL B 1 84 ? 10.281 -24 -4.652 1 90.69 84 VAL B CA 1
ATOM 2753 C C . VAL B 1 84 ? 11.664 -23.672 -5.199 1 90.69 84 VAL B C 1
ATOM 2755 O O . VAL B 1 84 ? 12.672 -24.172 -4.695 1 90.69 84 VAL B O 1
ATOM 2758 N N . SER B 1 85 ? 11.68 -22.906 -6.211 1 87.44 85 SER B N 1
ATOM 2759 C CA . SER B 1 85 ? 12.938 -22.422 -6.758 1 87.44 85 SER B CA 1
ATOM 2760 C C . SER B 1 85 ? 12.812 -20.984 -7.238 1 87.44 85 SER B C 1
ATOM 2762 O O . SER B 1 85 ? 11.703 -20.469 -7.43 1 87.44 85 SER B O 1
ATOM 2764 N N . CYS B 1 86 ? 13.883 -20.266 -7.223 1 84.94 86 CYS B N 1
ATOM 2765 C CA . CYS B 1 86 ? 13.914 -18.922 -7.797 1 84.94 86 CYS B CA 1
ATOM 2766 C C . CYS B 1 86 ? 15.148 -18.734 -8.672 1 84.94 86 CYS B C 1
ATOM 2768 O O . CYS B 1 86 ? 16.172 -19.375 -8.453 1 84.94 86 CYS B O 1
ATOM 2770 N N . SER B 1 87 ? 14.875 -18 -9.711 1 73.25 87 SER B N 1
ATOM 2771 C CA . SER B 1 87 ? 15.984 -17.625 -10.586 1 73.25 87 SER B CA 1
ATOM 2772 C C . SER B 1 87 ? 16.484 -16.234 -10.258 1 73.25 87 SER B C 1
ATOM 2774 O O . SER B 1 87 ? 15.758 -15.25 -10.398 1 73.25 87 SER B O 1
ATOM 2776 N N . GLY B 1 88 ? 17.703 -16.156 -9.828 1 73.38 88 GLY B N 1
ATOM 2777 C CA . GLY B 1 88 ? 18.281 -14.875 -9.469 1 73.38 88 GLY B CA 1
ATOM 2778 C C . GLY B 1 88 ? 17.828 -14.375 -8.109 1 73.38 88 GLY B C 1
ATOM 2779 O O . GLY B 1 88 ? 17.375 -15.164 -7.277 1 73.38 88 GLY B O 1
ATOM 2780 N N . ALA B 1 89 ? 18.047 -13.047 -7.918 1 79.94 89 ALA B N 1
ATOM 2781 C CA . ALA B 1 89 ? 17.656 -12.445 -6.645 1 79.94 89 ALA B CA 1
ATOM 2782 C C . ALA B 1 89 ? 16.141 -12.305 -6.555 1 79.94 89 ALA B C 1
ATOM 2784 O O . ALA B 1 89 ? 15.492 -11.812 -7.484 1 79.94 89 ALA B O 1
ATOM 2785 N N . ALA B 1 90 ? 15.578 -12.977 -5.602 1 86.56 90 ALA B N 1
ATOM 2786 C CA . ALA B 1 90 ? 14.141 -12.898 -5.379 1 86.56 90 ALA B CA 1
ATOM 2787 C C . ALA B 1 90 ? 13.82 -12.562 -3.926 1 86.56 90 ALA B C 1
ATOM 2789 O O . ALA B 1 90 ? 14.625 -12.844 -3.029 1 86.56 90 ALA B O 1
ATOM 2790 N N . SER B 1 91 ? 12.805 -11.836 -3.713 1 90.38 91 SER B N 1
ATOM 2791 C CA . SER B 1 91 ? 12.328 -11.508 -2.373 1 90.38 91 SER B CA 1
ATOM 2792 C C . SER B 1 91 ? 10.805 -11.57 -2.303 1 90.38 91 SER B C 1
ATOM 2794 O O . SER B 1 91 ? 10.125 -11.477 -3.328 1 90.38 91 SER B O 1
ATOM 2796 N N . GLY B 1 92 ? 10.312 -11.789 -1.107 1 93.06 92 GLY B N 1
ATOM 2797 C CA . GLY B 1 92 ? 8.883 -11.82 -0.86 1 93.06 92 GLY B CA 1
ATOM 2798 C C . GLY B 1 92 ? 8.531 -12.289 0.539 1 93.06 92 GLY B C 1
ATOM 2799 O O . GLY B 1 92 ? 9.25 -11.992 1.497 1 93.06 92 GLY B O 1
ATOM 2800 N N . TYR B 1 93 ? 7.379 -12.914 0.582 1 94.69 93 TYR B N 1
ATOM 2801 C CA . TYR B 1 93 ? 6.879 -13.391 1.865 1 94.69 93 TYR B CA 1
ATOM 2802 C C . TYR B 1 93 ? 6.332 -14.812 1.741 1 94.69 93 TYR B C 1
ATOM 2804 O O . TYR B 1 93 ? 5.852 -15.203 0.677 1 94.69 93 TYR B O 1
ATOM 2812 N N . VAL B 1 94 ? 6.469 -15.547 2.756 1 95.12 94 VAL B N 1
ATOM 2813 C CA . VAL B 1 94 ? 5.715 -16.781 2.91 1 95.12 94 VAL B CA 1
ATOM 2814 C C . VAL B 1 94 ? 4.738 -16.656 4.074 1 95.12 94 VAL B C 1
ATOM 2816 O O . VAL B 1 94 ? 5.137 -16.328 5.195 1 95.12 94 VAL B O 1
ATOM 2819 N N . VAL B 1 95 ? 3.537 -16.891 3.805 1 96.31 95 VAL B N 1
ATOM 2820 C CA . VAL B 1 95 ? 2.475 -16.859 4.805 1 96.31 95 VAL B CA 1
ATOM 2821 C C . VAL B 1 95 ? 2.031 -18.281 5.148 1 96.31 95 VAL B C 1
ATOM 2823 O O . VAL B 1 95 ? 1.668 -19.047 4.258 1 96.31 95 VAL B O 1
ATOM 2826 N N . PHE B 1 96 ? 2.148 -18.625 6.383 1 96.25 96 PHE B N 1
ATOM 2827 C CA . PHE B 1 96 ? 1.646 -19.906 6.852 1 96.25 96 PHE B CA 1
ATOM 2828 C C . PHE B 1 96 ? 0.267 -19.75 7.48 1 96.25 96 PHE B C 1
ATOM 2830 O O . PHE B 1 96 ? 0.074 -18.922 8.367 1 96.25 96 PHE B O 1
ATOM 2837 N N . VAL B 1 97 ? -0.666 -20.547 7.047 1 96.31 97 VAL B N 1
ATOM 2838 C CA . VAL B 1 97 ? -2.055 -20.391 7.465 1 96.31 97 VAL B CA 1
ATOM 2839 C C . VAL B 1 97 ? -2.557 -21.703 8.078 1 96.31 97 VAL B C 1
ATOM 2841 O O . VAL B 1 97 ? -2.514 -22.75 7.441 1 96.31 97 VAL B O 1
ATOM 2844 N N . GLU B 1 98 ? -3.006 -21.578 9.305 1 95.81 98 GLU B N 1
ATOM 2845 C CA . GLU B 1 98 ? -3.576 -22.734 10 1 95.81 98 GLU B CA 1
ATOM 2846 C C . GLU B 1 98 ? -4.828 -23.234 9.289 1 95.81 98 GLU B C 1
ATOM 2848 O O . GLU B 1 98 ? -5.613 -22.453 8.766 1 95.81 98 GLU B O 1
ATOM 2853 N N . ALA B 1 99 ? -4.98 -24.578 9.344 1 91.12 99 ALA B N 1
ATOM 2854 C CA . ALA B 1 99 ? -6.188 -25.172 8.773 1 91.12 99 ALA B CA 1
ATOM 2855 C C . ALA B 1 99 ? -7.441 -24.562 9.398 1 91.12 99 ALA B C 1
ATOM 2857 O O . ALA B 1 99 ? -7.512 -24.391 10.617 1 91.12 99 ALA B O 1
ATOM 2858 N N . GLY B 1 100 ? -8.375 -24.141 8.578 1 90.62 100 GLY B N 1
ATOM 2859 C CA . GLY B 1 100 ? -9.633 -23.625 9.086 1 90.62 100 GLY B CA 1
ATOM 2860 C C . GLY B 1 100 ? -9.641 -22.109 9.211 1 90.62 100 GLY B C 1
ATOM 2861 O O . GLY B 1 100 ? -10.695 -21.5 9.391 1 90.62 100 GLY B O 1
ATOM 2862 N N . ALA B 1 101 ? -8.469 -21.516 9.203 1 92.31 101 ALA B N 1
ATOM 2863 C CA . ALA B 1 101 ? -8.406 -20.062 9.32 1 92.31 101 ALA B CA 1
ATOM 2864 C C . ALA B 1 101 ? -8.992 -19.391 8.078 1 92.31 101 ALA B C 1
ATOM 2866 O O . ALA B 1 101 ? -9.453 -18.25 8.141 1 92.31 101 ALA B O 1
ATOM 2867 N N . VAL B 1 102 ? -8.891 -20.031 6.941 1 88.31 102 VAL B N 1
ATOM 2868 C CA . VAL B 1 102 ? -9.539 -19.594 5.711 1 88.31 102 VAL B CA 1
ATOM 2869 C C . VAL B 1 102 ? -10.336 -20.734 5.109 1 88.31 102 VAL B C 1
ATOM 2871 O O . VAL B 1 102 ? -10.062 -21.906 5.387 1 88.31 102 VAL B O 1
ATOM 2874 N N . ARG B 1 103 ? -11.258 -20.266 4.352 1 84.5 103 ARG B N 1
ATOM 2875 C CA . ARG B 1 103 ? -12 -21.312 3.658 1 84.5 103 ARG B CA 1
ATOM 2876 C C . ARG B 1 103 ? -11.117 -22.047 2.652 1 84.5 103 ARG B C 1
ATOM 2878 O O . ARG B 1 103 ? -10.328 -21.406 1.94 1 84.5 103 ARG B O 1
ATOM 2885 N N . PRO B 1 104 ? -11.297 -23.312 2.688 1 73.06 104 PRO B N 1
ATOM 2886 C CA . PRO B 1 104 ? -10.469 -24.078 1.761 1 73.06 104 PRO B CA 1
ATOM 2887 C C . PRO B 1 104 ? -10.719 -23.719 0.3 1 73.06 104 PRO B C 1
ATOM 2889 O O . PRO B 1 104 ? -11.859 -23.438 -0.085 1 73.06 104 PRO B O 1
ATOM 2892 N N . VAL B 1 105 ? -9.68 -23.359 -0.365 1 68.06 105 VAL B N 1
ATOM 2893 C CA . VAL B 1 105 ? -9.773 -23.219 -1.812 1 68.06 105 VAL B CA 1
ATOM 2894 C C . VAL B 1 105 ? -9.547 -24.562 -2.488 1 68.06 105 VAL B C 1
ATOM 2896 O O . VAL B 1 105 ? -8.5 -25.188 -2.303 1 68.06 105 VAL B O 1
ATOM 2899 N N . PRO B 1 106 ? -10.672 -25 -3.084 1 62.66 106 PRO B N 1
ATOM 2900 C CA . PRO B 1 106 ? -10.508 -26.328 -3.701 1 62.66 106 PRO B CA 1
ATOM 2901 C C . PRO B 1 106 ? -9.492 -26.312 -4.836 1 62.66 106 PRO B C 1
ATOM 2903 O O . PRO B 1 106 ? -9.344 -25.312 -5.539 1 62.66 106 PRO B O 1
ATOM 2906 N N . GLY B 1 107 ? -8.703 -27.438 -4.887 1 64.69 107 GLY B N 1
ATOM 2907 C CA . GLY B 1 107 ? -7.844 -27.672 -6.039 1 64.69 107 GLY B CA 1
ATOM 2908 C C . GLY B 1 107 ? -6.367 -27.531 -5.719 1 64.69 107 GLY B C 1
ATOM 2909 O O . GLY B 1 107 ? -5.996 -27.266 -4.574 1 64.69 107 GLY B O 1
ATOM 2910 N N . PRO B 1 108 ? -5.676 -27.844 -6.707 1 69.69 108 PRO B N 1
ATOM 2911 C CA . PRO B 1 108 ? -4.219 -27.766 -6.57 1 69.69 108 PRO B CA 1
ATOM 2912 C C . PRO B 1 108 ? -3.719 -26.344 -6.34 1 69.69 108 PRO B C 1
ATOM 2914 O O . PRO B 1 108 ? -4.523 -25.422 -6.219 1 69.69 108 PRO B O 1
ATOM 2917 N N . CYS B 1 109 ? -2.422 -26.219 -6.332 1 76.12 109 CYS B N 1
ATOM 2918 C CA . CYS B 1 109 ? -1.789 -24.906 -6.207 1 76.12 109 CYS B CA 1
ATOM 2919 C C . CYS B 1 109 ? -2.324 -23.938 -7.262 1 76.12 109 CYS B C 1
ATOM 2921 O O . CYS B 1 109 ? -2.561 -24.328 -8.406 1 76.12 109 CYS B O 1
ATOM 2923 N N . HIS B 1 110 ? -2.703 -22.797 -6.809 1 83.62 110 HIS B N 1
ATOM 2924 C CA . HIS B 1 110 ? -3.193 -21.797 -7.746 1 83.62 110 HIS B CA 1
ATOM 2925 C C . HIS B 1 110 ? -2.543 -20.438 -7.496 1 83.62 110 HIS B C 1
ATOM 2927 O O . HIS B 1 110 ? -2.182 -20.125 -6.359 1 83.62 110 HIS B O 1
ATOM 2933 N N . ALA B 1 111 ? -2.348 -19.797 -8.539 1 89.44 111 ALA B N 1
ATOM 2934 C CA . ALA B 1 111 ? -1.787 -18.453 -8.469 1 89.44 111 ALA B CA 1
ATOM 2935 C C . ALA B 1 111 ? -2.863 -17.422 -8.125 1 89.44 111 ALA B C 1
ATOM 2937 O O . ALA B 1 111 ? -4.008 -17.547 -8.57 1 89.44 111 ALA B O 1
ATOM 2938 N N . LEU B 1 112 ? -2.488 -16.469 -7.312 1 92.12 112 LEU B N 1
ATOM 2939 C CA . LEU B 1 112 ? -3.393 -15.406 -6.887 1 92.12 112 LEU B CA 1
ATOM 2940 C C . LEU B 1 112 ? -2.793 -14.031 -7.18 1 92.12 112 LEU B C 1
ATOM 2942 O O . LEU B 1 112 ? -1.571 -13.867 -7.141 1 92.12 112 LEU B O 1
ATOM 2946 N N . ALA B 1 113 ? -3.725 -13.172 -7.457 1 91.56 113 ALA B N 1
ATOM 2947 C CA . ALA B 1 113 ? -3.297 -11.781 -7.578 1 91.56 113 ALA B CA 1
ATOM 2948 C C . ALA B 1 113 ? -3.078 -11.156 -6.203 1 91.56 113 ALA B C 1
ATOM 2950 O O . ALA B 1 113 ? -3.861 -11.383 -5.277 1 91.56 113 ALA B O 1
ATOM 2951 N N . VAL B 1 114 ? -2.027 -10.43 -6.133 1 94.69 114 VAL B N 1
ATOM 2952 C CA . VAL B 1 114 ? -1.748 -9.688 -4.91 1 94.69 114 VAL B CA 1
ATOM 2953 C C . VAL B 1 114 ? -2.082 -8.211 -5.117 1 94.69 114 VAL B C 1
ATOM 2955 O O . VAL B 1 114 ? -1.373 -7.504 -5.836 1 94.69 114 VAL B O 1
ATOM 2958 N N . SER B 1 115 ? -3.143 -7.777 -4.465 1 92.88 115 SER B N 1
ATOM 2959 C CA . SER B 1 115 ? -3.535 -6.375 -4.574 1 92.88 115 SER B CA 1
ATOM 2960 C C . SER B 1 115 ? -2.514 -5.461 -3.908 1 92.88 115 SER B C 1
ATOM 2962 O O . SER B 1 115 ? -1.732 -5.906 -3.064 1 92.88 115 SER B O 1
ATOM 2964 N N . PRO B 1 116 ? -2.588 -4.152 -4.273 1 91.31 116 PRO B N 1
ATOM 2965 C CA . PRO B 1 116 ? -1.712 -3.205 -3.582 1 91.31 116 PRO B CA 1
ATOM 2966 C C . PRO B 1 116 ? -1.928 -3.197 -2.07 1 91.31 116 PRO B C 1
ATOM 2968 O O . PRO B 1 116 ? -0.965 -3.09 -1.306 1 91.31 116 PRO B O 1
ATOM 2971 N N . PHE B 1 117 ? -3.135 -3.371 -1.701 1 95.19 117 PHE B N 1
ATOM 2972 C CA . PHE B 1 117 ? -3.424 -3.381 -0.272 1 95.19 117 PHE B CA 1
ATOM 2973 C C . PHE B 1 117 ? -2.834 -4.621 0.391 1 95.19 117 PHE B C 1
ATOM 2975 O O . PHE B 1 117 ? -2.221 -4.527 1.457 1 95.19 117 PHE B O 1
ATOM 2982 N N . LEU B 1 118 ? -3.031 -5.727 -0.193 1 96 118 LEU B N 1
ATOM 2983 C CA . LEU B 1 118 ? -2.473 -6.957 0.361 1 96 118 LEU B CA 1
ATOM 2984 C C . LEU B 1 118 ? -0.954 -6.871 0.451 1 96 118 LEU B C 1
ATOM 2986 O O . LEU B 1 118 ? -0.361 -7.301 1.443 1 96 118 LEU B O 1
ATOM 2990 N N . SER B 1 119 ? -0.339 -6.344 -0.526 1 95.06 119 SER B N 1
ATOM 2991 C CA . SER B 1 119 ? 1.109 -6.168 -0.524 1 95.06 119 SER B CA 1
ATOM 2992 C C . SER B 1 119 ? 1.557 -5.277 0.63 1 95.06 119 SER B C 1
ATOM 2994 O O . SER B 1 119 ? 2.477 -5.629 1.371 1 95.06 119 SER B O 1
ATOM 2996 N N . ALA B 1 120 ? 0.882 -4.141 0.819 1 94.88 120 ALA B N 1
ATOM 2997 C CA . ALA B 1 120 ? 1.215 -3.221 1.903 1 94.88 120 ALA B CA 1
ATOM 2998 C C . ALA B 1 120 ? 0.975 -3.869 3.264 1 94.88 120 ALA B C 1
ATOM 3000 O O . ALA B 1 120 ? 1.723 -3.625 4.215 1 94.88 120 ALA B O 1
ATOM 3001 N N . LEU B 1 121 ? -0.092 -4.605 3.336 1 96.88 121 LEU B N 1
ATOM 3002 C CA . LEU B 1 121 ? -0.422 -5.312 4.57 1 96.88 121 LEU B CA 1
ATOM 3003 C C . LEU B 1 121 ? 0.679 -6.301 4.941 1 96.88 121 LEU B C 1
ATOM 3005 O O . LEU B 1 121 ? 1.096 -6.363 6.098 1 96.88 121 LEU B O 1
ATOM 3009 N N . LEU B 1 122 ? 1.179 -7 3.957 1 96.31 122 LEU B N 1
ATOM 3010 C CA . LEU B 1 122 ? 2.258 -7.949 4.199 1 96.31 122 LEU B CA 1
ATOM 3011 C C . LEU B 1 122 ? 3.518 -7.23 4.676 1 96.31 122 LEU B C 1
ATOM 3013 O O . LEU B 1 122 ? 4.195 -7.703 5.59 1 96.31 122 LEU B O 1
ATOM 3017 N N . ASP B 1 123 ? 3.809 -6.125 4.113 1 94.5 123 ASP B N 1
ATOM 3018 C CA . ASP B 1 123 ? 4.949 -5.32 4.539 1 94.5 123 ASP B CA 1
ATOM 3019 C C . ASP B 1 123 ? 4.777 -4.855 5.984 1 94.5 123 ASP B C 1
ATOM 3021 O O . ASP B 1 123 ? 5.746 -4.812 6.746 1 94.5 123 ASP B O 1
ATOM 3025 N N . ARG B 1 124 ? 3.586 -4.504 6.344 1 95.38 124 ARG B N 1
ATOM 3026 C CA . ARG B 1 124 ? 3.281 -3.988 7.672 1 95.38 124 ARG B CA 1
ATOM 3027 C C . ARG B 1 124 ? 3.383 -5.086 8.727 1 95.38 124 ARG B C 1
ATOM 3029 O O . ARG B 1 124 ? 3.855 -4.848 9.836 1 95.38 124 ARG B O 1
ATOM 3036 N N . VAL B 1 125 ? 2.959 -6.316 8.398 1 94.81 125 VAL B N 1
ATOM 3037 C CA . VAL B 1 125 ? 2.797 -7.336 9.43 1 94.81 125 VAL B CA 1
ATOM 3038 C C . VAL B 1 125 ? 4.07 -8.18 9.523 1 94.81 125 VAL B C 1
ATOM 3040 O O . VAL B 1 125 ? 4.254 -8.93 10.484 1 94.81 125 VAL B O 1
ATOM 3043 N N . GLN B 1 126 ? 4.969 -8.102 8.531 1 87.62 126 GLN B N 1
ATOM 3044 C CA . GLN B 1 126 ? 6.156 -8.945 8.523 1 87.62 126 GLN B CA 1
ATOM 3045 C C . GLN B 1 126 ? 7.043 -8.656 9.734 1 87.62 126 GLN B C 1
ATOM 3047 O O . GLN B 1 126 ? 7.805 -9.516 10.172 1 87.62 126 GLN B O 1
ATOM 3052 N N . GLY B 1 127 ? 6.898 -7.504 10.305 1 82.88 127 GLY B N 1
ATOM 3053 C CA . GLY B 1 127 ? 7.715 -7.137 11.453 1 82.88 127 GLY B CA 1
ATOM 3054 C C . GLY B 1 127 ? 7.062 -7.465 12.781 1 82.88 127 GLY B C 1
ATOM 3055 O O . GLY B 1 127 ? 7.684 -7.316 13.836 1 82.88 127 GLY B O 1
ATOM 3056 N N . LEU B 1 128 ? 5.898 -7.93 12.781 1 90.25 128 LEU B N 1
ATOM 3057 C CA . LEU B 1 128 ? 5.188 -8.234 14.016 1 90.25 128 LEU B CA 1
ATOM 3058 C C . LEU B 1 128 ? 5.719 -9.523 14.641 1 90.25 128 LEU B C 1
ATOM 3060 O O . LEU B 1 128 ? 6.18 -10.414 13.938 1 90.25 128 LEU B O 1
ATOM 3064 N N . PRO B 1 129 ? 5.625 -9.602 15.969 1 90.19 129 PRO B N 1
ATOM 3065 C CA . PRO B 1 129 ? 6.016 -10.852 16.625 1 90.19 129 PRO B CA 1
ATOM 3066 C C . PRO B 1 129 ? 5.156 -12.039 16.203 1 90.19 129 PRO B C 1
ATOM 3068 O O . PRO B 1 129 ? 3.955 -11.883 15.969 1 90.19 129 PRO B O 1
ATOM 3071 N N . GLN B 1 130 ? 5.773 -13.219 16.141 1 87.94 130 GLN B N 1
ATOM 3072 C CA . GLN B 1 130 ? 5.062 -14.422 15.719 1 87.94 130 GLN B CA 1
ATOM 3073 C C . GLN B 1 130 ? 4.078 -14.891 16.781 1 87.94 130 GLN B C 1
ATOM 3075 O O . GLN B 1 130 ? 3.129 -15.617 16.484 1 87.94 130 GLN B O 1
ATOM 3080 N N . ASP B 1 131 ? 4.352 -14.484 17.969 1 92.12 131 ASP B N 1
ATOM 3081 C CA . ASP B 1 131 ? 3.469 -14.875 19.062 1 92.12 131 ASP B CA 1
ATOM 3082 C C . ASP B 1 131 ? 2.512 -13.742 19.422 1 92.12 131 ASP B C 1
ATOM 3084 O O . ASP B 1 131 ? 2.193 -13.547 20.609 1 92.12 131 ASP B O 1
ATOM 3088 N N . TYR B 1 132 ? 2.084 -13.062 18.438 1 94.25 132 TYR B N 1
ATOM 3089 C CA . TYR B 1 132 ? 1.157 -11.961 18.672 1 94.25 132 TYR B CA 1
ATOM 3090 C C . TYR B 1 132 ? -0.078 -12.43 19.422 1 94.25 132 TYR B C 1
ATOM 3092 O O . TYR B 1 132 ? -0.441 -13.609 19.359 1 94.25 132 TYR B O 1
ATOM 3100 N N . GLU B 1 133 ? -0.711 -11.477 20.156 1 94.81 133 GLU B N 1
ATOM 3101 C CA . GLU B 1 133 ? -1.96 -11.766 20.844 1 94.81 133 GLU B CA 1
ATOM 3102 C C . GLU B 1 133 ? -3.156 -11.656 19.906 1 94.81 133 GLU B C 1
ATOM 3104 O O . GLU B 1 133 ? -3.414 -10.586 19.344 1 94.81 133 GLU B O 1
ATOM 3109 N N . PRO B 1 134 ? -3.98 -12.672 19.781 1 91.88 134 PRO B N 1
ATOM 3110 C CA . PRO B 1 134 ? -5.059 -12.688 18.797 1 91.88 134 PRO B CA 1
ATOM 3111 C C . PRO B 1 134 ? -6.078 -11.57 19.016 1 91.88 134 PRO B C 1
ATOM 3113 O O . PRO B 1 134 ? -6.637 -11.047 18.047 1 91.88 134 PRO B O 1
ATOM 3116 N N . ASP B 1 135 ? -6.285 -11.125 20.219 1 91.25 135 ASP B N 1
ATOM 3117 C CA . ASP B 1 135 ? -7.312 -10.125 20.5 1 91.25 135 ASP B CA 1
ATOM 3118 C C . ASP B 1 135 ? -6.711 -8.727 20.578 1 91.25 135 ASP B C 1
ATOM 3120 O O . ASP B 1 135 ? -7.363 -7.785 21.031 1 91.25 135 ASP B O 1
ATOM 3124 N N . SER B 1 136 ? -5.508 -8.602 20.141 1 92.56 136 SER B N 1
ATOM 3125 C CA . SER B 1 136 ? -4.805 -7.32 20.109 1 92.56 136 SER B CA 1
ATOM 3126 C C . SER B 1 136 ? -4.941 -6.637 18.766 1 92.56 136 SER B C 1
ATOM 3128 O O . SER B 1 136 ? -5.598 -7.16 17.859 1 92.56 136 SER B O 1
ATOM 3130 N N . GLY B 1 137 ? -4.391 -5.465 18.688 1 92.88 137 GLY B N 1
ATOM 3131 C CA . GLY B 1 137 ? -4.301 -4.793 17.406 1 92.88 137 GLY B CA 1
ATOM 3132 C C . GLY B 1 137 ? -3.555 -5.598 16.359 1 92.88 137 GLY B C 1
ATOM 3133 O O . GLY B 1 137 ? -3.967 -5.652 15.195 1 92.88 137 GLY B O 1
ATOM 3134 N N . ASP B 1 138 ? -2.525 -6.242 16.828 1 94.62 138 ASP B N 1
ATOM 3135 C CA . ASP B 1 138 ? -1.773 -7.109 15.922 1 94.62 138 ASP B CA 1
ATOM 3136 C C . ASP B 1 138 ? -2.633 -8.273 15.438 1 94.62 138 ASP B C 1
ATOM 3138 O O . ASP B 1 138 ? -2.58 -8.648 14.266 1 94.62 138 ASP B O 1
ATOM 3142 N N . GLY B 1 139 ? -3.395 -8.828 16.406 1 95.25 139 GLY B N 1
ATOM 3143 C CA . GLY B 1 139 ? -4.305 -9.898 16.016 1 95.25 139 GLY B CA 1
ATOM 3144 C C . GLY B 1 139 ? -5.34 -9.461 15 1 95.25 139 GLY B C 1
ATOM 3145 O O . GLY B 1 139 ? -5.672 -10.211 14.078 1 95.25 139 GLY B O 1
ATOM 3146 N N . ARG B 1 140 ? -5.836 -8.289 15.125 1 95.19 140 ARG B N 1
ATOM 3147 C CA . ARG B 1 140 ? -6.801 -7.73 14.188 1 95.19 140 ARG B CA 1
ATOM 3148 C C . ARG B 1 140 ? -6.188 -7.594 12.797 1 95.19 140 ARG B C 1
ATOM 3150 O O . ARG B 1 140 ? -6.832 -7.918 11.797 1 95.19 140 ARG B O 1
ATOM 3157 N N . LEU B 1 141 ? -4.957 -7.113 12.742 1 96 141 LEU B N 1
ATOM 3158 C CA . LEU B 1 141 ? -4.234 -7 11.484 1 96 141 LEU B CA 1
ATOM 3159 C C . LEU B 1 141 ? -4.113 -8.359 10.797 1 96 141 LEU B C 1
ATOM 3161 O O . LEU B 1 141 ? -4.324 -8.469 9.594 1 96 141 LEU B O 1
ATOM 3165 N N . MET B 1 142 ? -3.826 -9.336 11.594 1 96.56 142 MET B N 1
ATOM 3166 C CA . MET B 1 142 ? -3.652 -10.68 11.055 1 96.56 142 MET B CA 1
ATOM 3167 C C . MET B 1 142 ? -4.98 -11.242 10.555 1 96.56 142 MET B C 1
ATOM 3169 O O . MET B 1 142 ? -5.016 -11.977 9.562 1 96.56 142 MET B O 1
ATOM 3173 N N . GLN B 1 143 ? -6.035 -10.93 11.234 1 96 143 GLN B N 1
ATOM 3174 C CA . GLN B 1 143 ? -7.348 -11.344 10.75 1 96 143 GLN B CA 1
ATOM 3175 C C . GLN B 1 143 ? -7.684 -10.672 9.422 1 96 143 GLN B C 1
ATOM 3177 O O . GLN B 1 143 ? -8.273 -11.297 8.539 1 96 143 GLN B O 1
ATOM 3182 N N . VAL B 1 144 ? -7.352 -9.406 9.281 1 97 144 VAL B N 1
ATOM 3183 C CA . VAL B 1 144 ? -7.535 -8.711 8.008 1 97 144 VAL B CA 1
ATOM 3184 C C . VAL B 1 144 ? -6.734 -9.406 6.914 1 97 144 VAL B C 1
ATOM 3186 O O . VAL B 1 144 ? -7.207 -9.547 5.785 1 97 144 VAL B O 1
ATOM 3189 N N . LEU B 1 145 ? -5.508 -9.805 7.238 1 96.81 145 LEU B N 1
ATOM 3190 C CA . LEU B 1 145 ? -4.688 -10.555 6.285 1 96.81 145 LEU B CA 1
ATOM 3191 C C . LEU B 1 145 ? -5.422 -11.797 5.797 1 96.81 145 LEU B C 1
ATOM 3193 O O . LEU B 1 145 ? -5.492 -12.047 4.59 1 96.81 145 LEU B O 1
ATOM 3197 N N . LEU B 1 146 ? -5.992 -12.531 6.691 1 96.31 146 LEU B N 1
ATOM 3198 C CA . LEU B 1 146 ? -6.738 -13.727 6.332 1 96.31 146 LEU B CA 1
ATOM 3199 C C . LEU B 1 146 ? -7.93 -13.383 5.441 1 96.31 146 LEU B C 1
ATOM 3201 O O . LEU B 1 146 ? -8.195 -14.078 4.457 1 96.31 146 LEU B O 1
ATOM 3205 N N . ASP B 1 147 ? -8.625 -12.297 5.773 1 94.94 147 ASP B N 1
ATOM 3206 C CA . ASP B 1 147 ? -9.758 -11.852 4.965 1 94.94 147 ASP B CA 1
ATOM 3207 C C . ASP B 1 147 ? -9.312 -11.531 3.537 1 94.94 147 ASP B C 1
ATOM 3209 O O . ASP B 1 147 ? -9.992 -11.906 2.574 1 94.94 147 ASP B O 1
ATOM 3213 N N . GLU B 1 148 ? -8.203 -10.859 3.412 1 95.12 148 GLU B N 1
ATOM 3214 C CA . GLU B 1 148 ? -7.707 -10.43 2.105 1 95.12 148 GLU B CA 1
ATOM 3215 C C . GLU B 1 148 ? -7.23 -11.625 1.281 1 95.12 148 GLU B C 1
ATOM 3217 O O . GLU B 1 148 ? -7.406 -11.656 0.061 1 95.12 148 GLU B O 1
ATOM 3222 N N . ILE B 1 149 ? -6.559 -12.578 1.933 1 94.62 149 ILE B N 1
ATOM 3223 C CA . ILE B 1 149 ? -6.129 -13.797 1.249 1 94.62 149 ILE B CA 1
ATOM 3224 C C . ILE B 1 149 ? -7.348 -14.539 0.709 1 94.62 149 ILE B C 1
ATOM 3226 O O . ILE B 1 149 ? -7.348 -14.992 -0.438 1 94.62 149 ILE B O 1
ATOM 3230 N N . GLN B 1 150 ? -8.336 -14.578 1.494 1 92.75 150 GLN B N 1
ATOM 3231 C CA . GLN B 1 150 ? -9.562 -15.266 1.109 1 92.75 150 GLN B CA 1
ATOM 3232 C C . GLN B 1 150 ? -10.242 -14.562 -0.065 1 92.75 150 GLN B C 1
ATOM 3234 O O . GLN B 1 150 ? -10.875 -15.211 -0.901 1 92.75 150 GLN B O 1
ATOM 3239 N N . ALA B 1 151 ? -10.094 -13.281 -0.138 1 91.56 151 ALA B N 1
ATOM 3240 C CA . ALA B 1 151 ? -10.773 -12.484 -1.16 1 91.56 151 ALA B CA 1
ATOM 3241 C C . ALA B 1 151 ? -9.93 -12.391 -2.428 1 91.56 151 ALA B C 1
ATOM 3243 O O . ALA B 1 151 ? -10.406 -11.914 -3.463 1 91.56 151 ALA B O 1
ATOM 3244 N N . ALA B 1 152 ? -8.648 -12.789 -2.416 1 92.62 152 ALA B N 1
ATOM 3245 C CA . ALA B 1 152 ? -7.734 -12.656 -3.551 1 92.62 152 ALA B CA 1
ATOM 3246 C C . ALA B 1 152 ? -8.242 -13.438 -4.762 1 92.62 152 ALA B C 1
ATOM 3248 O O . ALA B 1 152 ? -8.758 -14.547 -4.621 1 92.62 152 ALA B O 1
ATOM 3249 N N . GLN B 1 153 ? -8.055 -12.852 -5.887 1 89.56 153 GLN B N 1
ATOM 3250 C CA . GLN B 1 153 ? -8.578 -13.438 -7.117 1 89.56 153 GLN B CA 1
ATOM 3251 C C . GLN B 1 153 ? -7.539 -14.344 -7.773 1 89.56 153 GLN B C 1
ATOM 3253 O O . GLN B 1 153 ? -6.348 -14.023 -7.793 1 89.56 153 GLN B O 1
ATOM 3258 N N . PRO B 1 154 ? -7.988 -15.469 -8.375 1 87.81 154 PRO B N 1
ATOM 3259 C CA . PRO B 1 154 ? -7.059 -16.344 -9.102 1 87.81 154 PRO B CA 1
ATOM 3260 C C . PRO B 1 154 ? -6.449 -15.664 -10.32 1 87.81 154 PRO B C 1
ATOM 3262 O O . PRO B 1 154 ? -7.09 -14.812 -10.945 1 87.81 154 PRO B O 1
ATOM 3265 N N . GLU B 1 155 ? -5.238 -16.016 -10.531 1 86.25 155 GLU B N 1
ATOM 3266 C CA . GLU B 1 155 ? -4.547 -15.57 -11.742 1 86.25 155 GLU B CA 1
ATOM 3267 C C . GLU B 1 155 ? -4.188 -16.766 -12.625 1 86.25 155 GLU B C 1
ATOM 3269 O O . GLU B 1 155 ? -3.959 -17.875 -12.133 1 86.25 155 GLU B O 1
ATOM 3274 N N . GLY B 1 156 ? -4.191 -16.594 -13.883 1 80.5 156 GLY B N 1
ATOM 3275 C CA . GLY B 1 156 ? -3.91 -17.641 -14.844 1 80.5 156 GLY B CA 1
ATOM 3276 C C . GLY B 1 156 ? -2.43 -17.922 -15 1 80.5 156 GLY B C 1
ATOM 3277 O O . GLY B 1 156 ? -1.934 -18.047 -16.125 1 80.5 156 GLY B O 1
ATOM 3278 N N . LEU B 1 157 ? -1.687 -18.031 -13.961 1 87.38 157 LEU B N 1
ATOM 3279 C CA . LEU B 1 157 ? -0.249 -18.281 -14.016 1 87.38 157 LEU B CA 1
ATOM 3280 C C . LEU B 1 157 ? 0.098 -19.625 -13.406 1 87.38 157 LEU B C 1
ATOM 3282 O O . LEU B 1 157 ? 1.075 -19.75 -12.664 1 87.38 157 LEU B O 1
ATOM 3286 N N . HIS B 1 158 ? -0.763 -20.516 -13.656 1 88.94 158 HIS B N 1
ATOM 3287 C CA . HIS B 1 158 ? -0.621 -21.906 -13.227 1 88.94 158 HIS B CA 1
ATOM 3288 C C . HIS B 1 158 ? -0.747 -22.859 -14.414 1 88.94 158 HIS B C 1
ATOM 3290 O O . HIS B 1 158 ? -1.583 -22.641 -15.297 1 88.94 158 HIS B O 1
ATOM 3296 N N . LEU B 1 159 ? 0.147 -23.844 -14.453 1 91.38 159 LEU B N 1
ATOM 3297 C CA . LEU B 1 159 ? 0.127 -24.891 -15.469 1 91.38 159 LEU B CA 1
ATOM 3298 C C . LEU B 1 159 ? -0.266 -26.234 -14.859 1 91.38 159 LEU B C 1
ATOM 3300 O O . LEU B 1 159 ? 0.574 -26.922 -14.281 1 91.38 159 LEU B O 1
ATOM 3304 N N . PRO B 1 160 ? -1.503 -26.594 -15.078 1 91.94 160 PRO B N 1
ATOM 3305 C CA . PRO B 1 160 ? -1.925 -27.875 -14.523 1 91.94 160 PRO B CA 1
ATOM 3306 C C . PRO B 1 160 ? -1.331 -29.078 -15.266 1 91.94 160 PRO B C 1
ATOM 3308 O O . PRO B 1 160 ? -1.196 -29.031 -16.5 1 91.94 160 PRO B O 1
ATOM 3311 N N . LEU B 1 161 ? -0.97 -30.031 -14.609 1 92.12 161 LEU B N 1
ATOM 3312 C CA . LEU B 1 161 ? -0.497 -31.281 -15.211 1 92.12 161 LEU B CA 1
ATOM 3313 C C . LEU B 1 161 ? -1.552 -32.375 -15.094 1 92.12 161 LEU B C 1
ATOM 3315 O O . LEU B 1 161 ? -2.236 -32.469 -14.07 1 92.12 161 LEU B O 1
ATOM 3319 N N . PRO B 1 162 ? -1.706 -33.156 -16.156 1 93.56 162 PRO B N 1
ATOM 3320 C CA . PRO B 1 162 ? -2.68 -34.25 -16.109 1 93.56 162 PRO B CA 1
ATOM 3321 C C . PRO B 1 162 ? -2.232 -35.406 -15.203 1 93.56 162 PRO B C 1
ATOM 3323 O O . PRO B 1 162 ? -1.04 -35.531 -14.914 1 93.56 162 PRO B O 1
ATOM 3326 N N . HIS B 1 163 ? -3.24 -36.188 -14.852 1 92.19 163 HIS B N 1
ATOM 3327 C CA . HIS B 1 163 ? -2.963 -37.344 -14.008 1 92.19 163 HIS B CA 1
ATOM 3328 C C . HIS B 1 163 ? -2.713 -38.594 -14.852 1 92.19 163 HIS B C 1
ATOM 3330 O O . HIS B 1 163 ? -1.942 -39.469 -14.453 1 92.19 163 HIS B O 1
ATOM 3336 N N . ASP B 1 164 ? -3.361 -38.688 -15.977 1 96 164 ASP B N 1
ATOM 3337 C CA . ASP B 1 164 ? -3.184 -39.812 -16.859 1 96 164 ASP B CA 1
ATOM 3338 C C . ASP B 1 164 ? -1.727 -39.969 -17.297 1 96 164 ASP B C 1
ATOM 3340 O O . ASP B 1 164 ? -1.114 -39 -17.75 1 96 164 ASP B O 1
ATOM 3344 N N . ARG B 1 165 ? -1.23 -41.156 -17.188 1 94.94 165 ARG B N 1
ATOM 3345 C CA . ARG B 1 165 ? 0.188 -41.406 -17.438 1 94.94 165 ARG B CA 1
ATOM 3346 C C . ARG B 1 165 ? 0.566 -41.062 -18.875 1 94.94 165 ARG B C 1
ATOM 3348 O O . ARG B 1 165 ? 1.662 -40.562 -19.125 1 94.94 165 ARG B O 1
ATOM 3355 N N . ARG B 1 166 ? -0.25 -41.438 -19.734 1 95.94 166 ARG B N 1
ATOM 3356 C CA . ARG B 1 166 ? 0.026 -41.156 -21.141 1 95.94 166 ARG B CA 1
ATOM 3357 C C . ARG B 1 166 ? 0.049 -39.656 -21.406 1 95.94 166 ARG B C 1
ATOM 3359 O O . ARG B 1 166 ? 0.96 -39.125 -22.062 1 95.94 166 ARG B O 1
ATOM 3366 N N . LEU B 1 167 ? -0.903 -38.969 -20.844 1 96.19 167 LEU B N 1
ATOM 3367 C CA . LEU B 1 167 ? -0.951 -37.531 -21 1 96.19 167 LEU B CA 1
ATOM 3368 C C . LEU B 1 167 ? 0.247 -36.875 -20.312 1 96.19 167 LEU B C 1
ATOM 3370 O O . LEU B 1 167 ? 0.789 -35.875 -20.828 1 96.19 167 LEU B O 1
ATOM 3374 N N . ARG B 1 168 ? 0.644 -37.375 -19.219 1 94.94 168 ARG B N 1
ATOM 3375 C CA . ARG B 1 168 ? 1.795 -36.844 -18.484 1 94.94 168 ARG B CA 1
ATOM 3376 C C . ARG B 1 168 ? 3.068 -36.969 -19.312 1 94.94 168 ARG B C 1
ATOM 3378 O O . ARG B 1 168 ? 3.918 -36.062 -19.297 1 94.94 168 ARG B O 1
ATOM 3385 N N . ARG B 1 169 ? 3.207 -38.031 -19.984 1 93.56 169 ARG B N 1
ATOM 3386 C CA . ARG B 1 169 ? 4.352 -38.188 -20.875 1 93.56 169 ARG B CA 1
ATOM 3387 C C . ARG B 1 169 ? 4.391 -37.094 -21.922 1 93.56 169 ARG B C 1
ATOM 3389 O O . ARG B 1 169 ? 5.453 -36.531 -22.219 1 93.56 169 ARG B O 1
ATOM 3396 N N . MET B 1 170 ? 3.281 -36.844 -22.453 1 94.38 170 MET B N 1
ATOM 3397 C CA . MET B 1 170 ? 3.166 -35.812 -23.453 1 94.38 170 MET B CA 1
ATOM 3398 C C . MET B 1 170 ? 3.525 -34.438 -22.875 1 94.38 170 MET B C 1
ATOM 3400 O O . MET B 1 170 ? 4.344 -33.719 -23.438 1 94.38 170 MET B O 1
ATOM 3404 N N . THR B 1 171 ? 2.939 -34.156 -21.734 1 94.25 171 THR B N 1
ATOM 3405 C CA . THR B 1 171 ? 3.162 -32.844 -21.141 1 94.25 171 THR B CA 1
ATOM 3406 C C . THR B 1 171 ? 4.609 -32.719 -20.672 1 94.25 171 THR B C 1
ATOM 3408 O O . THR B 1 171 ? 5.195 -31.625 -20.797 1 94.25 171 THR B O 1
ATOM 3411 N N . ASN B 1 172 ? 5.168 -33.719 -20.188 1 91.5 172 ASN B N 1
ATOM 3412 C CA . ASN B 1 172 ? 6.582 -33.656 -19.828 1 91.5 172 ASN B CA 1
ATOM 3413 C C . ASN B 1 172 ? 7.465 -33.375 -21.031 1 91.5 172 ASN B C 1
ATOM 3415 O O . ASN B 1 172 ? 8.391 -32.562 -20.938 1 91.5 172 ASN B O 1
ATOM 3419 N N . ALA B 1 173 ? 7.172 -34 -22.062 1 91.81 173 ALA B N 1
ATOM 3420 C CA . ALA B 1 173 ? 7.93 -33.75 -23.281 1 91.81 173 ALA B CA 1
ATOM 3421 C C . ALA B 1 173 ? 7.809 -32.312 -23.734 1 91.81 173 ALA B C 1
ATOM 3423 O O . ALA B 1 173 ? 8.797 -31.703 -24.141 1 91.81 173 ALA B O 1
ATOM 3424 N N . LEU B 1 174 ? 6.668 -31.812 -23.703 1 92.56 174 LEU B N 1
ATOM 3425 C CA . LEU B 1 174 ? 6.418 -30.438 -24.109 1 92.56 174 LEU B CA 1
ATOM 3426 C C . LEU B 1 174 ? 7.109 -29.453 -23.188 1 92.56 174 LEU B C 1
ATOM 3428 O O . LEU B 1 174 ? 7.586 -28.406 -23.625 1 92.56 174 LEU B O 1
ATOM 3432 N N . CYS B 1 175 ? 7.141 -29.75 -21.922 1 91.44 175 CYS B N 1
ATOM 3433 C CA . CYS B 1 175 ? 7.828 -28.891 -20.953 1 91.44 175 CYS B CA 1
ATOM 3434 C C . CYS B 1 175 ? 9.336 -28.875 -21.203 1 91.44 175 CYS B C 1
ATOM 3436 O O . CYS B 1 175 ? 9.984 -27.844 -21.062 1 91.44 175 CYS B O 1
ATOM 3438 N N . GLU B 1 176 ? 9.812 -29.969 -21.578 1 89.88 176 GLU B N 1
ATOM 3439 C CA . GLU B 1 176 ? 11.242 -30.094 -21.875 1 89.88 176 GLU B CA 1
ATOM 3440 C C . GLU B 1 176 ? 11.609 -29.391 -23.172 1 89.88 176 GLU B C 1
ATOM 3442 O O . GLU B 1 176 ? 12.711 -28.859 -23.312 1 89.88 176 GLU B O 1
ATOM 3447 N N . GLN B 1 177 ? 10.688 -29.469 -24.062 1 93.44 177 GLN B N 1
ATOM 3448 C CA . GLN B 1 177 ? 10.883 -28.875 -25.375 1 93.44 177 GLN B CA 1
ATOM 3449 C C . GLN B 1 177 ? 9.664 -28.047 -25.797 1 93.44 177 GLN B C 1
ATOM 3451 O O . GLN B 1 177 ? 8.914 -28.438 -26.688 1 93.44 177 GLN B O 1
ATOM 3456 N N . PRO B 1 178 ? 9.617 -26.891 -25.297 1 93.25 178 PRO B N 1
ATOM 3457 C CA . PRO B 1 178 ? 8.406 -26.094 -25.531 1 93.25 178 PRO B CA 1
ATOM 3458 C C . PRO B 1 178 ? 8.273 -25.625 -26.969 1 93.25 178 PRO B C 1
ATOM 3460 O O . PRO B 1 178 ? 7.199 -25.188 -27.391 1 93.25 178 PRO B O 1
ATOM 3463 N N . GLN B 1 179 ? 9.305 -25.703 -27.719 1 93.75 179 GLN B N 1
ATOM 3464 C CA . GLN B 1 179 ? 9.297 -25.234 -29.094 1 93.75 179 GLN B CA 1
ATOM 3465 C C . GLN B 1 179 ? 8.672 -26.266 -30.031 1 93.75 179 GLN B C 1
ATOM 3467 O O . GLN B 1 179 ? 8.414 -25.984 -31.203 1 93.75 179 GLN B O 1
ATOM 3472 N N . LEU B 1 180 ? 8.453 -27.406 -29.578 1 89.81 180 LEU B N 1
ATOM 3473 C CA . LEU B 1 180 ? 7.914 -28.469 -30.422 1 89.81 180 LEU B CA 1
ATOM 3474 C C . LEU B 1 180 ? 6.551 -28.094 -30.984 1 89.81 180 LEU B C 1
ATOM 3476 O O . LEU B 1 180 ? 5.68 -27.625 -30.25 1 89.81 180 LEU B O 1
ATOM 3480 N N . GLN B 1 181 ? 6.324 -28.25 -32.281 1 86.19 181 GLN B N 1
ATOM 3481 C CA . GLN B 1 181 ? 5.078 -27.891 -32.938 1 86.19 181 GLN B CA 1
ATOM 3482 C C . GLN B 1 181 ? 4.375 -29.125 -33.5 1 86.19 181 GLN B C 1
ATOM 3484 O O . GLN B 1 181 ? 3.605 -29.047 -34.438 1 86.19 181 GLN B O 1
ATOM 3489 N N . ALA B 1 182 ? 4.387 -30.141 -32.844 1 84.06 182 ALA B N 1
ATOM 3490 C CA . ALA B 1 182 ? 3.744 -31.359 -33.312 1 84.06 182 ALA B CA 1
ATOM 3491 C C . ALA B 1 182 ? 2.227 -31.203 -33.375 1 84.06 182 ALA B C 1
ATOM 3493 O O . ALA B 1 182 ? 1.648 -30.5 -32.531 1 84.06 182 ALA B O 1
ATOM 3494 N N . ARG B 1 183 ? 1.555 -31.891 -34.375 1 86.88 183 ARG B N 1
ATOM 3495 C CA . ARG B 1 183 ? 0.099 -31.906 -34.5 1 86.88 183 ARG B CA 1
ATOM 3496 C C . ARG B 1 183 ? -0.524 -32.781 -33.406 1 86.88 183 ARG B C 1
ATOM 3498 O O . ARG B 1 183 ? 0.108 -33.719 -32.938 1 86.88 183 ARG B O 1
ATOM 3505 N N . LEU B 1 184 ? -1.651 -32.469 -33.094 1 89.69 184 LEU B N 1
ATOM 3506 C CA . LEU B 1 184 ? -2.373 -33.219 -32.094 1 89.69 184 LEU B CA 1
ATOM 3507 C C . LEU B 1 184 ? -2.439 -34.688 -32.438 1 89.69 184 LEU B C 1
ATOM 3509 O O . LEU B 1 184 ? -2.287 -35.562 -31.562 1 89.69 184 LEU B O 1
ATOM 3513 N N . ALA B 1 185 ? -2.678 -34.969 -33.688 1 92.44 185 ALA B N 1
ATOM 3514 C CA . ALA B 1 185 ? -2.766 -36.375 -34.156 1 92.44 185 ALA B CA 1
ATOM 3515 C C . ALA B 1 185 ? -1.449 -37.094 -33.938 1 92.44 185 ALA B C 1
ATOM 3517 O O . ALA B 1 185 ? -1.445 -38.281 -33.531 1 92.44 185 ALA B O 1
ATOM 3518 N N . ASP B 1 186 ? -0.409 -36.406 -34.188 1 93.19 186 ASP B N 1
ATOM 3519 C CA . ASP B 1 186 ? 0.915 -37 -33.969 1 93.19 186 ASP B CA 1
ATOM 3520 C C . ASP B 1 186 ? 1.165 -37.281 -32.5 1 93.19 186 ASP B C 1
ATOM 3522 O O . ASP B 1 186 ? 1.703 -38.344 -32.156 1 93.19 186 ASP B O 1
ATOM 3526 N N . TRP B 1 187 ? 0.817 -36.406 -31.641 1 91.5 187 TRP B N 1
ATOM 3527 C CA . TRP B 1 187 ? 0.967 -36.594 -30.203 1 91.5 187 TRP B CA 1
ATOM 3528 C C . TRP B 1 187 ? 0.138 -37.781 -29.734 1 91.5 187 TRP B C 1
ATOM 3530 O O . TRP B 1 187 ? 0.618 -38.625 -28.969 1 91.5 187 TRP B O 1
ATOM 3540 N N . ALA B 1 188 ? -1.124 -37.812 -30.156 1 95.31 188 ALA B N 1
ATOM 3541 C CA . ALA B 1 188 ? -2.012 -38.906 -29.781 1 95.31 188 ALA B CA 1
ATOM 3542 C C . ALA B 1 188 ? -1.391 -40.25 -30.125 1 95.31 188 ALA B C 1
ATOM 3544 O O . ALA B 1 188 ? -1.385 -41.188 -29.297 1 95.31 188 ALA B O 1
ATOM 3545 N N . GLN B 1 189 ? -0.883 -40.312 -31.312 1 94.56 189 GLN B N 1
ATOM 3546 C CA . GLN B 1 189 ? -0.236 -41.531 -31.766 1 94.56 189 GLN B CA 1
ATOM 3547 C C . GLN B 1 189 ? 0.961 -41.875 -30.891 1 94.56 189 GLN B C 1
ATOM 3549 O O . GLN B 1 189 ? 1.14 -43.031 -30.5 1 94.56 189 GLN B O 1
ATOM 3554 N N . ARG B 1 190 ? 1.712 -40.938 -30.531 1 93.06 190 ARG B N 1
ATOM 3555 C CA . ARG B 1 190 ? 2.936 -41.125 -29.75 1 93.06 190 ARG B CA 1
ATOM 3556 C C . ARG B 1 190 ? 2.627 -41.656 -28.359 1 93.06 190 ARG B C 1
ATOM 3558 O O . ARG B 1 190 ? 3.426 -42.406 -27.781 1 93.06 190 ARG B O 1
ATOM 3565 N N . ILE B 1 191 ? 1.484 -41.312 -27.875 1 94.38 191 ILE B N 1
ATOM 3566 C CA . ILE B 1 191 ? 1.202 -41.719 -26.5 1 94.38 191 ILE B CA 1
ATOM 3567 C C . ILE B 1 191 ? 0.159 -42.812 -26.484 1 94.38 191 ILE B C 1
ATOM 3569 O O . ILE B 1 191 ? -0.361 -43.188 -25.438 1 94.38 191 ILE B O 1
ATOM 3573 N N . GLY B 1 192 ? -0.252 -43.25 -27.656 1 95.38 192 GLY B N 1
ATOM 3574 C CA . GLY B 1 192 ? -1.108 -44.406 -27.781 1 95.38 192 GLY B CA 1
ATOM 3575 C C . GLY B 1 192 ? -2.57 -44.125 -27.516 1 95.38 192 GLY B C 1
ATOM 3576 O O . GLY B 1 192 ? -3.262 -44.906 -26.859 1 95.38 192 GLY B O 1
ATOM 3577 N N . MET B 1 193 ? -3.016 -43 -27.938 1 96.19 193 MET B N 1
ATOM 3578 C CA . MET B 1 193 ? -4.418 -42.625 -27.797 1 96.19 193 MET B CA 1
ATOM 3579 C C . MET B 1 193 ? -5 -42.188 -29.141 1 96.19 193 MET B C 1
ATOM 3581 O O . MET B 1 193 ? -4.254 -41.875 -30.078 1 96.19 193 MET B O 1
ATOM 3585 N N . SER B 1 194 ? -6.32 -42.25 -29.219 1 96.19 194 SER B N 1
ATOM 3586 C CA . SER B 1 194 ? -6.961 -41.531 -30.312 1 96.19 194 SER B CA 1
ATOM 3587 C C . SER B 1 194 ? -6.98 -40.031 -30.047 1 96.19 194 SER B C 1
ATOM 3589 O O . SER B 1 194 ? -6.945 -39.594 -28.891 1 96.19 194 SER B O 1
ATOM 3591 N N . GLU B 1 195 ? -7.008 -39.312 -31.109 1 95.69 195 GLU B N 1
ATOM 3592 C CA . GLU B 1 195 ? -7.062 -37.844 -30.969 1 95.69 195 GLU B CA 1
ATOM 3593 C C . GLU B 1 195 ? -8.281 -37.438 -30.156 1 95.69 195 GLU B C 1
ATOM 3595 O O . GLU B 1 195 ? -8.195 -36.531 -29.312 1 95.69 195 GLU B O 1
ATOM 3600 N N . ARG B 1 196 ? -9.383 -38.062 -30.391 1 96.25 196 ARG B N 1
ATOM 3601 C CA . ARG B 1 196 ? -10.625 -37.75 -29.703 1 96.25 196 ARG B CA 1
ATOM 3602 C C . ARG B 1 196 ? -10.5 -38 -28.203 1 96.25 196 ARG B C 1
ATOM 3604 O O . ARG B 1 196 ? -10.859 -37.156 -27.375 1 96.25 196 ARG B O 1
ATOM 3611 N N . SER B 1 197 ? -9.992 -39.156 -27.859 1 96.38 197 SER B N 1
ATOM 3612 C CA . SER B 1 197 ? -9.82 -39.531 -26.469 1 96.38 197 SER B CA 1
ATOM 3613 C C . SER B 1 197 ? -8.812 -38.625 -25.766 1 96.38 197 SER B C 1
ATOM 3615 O O . SER B 1 197 ? -9.023 -38.25 -24.609 1 96.38 197 SER B O 1
ATOM 3617 N N . MET B 1 198 ? -7.738 -38.312 -26.422 1 96.56 198 MET B N 1
ATOM 3618 C CA . MET B 1 198 ? -6.707 -37.438 -25.859 1 96.56 198 MET B CA 1
ATOM 3619 C C . MET B 1 198 ? -7.273 -36.062 -25.547 1 96.56 198 MET B C 1
ATOM 3621 O O . MET B 1 198 ? -7.098 -35.562 -24.438 1 96.56 198 MET B O 1
ATOM 3625 N N . THR B 1 199 ? -7.961 -35.5 -26.5 1 96.25 199 THR B N 1
ATOM 3626 C CA . THR B 1 199 ? -8.5 -34.156 -26.344 1 96.25 199 THR B CA 1
ATOM 3627 C C . THR B 1 199 ? -9.531 -34.125 -25.219 1 96.25 199 THR B C 1
ATOM 3629 O O . THR B 1 199 ? -9.508 -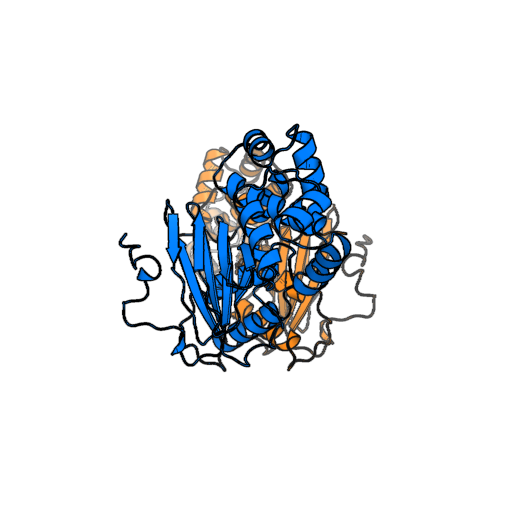33.219 -24.391 1 96.25 199 THR B O 1
ATOM 3632 N N . ARG B 1 200 ? -10.352 -35.062 -25.172 1 96.81 200 ARG B N 1
ATOM 3633 C CA . ARG B 1 200 ? -11.398 -35.125 -24.156 1 96.81 200 ARG B CA 1
ATOM 3634 C C . ARG B 1 200 ? -10.805 -35.312 -22.766 1 96.81 200 ARG B C 1
ATOM 3636 O O . ARG B 1 200 ? -11.156 -34.562 -21.844 1 96.81 200 ARG B O 1
ATOM 3643 N N . LEU B 1 201 ? -9.922 -36.219 -22.641 1 96.88 201 LEU B N 1
ATOM 3644 C CA . LEU B 1 201 ? -9.328 -36.531 -21.344 1 96.88 201 LEU B CA 1
ATOM 3645 C C . LEU B 1 201 ? -8.445 -35.375 -20.859 1 96.88 201 LEU B C 1
ATOM 3647 O O . LEU B 1 201 ? -8.406 -35.062 -19.672 1 96.88 201 LEU B O 1
ATOM 3651 N N . PHE B 1 202 ? -7.762 -34.781 -21.797 1 97.12 202 PHE B N 1
ATOM 3652 C CA . PHE B 1 202 ? -6.895 -33.688 -21.469 1 97.12 202 PHE B CA 1
ATOM 3653 C C . PHE B 1 202 ? -7.703 -32.531 -20.891 1 97.12 202 PHE B C 1
ATOM 3655 O O . PHE B 1 202 ? -7.348 -31.969 -19.844 1 97.12 202 PHE B O 1
ATOM 3662 N N . LEU B 1 203 ? -8.742 -32.156 -21.5 1 96.75 203 LEU B N 1
ATOM 3663 C CA . LEU B 1 203 ? -9.633 -31.109 -21.047 1 96.75 203 LEU B CA 1
ATOM 3664 C C . LEU B 1 203 ? -10.242 -31.453 -19.688 1 96.75 203 LEU B C 1
ATOM 3666 O O . LEU B 1 203 ? -10.297 -30.594 -18.797 1 96.75 203 LEU B O 1
ATOM 3670 N N . ALA B 1 204 ? -10.641 -32.625 -19.5 1 96.12 204 ALA B N 1
ATOM 3671 C CA . ALA B 1 204 ? -11.266 -33.062 -18.266 1 96.12 204 ALA B CA 1
ATOM 3672 C C . ALA B 1 204 ? -10.297 -32.969 -17.094 1 96.12 204 ALA B C 1
ATOM 3674 O O . ALA B 1 204 ? -10.688 -32.594 -15.984 1 96.12 204 ALA B O 1
ATOM 3675 N N . GLU B 1 205 ? -9.016 -33.219 -17.375 1 93.94 205 GLU B N 1
ATOM 3676 C CA . GLU B 1 205 ? -8.055 -33.344 -16.266 1 93.94 205 GLU B CA 1
ATOM 3677 C C . GLU B 1 205 ? -7.383 -32 -16 1 93.94 205 GLU B C 1
ATOM 3679 O O . GLU B 1 205 ? -6.984 -31.719 -14.867 1 93.94 205 GLU B O 1
ATOM 3684 N N . THR B 1 206 ? -7.262 -31.203 -17.047 1 92.44 206 THR B N 1
ATOM 3685 C CA . THR B 1 206 ? -6.477 -29.984 -16.859 1 92.44 206 THR B CA 1
ATOM 3686 C C . THR B 1 206 ? -7.375 -28.75 -16.922 1 92.44 206 THR B C 1
ATOM 3688 O O . THR B 1 206 ? -6.969 -27.656 -16.5 1 92.44 206 THR B O 1
ATOM 3691 N N . GLY B 1 207 ? -8.523 -28.891 -17.469 1 92.19 207 GLY B N 1
ATOM 3692 C CA . GLY B 1 207 ? -9.43 -27.766 -17.656 1 92.19 207 GLY B CA 1
ATOM 3693 C C . GLY B 1 207 ? -9.086 -26.906 -18.859 1 92.19 207 GLY B C 1
ATOM 3694 O O . GLY B 1 207 ? -9.766 -25.922 -19.156 1 92.19 207 GLY B O 1
ATOM 3695 N N . LEU B 1 208 ? -8.07 -27.328 -19.594 1 93.88 208 LEU B N 1
ATOM 3696 C CA . LEU B 1 208 ? -7.613 -26.609 -20.766 1 93.88 208 LEU B CA 1
ATOM 3697 C C . LEU B 1 208 ? -7.539 -27.531 -21.984 1 93.88 208 LEU B C 1
ATOM 3699 O O . LEU B 1 208 ? -7.297 -28.734 -21.844 1 93.88 208 LEU B O 1
ATOM 3703 N N . THR B 1 209 ? -7.816 -26.922 -23.156 1 95.44 209 THR B N 1
ATOM 3704 C CA . THR B 1 209 ? -7.461 -27.656 -24.375 1 95.44 209 THR B CA 1
ATOM 3705 C C . THR B 1 209 ? -5.945 -27.781 -24.5 1 95.44 209 THR B C 1
ATOM 3707 O O . THR B 1 209 ? -5.203 -27.031 -23.859 1 95.44 209 THR B O 1
ATOM 3710 N N . VAL B 1 210 ? -5.5 -28.672 -25.359 1 94.5 210 VAL B N 1
ATOM 3711 C CA . VAL B 1 210 ? -4.07 -28.859 -25.562 1 94.5 210 VAL B CA 1
ATOM 3712 C C . VAL B 1 210 ? -3.443 -27.547 -26.047 1 94.5 210 VAL B C 1
ATOM 3714 O O . VAL B 1 210 ? -2.375 -27.156 -25.562 1 94.5 210 VAL B O 1
ATOM 3717 N N . ASN B 1 211 ? -4.121 -26.859 -26.891 1 92.88 211 ASN B N 1
ATOM 3718 C CA . ASN B 1 211 ? -3.596 -25.609 -27.406 1 92.88 211 ASN B CA 1
ATOM 3719 C C . ASN B 1 211 ? -3.533 -24.531 -26.328 1 92.88 211 ASN B C 1
ATOM 3721 O O . ASN B 1 211 ? -2.553 -23.781 -26.25 1 92.88 211 ASN B O 1
ATOM 3725 N N . GLN B 1 212 ? -4.566 -24.438 -25.594 1 93.38 212 GLN B N 1
ATOM 3726 C CA . GLN B 1 212 ? -4.57 -23.484 -24.484 1 93.38 212 GLN B CA 1
ATOM 3727 C C . GLN B 1 212 ? -3.449 -23.797 -23.484 1 93.38 212 GLN B C 1
ATOM 3729 O O . GLN B 1 212 ? -2.781 -22.875 -23 1 93.38 212 GLN B O 1
ATOM 3734 N N . TRP B 1 213 ? -3.314 -25 -23.234 1 94.62 213 TRP B N 1
ATOM 3735 C CA . TRP B 1 213 ? -2.275 -25.469 -22.312 1 94.62 213 TRP B CA 1
ATOM 3736 C C . TRP B 1 213 ? -0.89 -25.109 -22.828 1 94.62 213 TRP B C 1
ATOM 3738 O O . TRP B 1 213 ? -0.049 -24.594 -22.094 1 94.62 213 TRP B O 1
ATOM 3748 N N . ARG B 1 214 ? -0.68 -25.359 -24.047 1 93.56 214 ARG B N 1
ATOM 3749 C CA . ARG B 1 214 ? 0.603 -25.047 -24.656 1 93.56 214 ARG B CA 1
ATOM 3750 C C . ARG B 1 214 ? 0.894 -23.547 -24.594 1 93.56 214 ARG B C 1
ATOM 3752 O O . ARG B 1 214 ? 2.031 -23.141 -24.344 1 93.56 214 ARG B O 1
ATOM 3759 N N . ARG B 1 215 ? -0.074 -22.797 -24.859 1 93.25 215 ARG B N 1
ATOM 3760 C CA . ARG B 1 215 ? 0.101 -21.344 -24.766 1 93.25 215 ARG B CA 1
ATOM 3761 C C . ARG B 1 215 ? 0.488 -20.938 -23.344 1 93.25 215 ARG B C 1
ATOM 3763 O O . ARG B 1 215 ? 1.365 -20.094 -23.156 1 93.25 215 ARG B O 1
ATOM 3770 N N . GLN B 1 216 ? -0.202 -21.547 -22.453 1 93.12 216 GLN B N 1
ATOM 3771 C CA . GLN B 1 216 ? 0.105 -21.266 -21.062 1 93.12 216 GLN B CA 1
ATOM 3772 C C . GLN B 1 216 ? 1.539 -21.656 -20.719 1 93.12 216 GLN B C 1
ATOM 3774 O O . GLN B 1 216 ? 2.24 -20.938 -20.016 1 93.12 216 GLN B O 1
ATOM 3779 N N . LEU B 1 217 ? 1.935 -22.734 -21.172 1 94.19 217 LEU B N 1
ATOM 3780 C CA . LEU B 1 217 ? 3.314 -23.172 -21 1 94.19 217 LEU B CA 1
ATOM 3781 C C . LEU B 1 217 ? 4.285 -22.141 -21.562 1 94.19 217 LEU B C 1
ATOM 3783 O O . LEU B 1 217 ? 5.27 -21.781 -20.906 1 94.19 217 LEU B O 1
ATOM 3787 N N . HIS B 1 218 ? 3.975 -21.656 -22.703 1 95.25 218 HIS B N 1
ATOM 3788 C CA . HIS B 1 218 ? 4.848 -20.688 -23.344 1 95.25 218 HIS B CA 1
ATOM 3789 C C . HIS B 1 218 ? 4.902 -19.391 -22.547 1 95.25 218 HIS B C 1
ATOM 3791 O O . HIS B 1 218 ? 5.969 -18.781 -22.406 1 95.25 218 HIS B O 1
ATOM 3797 N N . VAL B 1 219 ? 3.795 -19.047 -22.047 1 93.19 219 VAL B N 1
ATOM 3798 C CA . VAL B 1 219 ? 3.74 -17.828 -21.234 1 93.19 219 VAL B CA 1
ATOM 3799 C C . VAL B 1 219 ? 4.629 -18 -20 1 93.19 219 VAL B C 1
ATOM 3801 O O . VAL B 1 219 ? 5.465 -17.141 -19.719 1 93.19 219 VAL B O 1
ATOM 3804 N N . LEU B 1 220 ? 4.453 -19.016 -19.328 1 91.19 220 LEU B N 1
ATOM 3805 C CA . LEU B 1 220 ? 5.203 -19.25 -18.094 1 91.19 220 LEU B CA 1
ATOM 3806 C C . LEU B 1 220 ? 6.699 -19.359 -18.375 1 91.19 220 LEU B C 1
ATOM 3808 O O . LEU B 1 220 ? 7.516 -18.766 -17.656 1 91.19 220 LEU B O 1
ATOM 3812 N N . THR B 1 221 ? 7.004 -20.047 -19.391 1 91.81 221 THR B N 1
ATOM 3813 C CA . THR B 1 221 ? 8.398 -20.203 -19.797 1 91.81 221 THR B CA 1
ATOM 3814 C C . THR B 1 221 ? 9 -18.859 -20.188 1 91.81 221 THR B C 1
ATOM 3816 O O . THR B 1 221 ? 10.141 -18.547 -19.812 1 91.81 221 THR B O 1
ATOM 3819 N N . ALA B 1 222 ? 8.258 -18.109 -20.875 1 93.12 222 ALA B N 1
ATOM 3820 C CA . ALA B 1 222 ? 8.703 -16.781 -21.281 1 93.12 222 ALA B CA 1
ATOM 3821 C C . ALA B 1 222 ? 8.992 -15.906 -20.078 1 93.12 222 ALA B C 1
ATOM 3823 O O . ALA B 1 222 ? 10.023 -15.234 -20.016 1 93.12 222 ALA B O 1
ATOM 3824 N N . LEU B 1 223 ? 8.078 -15.945 -19.172 1 88.56 223 LEU B N 1
ATOM 3825 C CA . LEU B 1 223 ? 8.242 -15.133 -17.969 1 88.56 223 LEU B CA 1
ATOM 3826 C C . LEU B 1 223 ? 9.508 -15.523 -17.219 1 88.56 223 LEU B C 1
ATOM 3828 O O . LEU B 1 223 ? 10.234 -14.664 -16.719 1 88.56 223 LEU B O 1
ATOM 3832 N N . GLN B 1 224 ? 9.727 -16.734 -17.156 1 86.62 224 GLN B N 1
ATOM 3833 C CA . GLN B 1 224 ? 10.93 -17.234 -16.5 1 86.62 224 GLN B CA 1
ATOM 3834 C C . GLN B 1 224 ? 12.188 -16.734 -17.219 1 86.62 224 GLN B C 1
ATOM 3836 O O . GLN B 1 224 ? 13.086 -16.188 -16.594 1 86.62 224 GLN B O 1
ATOM 3841 N N . LYS B 1 225 ? 12.227 -16.859 -18.438 1 89.31 225 LYS B N 1
ATOM 3842 C CA . LYS B 1 225 ? 13.398 -16.5 -19.234 1 89.31 225 LYS B CA 1
ATOM 3843 C C . LYS B 1 225 ? 13.617 -14.984 -19.234 1 89.31 225 LYS B C 1
ATOM 3845 O O . LYS B 1 225 ? 14.758 -14.516 -19.125 1 89.31 225 LYS B O 1
ATOM 3850 N N . LEU B 1 226 ? 12.562 -14.297 -19.297 1 88.5 226 LEU B N 1
ATOM 3851 C CA . LEU B 1 226 ? 12.664 -12.844 -19.281 1 88.5 226 LEU B CA 1
ATOM 3852 C C . LEU B 1 226 ? 13.18 -12.359 -17.922 1 88.5 226 LEU B C 1
ATOM 3854 O O . LEU B 1 226 ? 13.961 -11.398 -17.859 1 88.5 226 LEU B O 1
ATOM 3858 N N . SER B 1 227 ? 12.734 -12.977 -16.906 1 82.62 227 SER B N 1
ATOM 3859 C CA . SER B 1 227 ? 13.172 -12.609 -15.562 1 82.62 227 SER B CA 1
ATOM 3860 C C . SER B 1 227 ? 14.664 -12.875 -15.375 1 82.62 227 SER B C 1
ATOM 3862 O O . SER B 1 227 ? 15.312 -12.258 -14.531 1 82.62 227 SER B O 1
ATOM 3864 N N . GLU B 1 228 ? 15.133 -13.773 -16.109 1 81.62 228 GLU B N 1
ATOM 3865 C CA . GLU B 1 228 ? 16.562 -14.094 -16.094 1 81.62 228 GLU B CA 1
ATOM 3866 C C . GLU B 1 228 ? 17.359 -13.102 -16.938 1 81.62 228 GLU B C 1
ATOM 3868 O O . GLU B 1 228 ? 18.578 -13.203 -17.031 1 81.62 228 GLU B O 1
ATOM 3873 N N . GLY B 1 229 ? 16.609 -12.219 -17.594 1 85 229 GLY B N 1
ATOM 3874 C CA . GLY B 1 229 ? 17.281 -11.148 -18.312 1 85 229 GLY B CA 1
ATOM 3875 C C . GLY B 1 229 ? 17.406 -11.422 -19.797 1 85 229 GLY B C 1
ATOM 3876 O O . GLY B 1 229 ? 18.078 -10.664 -20.516 1 85 229 GLY B O 1
ATOM 3877 N N . LEU B 1 230 ? 16.859 -12.453 -20.312 1 90.19 230 LEU B N 1
ATOM 3878 C CA . LEU B 1 230 ? 16.969 -12.766 -21.719 1 90.19 230 LEU B CA 1
ATOM 3879 C C . LEU B 1 230 ? 16.188 -11.773 -22.562 1 90.19 230 LEU B C 1
ATOM 3881 O O . LEU B 1 230 ? 15.156 -11.258 -22.125 1 90.19 230 LEU B O 1
ATOM 3885 N N . ARG B 1 231 ? 16.656 -11.555 -23.797 1 94.25 231 ARG B N 1
ATOM 3886 C CA . ARG B 1 231 ? 15.992 -10.664 -24.734 1 94.25 231 ARG B CA 1
ATOM 3887 C C . ARG B 1 231 ? 14.742 -11.312 -25.312 1 94.25 231 ARG B C 1
ATOM 3889 O O . ARG B 1 231 ? 14.672 -12.539 -25.438 1 94.25 231 ARG B O 1
ATOM 3896 N N . ILE B 1 232 ? 13.836 -10.586 -25.719 1 95.38 232 ILE B N 1
ATOM 3897 C CA . ILE B 1 232 ? 12.547 -11.039 -26.234 1 95.38 232 ILE B CA 1
ATOM 3898 C C . ILE B 1 232 ? 12.773 -11.953 -27.438 1 95.38 232 ILE B C 1
ATOM 3900 O O . ILE B 1 232 ? 12.094 -12.969 -27.578 1 95.38 232 ILE B O 1
ATOM 3904 N N . GLN B 1 233 ? 13.719 -11.586 -28.297 1 95.69 233 GLN B N 1
ATOM 3905 C CA . GLN B 1 233 ? 14 -12.391 -29.484 1 95.69 233 GLN B CA 1
ATOM 3906 C C . GLN B 1 233 ? 14.5 -13.781 -29.094 1 95.69 233 GLN B C 1
ATOM 3908 O O . GLN B 1 233 ? 14.117 -14.781 -29.703 1 95.69 233 GLN B O 1
ATOM 3913 N N . THR B 1 234 ? 15.375 -13.844 -28.188 1 96.44 234 THR B N 1
ATOM 3914 C CA . THR B 1 234 ? 15.906 -15.109 -27.703 1 96.44 234 THR B CA 1
ATOM 3915 C C . THR B 1 234 ? 14.789 -15.992 -27.156 1 96.44 234 THR B C 1
ATOM 3917 O O . THR B 1 234 ? 14.766 -17.203 -27.391 1 96.44 234 THR B O 1
ATOM 3920 N N . VAL B 1 235 ? 13.906 -15.383 -26.438 1 96.19 235 VAL B N 1
ATOM 3921 C CA . VAL B 1 235 ? 12.773 -16.109 -25.859 1 96.19 235 VAL B CA 1
ATOM 3922 C C . VAL B 1 235 ? 11.875 -16.625 -26.984 1 96.19 235 VAL B C 1
ATOM 3924 O O . VAL B 1 235 ? 11.461 -17.781 -26.953 1 96.19 235 VAL B O 1
ATOM 3927 N N . ALA B 1 236 ? 11.602 -15.773 -27.922 1 96.88 236 ALA B N 1
ATOM 3928 C CA . ALA B 1 236 ? 10.781 -16.172 -29.078 1 96.88 236 ALA B CA 1
ATOM 3929 C C . ALA B 1 236 ? 11.383 -17.391 -29.766 1 96.88 236 ALA B C 1
ATOM 3931 O O . ALA B 1 236 ? 10.68 -18.359 -30.062 1 96.88 236 ALA B O 1
ATOM 3932 N N . ASP B 1 237 ? 12.672 -17.344 -29.969 1 95.81 237 ASP B N 1
ATOM 3933 C CA . ASP B 1 237 ? 13.391 -18.438 -30.625 1 95.81 237 ASP B CA 1
ATOM 3934 C C . ASP B 1 237 ? 13.312 -19.719 -29.812 1 95.81 237 ASP B C 1
ATOM 3936 O O . ASP B 1 237 ? 13.055 -20.797 -30.359 1 95.81 237 ASP B O 1
ATOM 3940 N N . ALA B 1 238 ? 13.5 -19.594 -28.594 1 94.62 238 ALA B N 1
ATOM 3941 C CA . ALA B 1 238 ? 13.5 -20.734 -27.688 1 94.62 238 ALA B CA 1
ATOM 3942 C C . ALA B 1 238 ? 12.133 -21.406 -27.656 1 94.62 238 ALA B C 1
ATOM 3944 O O . ALA B 1 238 ? 12.031 -22.609 -27.406 1 94.62 238 ALA B O 1
ATOM 3945 N N . LEU B 1 239 ? 11.148 -20.656 -27.891 1 96 239 LEU B N 1
ATOM 3946 C CA . LEU B 1 239 ? 9.789 -21.172 -27.828 1 96 239 LEU B CA 1
ATOM 3947 C C . LEU B 1 239 ? 9.289 -21.578 -29.203 1 96 239 LEU B C 1
ATOM 3949 O O . LEU B 1 239 ? 8.172 -22.094 -29.344 1 96 239 LEU B O 1
ATOM 3953 N N . GLY B 1 240 ? 10.055 -21.312 -30.219 1 95.19 240 GLY B N 1
ATOM 3954 C CA . GLY B 1 240 ? 9.781 -21.828 -31.547 1 95.19 240 GLY B CA 1
ATOM 3955 C C . GLY B 1 240 ? 8.969 -20.875 -32.406 1 95.19 240 GLY B C 1
ATOM 3956 O O . GLY B 1 240 ? 8.32 -21.281 -33.375 1 95.19 240 GLY B O 1
ATOM 3957 N N . TYR B 1 241 ? 8.969 -19.656 -32.031 1 95.81 241 TYR B N 1
ATOM 3958 C CA . TYR B 1 241 ? 8.258 -18.688 -32.875 1 95.81 241 TYR B CA 1
ATOM 3959 C C . TYR B 1 241 ? 9.141 -18.188 -34 1 95.81 241 TYR B C 1
ATOM 3961 O O . TYR B 1 241 ? 10.359 -18.078 -33.844 1 95.81 241 TYR B O 1
ATOM 3969 N N . GLU B 1 242 ? 8.453 -17.719 -35.031 1 93.56 242 GLU B N 1
ATOM 3970 C CA . GLU B 1 242 ? 9.172 -17.281 -36.25 1 93.56 242 GLU B CA 1
ATOM 3971 C C . GLU B 1 242 ? 9.789 -15.898 -36.031 1 93.56 242 GLU B C 1
ATOM 3973 O O . GLU B 1 242 ? 10.758 -15.539 -36.688 1 93.56 242 GLU B O 1
ATOM 3978 N N . SER B 1 243 ? 9.141 -15.133 -35.156 1 95.38 243 SER B N 1
ATOM 3979 C CA . SER B 1 243 ? 9.617 -13.773 -34.906 1 95.38 243 SER B CA 1
ATOM 3980 C C . SER B 1 243 ? 9.195 -13.289 -33.531 1 95.38 243 SER B C 1
ATOM 3982 O O . SER B 1 243 ? 8.273 -13.836 -32.938 1 95.38 243 SER B O 1
ATOM 3984 N N . ALA B 1 244 ? 9.906 -12.25 -33.125 1 95.44 244 ALA B N 1
ATOM 3985 C CA . ALA B 1 244 ? 9.57 -11.625 -31.859 1 95.44 244 ALA B CA 1
ATOM 3986 C C . ALA B 1 244 ? 8.164 -11.039 -31.891 1 95.44 244 ALA B C 1
ATOM 3988 O O . ALA B 1 244 ? 7.391 -11.211 -30.938 1 95.44 244 ALA B O 1
ATOM 3989 N N . PRO B 1 245 ? 7.777 -10.414 -32.938 1 95.31 245 PRO B N 1
AT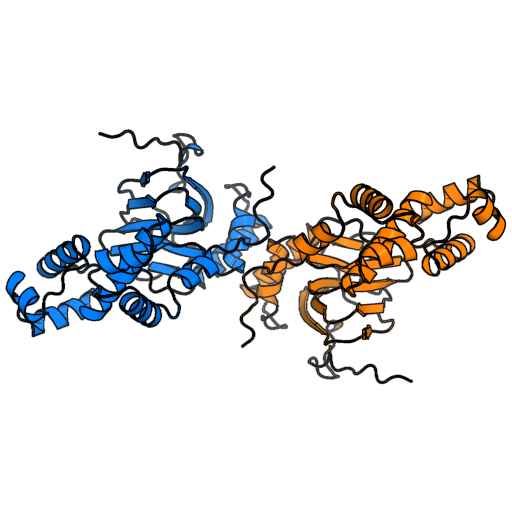OM 3990 C CA . PRO B 1 245 ? 6.41 -9.891 -33 1 95.31 245 PRO B CA 1
ATOM 3991 C C . PRO B 1 245 ? 5.355 -10.984 -32.875 1 95.31 245 PRO B C 1
ATOM 3993 O O . PRO B 1 245 ? 4.324 -10.789 -32.219 1 95.31 245 PRO B O 1
ATOM 3996 N N . ALA B 1 246 ? 5.605 -12.102 -33.5 1 95.25 246 ALA B N 1
ATOM 3997 C CA . ALA B 1 246 ? 4.668 -13.219 -33.406 1 95.25 246 ALA B CA 1
ATOM 3998 C C . ALA B 1 246 ? 4.516 -13.688 -31.953 1 95.25 246 ALA B C 1
ATOM 4000 O O . ALA B 1 246 ? 3.402 -13.953 -31.484 1 95.25 246 ALA B O 1
ATOM 4001 N N . PHE B 1 247 ? 5.598 -13.781 -31.328 1 96.25 247 PHE B N 1
ATOM 4002 C CA . PHE B 1 247 ? 5.59 -14.164 -29.922 1 96.25 247 PHE B CA 1
ATOM 4003 C C . PHE B 1 247 ? 4.844 -13.141 -29.078 1 96.25 247 PHE B C 1
ATOM 4005 O O . PHE B 1 247 ? 4.008 -13.5 -28.25 1 96.25 247 PHE B O 1
ATOM 4012 N N . VAL B 1 248 ? 5.121 -11.891 -29.25 1 96.06 248 VAL B N 1
ATOM 4013 C CA . VAL B 1 248 ? 4.512 -10.805 -28.469 1 96.06 248 VAL B CA 1
ATOM 4014 C C . VAL B 1 248 ? 2.998 -10.812 -28.688 1 96.06 248 VAL B C 1
ATOM 4016 O O . VAL B 1 248 ? 2.232 -10.602 -27.75 1 96.06 248 VAL B O 1
ATOM 4019 N N . THR B 1 249 ? 2.6 -11.039 -29.875 1 95.5 249 THR B N 1
ATOM 4020 C CA . THR B 1 249 ? 1.179 -11.117 -30.188 1 95.5 249 THR B CA 1
ATOM 4021 C C . THR B 1 249 ? 0.508 -12.242 -29.391 1 95.5 249 THR B C 1
ATOM 4023 O O . THR B 1 249 ? -0.55 -12.039 -28.797 1 95.5 249 THR B O 1
ATOM 4026 N N . MET B 1 250 ? 1.1 -13.367 -29.391 1 94 250 MET B N 1
ATOM 4027 C CA . MET B 1 250 ? 0.567 -14.5 -28.641 1 94 250 MET B CA 1
ATOM 4028 C C . MET B 1 250 ? 0.484 -14.172 -27.156 1 94 250 MET B C 1
ATOM 4030 O O . MET B 1 250 ? -0.531 -14.445 -26.5 1 94 250 MET B O 1
ATOM 4034 N N . PHE B 1 251 ? 1.569 -13.633 -26.656 1 94.81 251 PHE B N 1
ATOM 4035 C CA . PHE B 1 251 ? 1.636 -13.289 -25.234 1 94.81 251 PHE B CA 1
ATOM 4036 C C . PHE B 1 251 ? 0.521 -12.312 -24.875 1 94.81 251 PHE B C 1
ATOM 4038 O O . PHE B 1 251 ? -0.174 -12.516 -23.875 1 94.81 251 PHE B O 1
ATOM 4045 N N . ARG B 1 252 ? 0.301 -11.367 -25.641 1 93.5 252 ARG B N 1
ATOM 4046 C CA . ARG B 1 252 ? -0.743 -10.367 -25.406 1 93.5 252 ARG B CA 1
ATOM 4047 C C . ARG B 1 252 ? -2.125 -11.016 -25.422 1 93.5 252 ARG B C 1
ATOM 4049 O O . ARG B 1 252 ? -2.986 -10.664 -24.609 1 93.5 252 ARG B O 1
ATOM 4056 N N . LYS B 1 253 ? -2.279 -11.828 -26.266 1 90.69 253 LYS B N 1
ATOM 4057 C CA . LYS B 1 253 ? -3.564 -12.523 -26.344 1 90.69 253 LYS B CA 1
ATOM 4058 C C . LYS B 1 253 ? -3.818 -13.367 -25.094 1 90.69 253 LYS B C 1
ATOM 4060 O O . LYS B 1 253 ? -4.949 -13.445 -24.625 1 90.69 253 LYS B O 1
ATOM 4065 N N . ALA B 1 254 ? -2.822 -13.883 -24.641 1 87.81 254 ALA B N 1
ATOM 4066 C CA . ALA B 1 254 ? -2.938 -14.805 -23.516 1 87.81 254 ALA B CA 1
ATOM 4067 C C . ALA B 1 254 ? -3.1 -14.047 -22.188 1 87.81 254 ALA B C 1
ATOM 4069 O O . ALA B 1 254 ? -3.885 -14.453 -21.328 1 87.81 254 ALA B O 1
ATOM 4070 N N . VAL B 1 255 ? -2.354 -12.992 -22.016 1 87.31 255 VAL B N 1
ATOM 4071 C CA . VAL B 1 255 ? -2.275 -12.367 -20.703 1 87.31 255 VAL B CA 1
ATOM 4072 C C . VAL B 1 255 ? -2.859 -10.961 -20.75 1 87.31 255 VAL B C 1
ATOM 4074 O O . VAL B 1 255 ? -3.105 -10.344 -19.719 1 87.31 255 VAL B O 1
ATOM 4077 N N . GLY B 1 256 ? -3.004 -10.367 -21.891 1 87.75 256 GLY B N 1
ATOM 4078 C CA . GLY B 1 256 ? -3.68 -9.094 -22.047 1 87.75 256 GLY B CA 1
ATOM 4079 C C . GLY B 1 256 ? -2.725 -7.934 -22.266 1 87.75 256 GLY B C 1
ATOM 4080 O O . GLY B 1 256 ? -3.148 -6.824 -22.594 1 87.75 256 GLY B O 1
ATOM 4081 N N . THR B 1 257 ? -1.507 -8.18 -22.047 1 89.62 257 THR B N 1
ATOM 4082 C CA . THR B 1 257 ? -0.5 -7.141 -22.25 1 89.62 257 THR B CA 1
ATOM 4083 C C . THR B 1 257 ? 0.801 -7.742 -22.766 1 89.62 257 THR B C 1
ATOM 4085 O O . THR B 1 257 ? 0.948 -8.969 -22.828 1 89.62 257 THR B O 1
ATOM 4088 N N . SER B 1 258 ? 1.712 -6.82 -23.219 1 91.56 258 SER B N 1
ATOM 4089 C CA . SER B 1 258 ? 3.002 -7.301 -23.703 1 91.56 258 SER B CA 1
ATOM 4090 C C . SER B 1 258 ? 3.861 -7.82 -22.547 1 91.56 258 SER B C 1
ATOM 4092 O O . SER B 1 258 ? 3.648 -7.457 -21.391 1 91.56 258 SER B O 1
ATOM 4094 N N . PRO B 1 259 ? 4.855 -8.656 -22.875 1 88.5 259 PRO B N 1
ATOM 4095 C CA . PRO B 1 259 ? 5.703 -9.219 -21.828 1 88.5 259 PRO B CA 1
ATOM 4096 C C . PRO B 1 259 ? 6.418 -8.141 -21.016 1 88.5 259 PRO B C 1
ATOM 4098 O O . PRO B 1 259 ? 6.398 -8.172 -19.781 1 88.5 259 PRO B O 1
ATOM 4101 N N . ARG B 1 260 ? 6.973 -7.242 -21.641 1 83.31 260 ARG B N 1
ATOM 4102 C CA . ARG B 1 260 ? 7.711 -6.188 -20.953 1 83.31 260 ARG B CA 1
ATOM 4103 C C . ARG B 1 260 ? 6.789 -5.359 -20.078 1 83.31 260 ARG B C 1
ATOM 4105 O O . ARG B 1 260 ? 7.129 -5.047 -18.938 1 83.31 260 ARG B O 1
ATOM 4112 N N . ARG B 1 261 ? 5.73 -5.039 -20.562 1 85.69 261 ARG B N 1
ATOM 4113 C CA . ARG B 1 261 ? 4.758 -4.258 -19.812 1 85.69 261 ARG B CA 1
ATOM 4114 C C . ARG B 1 261 ? 4.238 -5.051 -18.609 1 85.69 261 ARG B C 1
ATOM 4116 O O . ARG B 1 261 ? 4.035 -4.492 -17.531 1 85.69 261 ARG B O 1
ATOM 4123 N N . PHE B 1 262 ? 4.016 -6.281 -18.891 1 86.38 262 PHE B N 1
ATOM 4124 C CA . PHE B 1 262 ? 3.531 -7.164 -17.828 1 86.38 262 PHE B CA 1
ATOM 4125 C C . PHE B 1 262 ? 4.484 -7.164 -16.641 1 86.38 262 PHE B C 1
ATOM 4127 O O . PHE B 1 262 ? 4.059 -6.98 -15.5 1 86.38 262 PHE B O 1
ATOM 4134 N N . LEU B 1 263 ? 5.719 -7.266 -16.922 1 82.56 263 LEU B N 1
ATOM 4135 C CA . LEU B 1 263 ? 6.723 -7.316 -15.859 1 82.56 263 LEU B CA 1
ATOM 4136 C C . LEU B 1 263 ? 6.965 -5.93 -15.273 1 82.56 263 LEU B C 1
ATOM 4138 O O . LEU B 1 263 ? 7.148 -5.789 -14.062 1 82.56 263 LEU B O 1
ATOM 4142 N N . ALA B 1 264 ? 6.887 -4.914 -16.047 1 80.31 264 ALA B N 1
ATOM 4143 C CA . ALA B 1 264 ? 7.094 -3.539 -15.602 1 80.31 264 ALA B CA 1
ATOM 4144 C C . ALA B 1 264 ? 6 -3.111 -14.625 1 80.31 264 ALA B C 1
ATOM 4146 O O . ALA B 1 264 ? 6.281 -2.469 -13.609 1 80.31 264 ALA B O 1
ATOM 4147 N N . LEU B 1 265 ? 4.844 -3.486 -14.898 1 77.31 265 LEU B N 1
ATOM 4148 C CA . LEU B 1 265 ? 3.695 -3.125 -14.07 1 77.31 265 LEU B CA 1
ATOM 4149 C C . LEU B 1 265 ? 3.779 -3.797 -12.711 1 77.31 265 LEU B C 1
ATOM 4151 O O . LEU B 1 265 ? 3.252 -3.273 -11.719 1 77.31 265 LEU B O 1
ATOM 4155 N N . ARG B 1 266 ? 4.488 -4.816 -12.703 1 80 266 ARG B N 1
ATOM 4156 C CA . ARG B 1 266 ? 4.523 -5.602 -11.469 1 80 266 ARG B CA 1
ATOM 4157 C C . ARG B 1 266 ? 5.777 -5.297 -10.656 1 80 266 ARG B C 1
ATOM 4159 O O . ARG B 1 266 ? 5.844 -5.605 -9.469 1 80 266 ARG B O 1
ATOM 4166 N N . SER B 1 267 ? 6.816 -4.766 -11.297 1 70.19 267 SER B N 1
ATOM 4167 C CA . SER B 1 267 ? 8.07 -4.461 -10.625 1 70.19 267 SER B CA 1
ATOM 4168 C C . SER B 1 267 ? 8.086 -3.025 -10.109 1 70.19 267 SER B C 1
ATOM 4170 O O . SER B 1 267 ? 9.039 -2.607 -9.445 1 70.19 267 SER B O 1
ATOM 4172 N N . ALA B 1 268 ? 7.227 -2.299 -10.469 1 60.12 268 ALA B N 1
ATOM 4173 C CA . ALA B 1 268 ? 7.23 -0.913 -10.008 1 60.12 268 ALA B CA 1
ATOM 4174 C C . ALA B 1 268 ? 7.219 -0.838 -8.484 1 60.12 268 ALA B C 1
ATOM 4176 O O . ALA B 1 268 ? 6.496 -1.593 -7.828 1 60.12 268 ALA B O 1
ATOM 4177 N N . PRO B 1 269 ? 8.484 -0.293 -7.926 1 53.38 269 PRO B N 1
ATOM 4178 C CA . PRO B 1 269 ? 8.555 -0.195 -6.465 1 53.38 269 PRO B CA 1
ATOM 4179 C C . PRO B 1 269 ? 7.238 0.265 -5.84 1 53.38 269 PRO B C 1
ATOM 4181 O O . PRO B 1 269 ? 6.527 1.087 -6.422 1 53.38 269 PRO B O 1
ATOM 4184 N N . VAL B 1 270 ? 6.746 -0.694 -5.082 1 47.31 270 VAL B N 1
ATOM 4185 C CA . VAL B 1 270 ? 5.809 -0.06 -4.16 1 47.31 270 VAL B CA 1
ATOM 4186 C C . VAL B 1 270 ? 6.523 1.037 -3.373 1 47.31 270 VAL B C 1
ATOM 4188 O O . VAL B 1 270 ? 7.691 0.886 -3.006 1 47.31 270 VAL B O 1
ATOM 4191 N N . ALA B 1 271 ? 6.395 2.281 -3.625 1 40.59 271 ALA B N 1
ATOM 4192 C CA . ALA B 1 271 ? 7.176 3.396 -3.092 1 40.59 271 ALA B CA 1
ATOM 4193 C C . ALA B 1 271 ? 7.73 3.064 -1.71 1 40.59 271 ALA B C 1
ATOM 4195 O O . ALA B 1 271 ? 8.523 3.826 -1.153 1 40.59 271 ALA B O 1
ATOM 4196 N N . GLY B 1 272 ? 7.223 2.281 -0.763 1 38 272 GLY B N 1
ATOM 4197 C CA . GLY B 1 272 ? 7.598 2.367 0.639 1 38 272 GLY B CA 1
ATOM 4198 C C . GLY B 1 272 ? 8.875 1.608 0.962 1 38 272 GLY B C 1
ATOM 4199 O O . GLY B 1 272 ? 9.305 1.571 2.117 1 38 272 GLY B O 1
ATOM 4200 N N . GLY B 1 273 ? 9.344 0.553 0.267 1 35.41 273 GLY B N 1
ATOM 4201 C CA . GLY B 1 273 ? 10.195 -0.391 0.974 1 35.41 273 GLY B CA 1
ATOM 4202 C C . GLY B 1 273 ? 11.625 0.097 1.139 1 35.41 273 GLY B C 1
ATOM 4203 O O . GLY B 1 273 ? 12.523 -0.691 1.426 1 35.41 273 GLY B O 1
ATOM 4204 N N . GLY B 1 274 ? 12.031 1.294 0.698 1 31.53 274 GLY B N 1
ATOM 4205 C CA . GLY B 1 274 ? 13.477 1.427 0.671 1 31.53 274 GLY B CA 1
ATOM 4206 C C . GLY B 1 274 ? 14.117 1.278 2.039 1 31.53 274 GLY B C 1
ATOM 4207 O O . GLY B 1 274 ? 15.305 1.57 2.211 1 31.53 274 GLY B O 1
ATOM 4208 N N . ALA B 1 275 ? 13.508 1.54 3.164 1 29.3 275 ALA B N 1
ATOM 4209 C CA . ALA B 1 275 ? 14.5 1.83 4.199 1 29.3 275 ALA B CA 1
ATOM 4210 C C . ALA B 1 275 ? 15.344 0.599 4.512 1 29.3 275 ALA B C 1
ATOM 4212 O O . ALA B 1 275 ? 14.914 -0.283 5.262 1 29.3 275 ALA B O 1
ATOM 4213 N N . GLY B 1 276 ? 15.883 -0.104 3.619 1 25.23 276 GLY B N 1
ATOM 4214 C CA . GLY B 1 276 ? 17 -0.87 4.141 1 25.23 276 GLY B CA 1
ATOM 4215 C C . GLY B 1 276 ? 17.984 -0.028 4.938 1 25.23 276 GLY B C 1
ATOM 4216 O O . GLY B 1 276 ? 18.594 0.902 4.402 1 25.23 276 GLY B O 1
ATOM 4217 N N . LEU B 1 277 ? 17.719 0.475 6.199 1 21.95 277 LEU B N 1
ATOM 4218 C CA . LEU B 1 277 ? 18.969 0.588 6.941 1 21.95 277 LEU B CA 1
ATOM 4219 C C . LEU B 1 277 ? 19.703 -0.75 6.98 1 21.95 277 LEU B C 1
ATOM 4221 O O . LEU B 1 277 ? 19.062 -1.807 7.027 1 21.95 277 LEU B O 1
#

Secondary structure (DSSP, 8-state):
-----TTSGGGS-TT--GGG--SSEEEEEEEE-SS-EEEEEE--SSEEEEEEEES-EEEEETTEEEEE-TTEEEEE-TT--EEEEESSSEEEEEEEE-TTSS----SS-EEEE--HHHHHHHHHHTTS-TT--TTSHHHHHHHHHHHHHHHPPEES-EEE--SSHHHHHHHHHHHH-TT----HHHHHHHTT--HHHHHHHHHHHHSS-HHHHHHHHHHHHHHHHHHTT--HHHHHHHHT-S-HHHHHHHHHHHHSS-HHHHHHHHHS--TTTT---/-----TTGGGGS-TT--GGG--SSEEEEEEEE-SS-EEEEEE--SSEEEEEEEES-EEEEETTEEEEE-TTEEEEE-TT--EEEEESSSEEEEEEEE-TTSS----SS-EEEE--HHHHHHHHHHTTS-TT--TTSHHHHHHHHHHHHHHHPPEES-EEE--SSHHHHHHHHHHHH-TT----HHHHHHHTT--HHHHHHHHHHHHSS-HHHHHHHHHHHHHHHHHHTT--HHHHHHHHT-S-HHHHHHHHHHHHSS-HHHHHHHHHS--TTTT---

Radius of gyration: 29.18 Å; Cα contacts (8 Å, |Δi|>4): 979; chains: 2; bounding box: 54×92×63 Å

Organism: Delftia acidovorans (strain DSM 14801 / SPH-1) (NCBI:txid398578)

Sequence (554 aa):
MNAVDSALLKVLPERWDPDHVDRPVIVLPMRSGPGDWGMNFHAHRKSQLMVTHAGLITLETDAGVCVVPPRSAAWIPGGTLHRVSCSGAASGYVVFVEAGAVRPVPGPCHALAVSPFLSALLDRVQGLPQDYEPDSGDGRLMQVLLDEIQAAQPEGLHLPLPHDRRLRRMTNALCEQPQLQARLADWAQRIGMSERSMTRLFLAETGLTVNQWRRQLHVLTALQKLSEGLRIQTVADALGYESAPAFVTMFRKAVGTSPRRFLALRSAPVAGGGAGLMNAVDSALLKVLPERWDPDHVDRPVIVLPMRSGPGDWGMNFHAHRKSQLMVTHAGLITLETDAGVCVVPPRSAAWIPGGTLHRVSCSGAASGYVVFVEAGAVRPVPGPCHALAVSPFLSALLDRVQGLPQDYEPDSGDGRLMQVLLDEIQAAQPEGLHLPLPHDRRLRRMTNALCEQPQLQARLADWAQRIGMSERSMTRLFLAETGLTVNQWRRQLHVLTALQKLSEGLRIQTVADALGYESAPAFVTMFRKAVGTSPRRFLALRSAPVAGGGAGL

InterPro domains:
  IPR009057 Homedomain-like superfamily [SSF46689] (221-262)
  IPR011051 RmlC-like cupin domain superfamily [SSF51182] (17-218)
  IPR018060 AraC-like, DNA binding HTH domain [PF12833] (187-263)
  IPR018060 AraC-like, DNA binding HTH domain [PS01124] (168-265)
  IPR018060 AraC-like, DNA binding HTH domain [SM00342] (181-263)